Protein AF-A0A507F255-F1 (afdb_monomer_lite)

Structure (mmCIF, N/CA/C/O backbone):
data_AF-A0A507F255-F1
#
_entry.id   AF-A0A507F255-F1
#
loop_
_atom_site.group_PDB
_atom_site.id
_atom_site.type_symbol
_atom_site.label_atom_id
_atom_site.label_alt_id
_atom_site.label_comp_id
_atom_site.label_asym_id
_atom_site.label_entity_id
_atom_site.label_seq_id
_atom_site.pdbx_PDB_ins_code
_atom_site.Cartn_x
_atom_site.Cartn_y
_atom_site.Cartn_z
_atom_site.occupancy
_atom_site.B_iso_or_equiv
_atom_site.auth_seq_id
_atom_site.auth_comp_id
_atom_site.auth_asym_id
_atom_site.auth_atom_id
_atom_site.pdbx_PDB_model_num
ATOM 1 N N . MET A 1 1 ? -25.193 2.211 20.132 1.00 90.62 1 MET A N 1
ATOM 2 C CA . MET A 1 1 ? -24.512 2.994 19.086 1.00 90.62 1 MET A CA 1
ATOM 3 C C . MET A 1 1 ? -25.123 2.729 17.721 1.00 90.62 1 MET A C 1
ATOM 5 O O . MET A 1 1 ? -25.639 1.637 17.512 1.00 90.62 1 MET A O 1
ATOM 9 N N . LYS A 1 2 ? -25.044 3.679 16.789 1.00 91.69 2 LYS A N 1
ATOM 10 C CA . LYS A 1 2 ? -25.328 3.453 15.367 1.00 91.69 2 LYS A CA 1
ATOM 11 C C . LYS A 1 2 ? -24.192 2.664 14.715 1.00 91.69 2 LYS A C 1
ATOM 13 O O . LYS A 1 2 ? -23.020 2.963 14.944 1.00 91.69 2 LYS A O 1
ATOM 18 N N . ALA A 1 3 ? -24.550 1.687 13.892 1.00 92.81 3 ALA A N 1
ATOM 19 C CA . ALA A 1 3 ? -23.625 0.870 13.116 1.00 92.81 3 ALA A CA 1
ATOM 20 C C . ALA A 1 3 ? -24.244 0.472 11.774 1.00 92.81 3 ALA A C 1
ATOM 22 O O . ALA A 1 3 ? -25.464 0.319 11.669 1.00 92.81 3 ALA A O 1
ATOM 23 N N . VAL A 1 4 ? -23.399 0.286 10.765 1.00 93.06 4 VAL A N 1
ATOM 24 C CA . VAL A 1 4 ? -23.784 -0.250 9.459 1.00 93.06 4 VAL A CA 1
ATOM 25 C C . VAL A 1 4 ? -23.722 -1.762 9.530 1.00 93.06 4 VAL A C 1
ATOM 27 O O . VAL A 1 4 ? -22.658 -2.338 9.747 1.00 93.06 4 VAL A O 1
ATOM 30 N N . VAL A 1 5 ? -24.866 -2.405 9.345 1.00 93.81 5 VAL A N 1
ATOM 31 C CA . VAL A 1 5 ? -25.008 -3.855 9.448 1.00 93.81 5 VAL A CA 1
ATOM 32 C C . VAL A 1 5 ? -25.447 -4.406 8.102 1.00 93.81 5 VAL A C 1
ATOM 34 O O . VAL A 1 5 ? -26.370 -3.869 7.482 1.00 93.81 5 VAL A O 1
ATOM 37 N N . LEU A 1 6 ? -24.822 -5.497 7.659 1.00 92.75 6 LEU A N 1
ATOM 38 C CA . LEU A 1 6 ? -25.318 -6.240 6.504 1.00 92.75 6 LEU A CA 1
ATOM 39 C C . LEU A 1 6 ? -26.642 -6.916 6.873 1.00 92.75 6 LEU A C 1
ATOM 41 O O . LEU A 1 6 ? -26.664 -7.839 7.687 1.00 92.75 6 LEU A O 1
ATOM 45 N N . ALA A 1 7 ? -27.748 -6.464 6.286 1.00 91.62 7 ALA A N 1
ATOM 46 C CA . ALA A 1 7 ? -29.051 -7.080 6.500 1.00 91.62 7 ALA A CA 1
ATOM 47 C C . ALA A 1 7 ? -29.181 -8.365 5.675 1.00 91.62 7 ALA A C 1
ATOM 49 O O . ALA A 1 7 ? -29.564 -9.390 6.219 1.00 91.62 7 ALA A O 1
ATOM 50 N N . GLU A 1 8 ? -28.824 -8.309 4.395 1.00 90.62 8 GLU A N 1
ATOM 51 C CA . GLU A 1 8 ? -28.803 -9.413 3.427 1.00 90.62 8 GLU A CA 1
ATOM 52 C C . GLU A 1 8 ? -27.931 -8.988 2.225 1.00 90.62 8 GLU A C 1
ATOM 54 O O . GLU A 1 8 ? -27.568 -7.806 2.139 1.00 90.62 8 GLU A O 1
ATOM 59 N N . PRO A 1 9 ? -27.564 -9.892 1.296 1.00 91.00 9 PRO A N 1
ATOM 60 C CA . PRO A 1 9 ? -26.849 -9.493 0.087 1.00 91.00 9 PRO A CA 1
ATOM 61 C C . PRO A 1 9 ? -27.540 -8.322 -0.633 1.00 91.00 9 PRO A C 1
ATOM 63 O O . PRO A 1 9 ? -28.758 -8.297 -0.786 1.00 91.00 9 PRO A O 1
ATOM 66 N N . PHE A 1 10 ? -26.746 -7.344 -1.063 1.00 91.94 10 PHE A N 1
ATOM 67 C CA . PHE A 1 10 ? -27.135 -6.067 -1.667 1.00 91.94 10 PHE A CA 1
ATOM 68 C C . PHE A 1 10 ? -27.906 -5.102 -0.752 1.00 91.94 10 PHE A C 1
ATOM 70 O O . PHE A 1 10 ? -28.403 -4.066 -1.210 1.00 91.94 10 PHE A O 1
ATOM 77 N N . ARG A 1 11 ? -27.950 -5.352 0.562 1.00 92.88 11 ARG A N 1
ATOM 78 C CA . ARG A 1 11 ? -28.652 -4.480 1.509 1.00 92.88 11 ARG A CA 1
ATOM 79 C C . ARG A 1 11 ? -27.906 -4.322 2.832 1.00 92.88 11 ARG A C 1
ATOM 81 O O . ARG A 1 11 ? -27.864 -5.222 3.669 1.00 92.88 11 ARG A O 1
ATOM 88 N N . VAL A 1 12 ? -27.401 -3.111 3.058 1.00 92.94 12 VAL A N 1
ATOM 89 C CA . VAL A 1 12 ? -26.938 -2.651 4.376 1.00 92.94 12 VAL A CA 1
ATOM 90 C C . VAL A 1 12 ? -27.971 -1.735 5.021 1.00 92.94 12 VAL A C 1
ATOM 92 O O . VAL A 1 12 ? -28.702 -1.016 4.333 1.00 92.94 12 VAL A O 1
ATOM 95 N N . GLU A 1 13 ? -27.998 -1.726 6.348 1.00 94.25 13 GLU A N 1
ATOM 96 C CA . GLU A 1 13 ? -28.861 -0.864 7.151 1.00 94.25 13 GLU A CA 1
ATOM 97 C C . GLU A 1 13 ? -28.080 -0.189 8.271 1.00 94.25 13 GLU A C 1
ATOM 99 O O . GLU A 1 13 ? -27.178 -0.779 8.864 1.00 94.25 13 GLU A O 1
ATOM 104 N N . VAL A 1 14 ? -28.491 1.029 8.618 1.00 92.44 14 VAL A N 1
ATOM 105 C CA . VAL A 1 14 ? -28.020 1.704 9.827 1.00 92.44 14 VAL A CA 1
ATOM 106 C C . VAL A 1 14 ? -28.901 1.267 10.987 1.00 92.44 14 VAL A C 1
ATOM 108 O O . VAL A 1 14 ? -30.087 1.596 11.037 1.00 92.44 14 VAL A O 1
ATOM 111 N N . ARG A 1 15 ? -28.329 0.518 11.928 1.00 93.06 15 ARG A N 1
ATOM 112 C CA . ARG A 1 15 ? -29.041 -0.013 13.095 1.00 93.06 15 ARG A CA 1
ATOM 113 C C . ARG A 1 15 ? -28.456 0.534 14.387 1.00 93.06 15 ARG A C 1
ATOM 115 O O . ARG A 1 15 ? -27.274 0.858 14.462 1.00 93.06 15 ARG A O 1
ATOM 122 N N . ASN A 1 16 ? -29.290 0.593 15.422 1.00 92.75 16 ASN A N 1
ATOM 123 C CA . ASN A 1 16 ? -28.807 0.750 16.787 1.00 92.75 16 ASN A CA 1
ATOM 124 C C . ASN A 1 16 ? -28.385 -0.624 17.317 1.00 92.75 16 ASN A C 1
ATOM 126 O O . ASN A 1 16 ? -29.215 -1.522 17.433 1.00 92.75 16 ASN A O 1
ATOM 130 N N . VAL A 1 17 ? -27.104 -0.770 17.637 1.00 90.69 17 VAL A N 1
ATOM 131 C CA . VAL A 1 17 ? -26.507 -1.962 18.254 1.00 90.69 17 VAL A CA 1
ATOM 132 C C . VAL A 1 17 ? -25.977 -1.626 19.650 1.00 90.69 17 VAL A C 1
ATOM 134 O O . VAL A 1 17 ? -25.874 -0.448 20.015 1.00 90.69 17 VAL A O 1
ATOM 137 N N . ALA A 1 18 ? -25.647 -2.643 20.446 1.00 92.62 18 ALA A N 1
ATOM 138 C CA . ALA A 1 18 ? -25.037 -2.444 21.759 1.00 92.62 18 ALA A CA 1
ATOM 139 C C . ALA A 1 18 ? -23.728 -1.646 21.631 1.00 92.62 18 ALA A C 1
ATOM 141 O O . ALA A 1 18 ? -22.924 -1.899 20.735 1.00 92.62 18 ALA A O 1
ATOM 142 N N . THR A 1 19 ? -23.541 -0.650 22.496 1.00 93.19 19 THR A N 1
ATOM 143 C CA . THR A 1 19 ? -22.275 0.087 22.578 1.00 93.19 19 THR A CA 1
ATOM 144 C C . THR A 1 19 ? -21.320 -0.716 23.462 1.00 93.19 19 THR A C 1
ATOM 146 O O . THR A 1 19 ? -21.727 -1.029 24.579 1.00 93.19 19 THR A O 1
ATOM 149 N N . PRO A 1 20 ? -20.092 -1.034 23.014 1.00 92.94 20 PRO A N 1
ATOM 150 C CA . PRO A 1 20 ? -19.116 -1.703 23.868 1.00 92.94 20 PRO A CA 1
ATOM 151 C C . PRO A 1 20 ? -18.746 -0.805 25.054 1.00 92.94 20 PRO A C 1
ATOM 153 O O . PRO A 1 20 ? -18.614 0.415 24.894 1.00 92.94 20 PRO A O 1
ATOM 156 N N . THR A 1 21 ? -18.565 -1.392 26.233 1.00 93.12 21 THR A N 1
ATOM 157 C CA . THR A 1 21 ? -18.158 -0.683 27.453 1.00 93.12 21 THR A CA 1
ATOM 158 C C . THR A 1 21 ? -16.781 -1.138 27.932 1.00 93.12 21 THR A C 1
ATOM 160 O O . THR A 1 21 ? -16.236 -2.146 27.485 1.00 93.12 21 THR A O 1
ATOM 163 N N . ALA A 1 22 ? -16.160 -0.369 28.831 1.00 90.31 22 ALA A N 1
ATOM 164 C CA . ALA A 1 22 ? -14.821 -0.691 29.327 1.00 90.31 22 ALA A CA 1
ATOM 165 C C . ALA A 1 22 ? -14.779 -2.038 30.075 1.00 90.31 22 ALA A C 1
ATOM 167 O O . ALA A 1 22 ? -13.742 -2.700 30.092 1.00 90.31 22 ALA A O 1
ATOM 168 N N . GLU A 1 23 ? -15.904 -2.449 30.664 1.00 90.19 23 GLU A N 1
ATOM 169 C CA . GLU A 1 23 ? -16.078 -3.736 31.336 1.00 90.19 23 GLU A CA 1
ATOM 170 C C . GLU A 1 23 ? -16.036 -4.924 30.360 1.00 90.19 23 GLU A C 1
ATOM 172 O O . GLU A 1 23 ? -15.604 -6.008 30.757 1.00 90.19 23 GLU A O 1
ATOM 177 N N . ASP A 1 24 ? -16.411 -4.711 29.093 1.00 89.06 24 ASP A N 1
ATOM 178 C CA . ASP A 1 24 ? -16.404 -5.739 28.043 1.00 89.06 24 ASP A CA 1
ATOM 179 C C . ASP A 1 24 ? -14.986 -6.077 27.552 1.00 89.06 24 ASP A C 1
ATOM 181 O O . ASP A 1 24 ? -14.768 -7.132 26.958 1.00 89.06 24 ASP A O 1
ATOM 185 N N . LEU A 1 25 ? -14.011 -5.187 27.778 1.00 92.12 25 LEU A N 1
ATOM 186 C CA . LEU A 1 25 ? -12.669 -5.323 27.216 1.00 92.12 25 LEU A CA 1
ATOM 187 C C . LEU A 1 25 ? -11.907 -6.499 27.826 1.00 92.12 25 LEU A C 1
ATOM 189 O O . LEU A 1 25 ? -11.693 -6.559 29.041 1.00 92.12 25 LEU A O 1
ATOM 193 N N . ALA A 1 26 ? -11.375 -7.379 26.980 1.00 92.81 26 ALA A N 1
ATOM 194 C CA . ALA A 1 26 ? -10.349 -8.332 27.380 1.00 92.81 26 ALA A CA 1
ATOM 195 C C . ALA A 1 26 ? -8.968 -7.643 27.510 1.00 92.81 26 ALA A C 1
ATOM 197 O O . ALA A 1 26 ? -8.755 -6.537 27.005 1.00 92.81 26 ALA A O 1
ATOM 198 N N . PRO A 1 27 ? -7.991 -8.254 28.209 1.00 90.81 27 PRO A N 1
ATOM 199 C CA . PRO A 1 27 ? -6.640 -7.701 28.295 1.00 90.81 27 PRO A CA 1
ATOM 200 C C . PRO A 1 27 ? -5.989 -7.512 26.913 1.00 90.81 27 PRO A C 1
ATOM 202 O O . PRO A 1 27 ? -5.917 -8.440 26.107 1.00 90.81 27 PRO A O 1
ATOM 205 N N . GLY A 1 28 ? -5.457 -6.316 26.663 1.00 89.56 28 GLY A N 1
ATOM 206 C CA . GLY A 1 28 ? -4.851 -5.897 25.399 1.00 89.56 28 GLY A CA 1
ATOM 207 C C . GLY A 1 28 ? -5.835 -5.338 24.365 1.00 89.56 28 GLY A C 1
ATOM 208 O O . GLY A 1 28 ? -5.430 -5.125 23.220 1.00 89.56 28 GLY A O 1
ATOM 209 N N . GLU A 1 29 ? -7.099 -5.122 24.728 1.00 94.44 29 GLU A N 1
ATOM 210 C CA . GLU A 1 29 ? -8.122 -4.547 23.851 1.00 94.44 29 GLU A CA 1
ATOM 211 C C . GLU A 1 29 ? -8.373 -3.063 24.143 1.00 94.44 29 GLU A C 1
ATOM 213 O O . GLU A 1 29 ? -8.175 -2.580 25.261 1.00 94.44 29 GLU A O 1
ATOM 218 N N . ALA A 1 30 ? -8.826 -2.333 23.125 1.00 95.50 30 ALA A N 1
ATOM 219 C CA . ALA A 1 30 ? -9.222 -0.932 23.230 1.00 95.50 30 ALA A CA 1
ATOM 220 C C . ALA A 1 30 ? -10.598 -0.696 22.607 1.00 95.50 30 ALA A C 1
ATOM 222 O O . ALA A 1 30 ? -10.992 -1.410 21.692 1.00 95.50 30 ALA A O 1
ATOM 223 N N . ILE A 1 31 ? -11.289 0.352 23.046 1.00 96.75 31 ILE A N 1
ATOM 224 C CA . ILE A 1 31 ? -12.449 0.906 22.346 1.00 96.75 31 ILE A CA 1
ATOM 225 C C . ILE A 1 31 ? -12.012 2.193 21.666 1.00 96.75 31 ILE A C 1
ATOM 227 O O . ILE A 1 31 ? -11.474 3.101 22.308 1.00 96.75 31 ILE A O 1
ATOM 231 N N . VAL A 1 32 ? -12.282 2.284 20.369 1.00 95.88 32 VAL A N 1
ATOM 232 C CA . VAL A 1 32 ? -12.077 3.492 19.573 1.00 95.88 32 VAL A CA 1
ATOM 233 C C . VAL A 1 32 ? -13.437 4.102 19.269 1.00 95.88 32 VAL A C 1
ATOM 235 O O . VAL A 1 32 ? -14.295 3.441 18.692 1.00 95.88 32 VAL A O 1
ATOM 238 N N . LYS A 1 33 ? -13.626 5.372 19.635 1.00 94.69 33 LYS A N 1
ATOM 239 C CA . LYS A 1 33 ? -14.709 6.202 19.107 1.00 94.69 33 LYS A CA 1
ATOM 240 C C . LYS A 1 33 ? -14.322 6.618 17.695 1.00 94.69 33 LYS A C 1
ATOM 242 O O . LYS A 1 33 ? -13.381 7.397 17.523 1.00 94.69 33 LYS A O 1
ATOM 247 N N . VAL A 1 34 ? -15.009 6.077 16.700 1.00 93.69 34 VAL A N 1
ATOM 248 C CA . VAL A 1 34 ? -14.651 6.278 15.295 1.00 93.69 34 VAL A CA 1
ATOM 249 C C . VAL A 1 34 ? -15.019 7.701 14.875 1.00 93.69 34 VAL A C 1
ATOM 251 O O . VAL A 1 34 ? -16.105 8.192 15.176 1.00 93.69 34 VAL A O 1
ATOM 254 N N . ALA A 1 35 ? -14.088 8.376 14.205 1.00 90.50 35 ALA A N 1
ATOM 255 C CA . ALA A 1 35 ? -14.290 9.694 13.615 1.00 90.50 35 ALA A CA 1
ATOM 256 C C . ALA A 1 35 ? -14.583 9.576 12.116 1.00 90.50 35 ALA A C 1
ATOM 258 O O . ALA A 1 35 ? -15.553 10.168 11.640 1.00 90.50 35 ALA A O 1
ATOM 259 N N . LEU A 1 36 ? -13.766 8.789 11.400 1.00 90.75 36 LEU A N 1
ATOM 260 C CA . LEU A 1 36 ? -13.998 8.444 10.001 1.00 90.75 36 LEU A CA 1
ATOM 261 C C . LEU A 1 36 ? -13.843 6.944 9.765 1.00 90.75 36 LEU A C 1
ATOM 263 O O . LEU A 1 36 ? -12.957 6.323 10.353 1.00 90.75 36 LEU A O 1
ATOM 267 N N . ALA A 1 37 ? -14.654 6.400 8.860 1.00 91.56 37 ALA A N 1
ATOM 268 C CA . ALA A 1 37 ? -14.506 5.043 8.340 1.00 91.56 37 ALA A CA 1
ATOM 269 C C . ALA A 1 37 ? -14.462 5.057 6.806 1.00 91.56 37 ALA A C 1
ATOM 271 O O . ALA A 1 37 ? -15.050 5.941 6.190 1.00 91.56 37 ALA A O 1
ATOM 272 N N . GLY A 1 38 ? -13.749 4.122 6.188 1.00 89.31 38 GLY A N 1
ATOM 273 C CA . GLY A 1 38 ? -13.684 3.973 4.732 1.00 89.31 38 GLY A CA 1
ATOM 274 C C . GLY A 1 38 ? -14.747 3.014 4.196 1.00 89.31 38 GLY A C 1
ATOM 275 O O . GLY A 1 38 ? -15.220 2.130 4.916 1.00 89.31 38 GLY A O 1
ATOM 276 N N . LEU A 1 39 ? -15.126 3.208 2.930 1.00 87.12 39 LEU A N 1
ATOM 277 C CA . LEU A 1 39 ? -15.825 2.222 2.108 1.00 87.12 39 LEU A CA 1
ATOM 278 C C . LEU A 1 39 ? -14.852 1.692 1.053 1.00 87.12 39 LEU A C 1
ATOM 280 O O . LEU A 1 39 ? -14.466 2.425 0.137 1.00 87.12 39 LEU A O 1
ATOM 284 N N . CYS A 1 40 ? -14.481 0.421 1.169 1.00 85.25 40 CYS A N 1
ATOM 285 C CA . CYS A 1 40 ? -13.503 -0.219 0.300 1.00 85.25 40 CYS A CA 1
ATOM 286 C C . CYS A 1 40 ? -14.173 -1.184 -0.686 1.00 85.25 40 CYS A C 1
ATOM 288 O O . CYS A 1 40 ? -15.256 -1.719 -0.447 1.00 85.25 40 CYS A O 1
ATOM 290 N N . GLY A 1 41 ? -13.502 -1.464 -1.807 1.00 81.25 41 GLY A N 1
ATOM 291 C CA . GLY A 1 41 ? -13.955 -2.473 -2.770 1.00 81.25 41 GLY A CA 1
ATOM 292 C C . GLY A 1 41 ? -14.117 -3.865 -2.148 1.00 81.25 41 GLY A C 1
ATOM 293 O O . GLY A 1 41 ? -14.978 -4.626 -2.582 1.00 81.25 41 GLY A O 1
ATOM 294 N N . SER A 1 42 ? -13.354 -4.185 -1.099 1.00 81.00 42 SER A N 1
ATOM 295 C CA . SER A 1 42 ? -13.485 -5.450 -0.370 1.00 81.00 42 SER A CA 1
ATOM 296 C C . SER A 1 42 ? -14.778 -5.555 0.443 1.00 81.00 42 SER A C 1
ATOM 298 O O . SER A 1 42 ? -15.341 -6.647 0.505 1.00 81.00 42 SER A O 1
ATOM 300 N N . ASP A 1 43 ? -15.320 -4.445 0.960 1.00 87.50 43 ASP A N 1
ATOM 301 C CA . ASP A 1 43 ? -16.644 -4.438 1.604 1.00 87.50 43 ASP A CA 1
ATOM 302 C C . ASP A 1 43 ? -17.731 -4.892 0.617 1.00 87.50 43 ASP A C 1
ATOM 304 O O . ASP A 1 43 ? -18.719 -5.525 1.005 1.00 87.50 43 ASP A O 1
ATOM 308 N N . LEU A 1 44 ? -17.536 -4.624 -0.684 1.00 86.88 44 LEU A N 1
ATOM 309 C CA . LEU A 1 44 ? -18.479 -5.033 -1.718 1.00 86.88 44 LEU A CA 1
ATOM 310 C C . LEU A 1 44 ? -18.519 -6.550 -1.935 1.00 86.88 44 LEU A C 1
ATOM 312 O O . LEU A 1 44 ? -19.543 -7.046 -2.394 1.00 86.88 44 LEU A O 1
ATOM 316 N N . HIS A 1 45 ? -17.467 -7.309 -1.611 1.00 83.94 45 HIS A N 1
ATOM 317 C CA . HIS A 1 45 ? -17.519 -8.775 -1.712 1.00 83.94 45 HIS A CA 1
ATOM 318 C C . HIS A 1 45 ? -18.508 -9.371 -0.707 1.00 83.94 45 HIS A C 1
ATOM 320 O O . HIS A 1 45 ? -19.296 -10.249 -1.066 1.00 83.94 45 HIS A O 1
ATOM 326 N N . VAL A 1 46 ? -18.514 -8.837 0.517 1.00 86.62 46 VAL A N 1
ATOM 327 C CA . VAL A 1 46 ? -19.477 -9.189 1.567 1.00 86.62 46 VAL A CA 1
ATOM 328 C C . VAL A 1 46 ? -20.863 -8.643 1.212 1.00 86.62 46 VAL A C 1
ATOM 330 O O . VAL A 1 46 ? -21.841 -9.387 1.223 1.00 86.62 46 VAL A O 1
ATOM 333 N N . TYR A 1 47 ? -20.952 -7.374 0.796 1.00 89.56 47 TYR A N 1
ATOM 334 C CA . TYR A 1 47 ? -22.209 -6.752 0.366 1.00 89.56 47 TYR A CA 1
ATOM 335 C C . TYR A 1 47 ? -22.891 -7.525 -0.767 1.00 89.56 47 TYR A C 1
ATOM 337 O O . TYR A 1 47 ? -24.085 -7.771 -0.690 1.00 89.56 47 TYR A O 1
ATOM 345 N N . ARG A 1 48 ? -22.159 -7.950 -1.802 1.00 89.44 48 ARG A N 1
ATOM 346 C CA . ARG A 1 48 ? -22.700 -8.694 -2.957 1.00 89.44 48 ARG A CA 1
ATOM 347 C C . ARG A 1 48 ? -23.004 -10.164 -2.643 1.00 89.44 48 ARG A C 1
ATOM 349 O O . ARG A 1 48 ? -23.572 -10.854 -3.483 1.00 89.44 48 ARG A O 1
ATOM 356 N N . GLY A 1 49 ? -22.603 -10.657 -1.469 1.00 85.81 49 GLY A N 1
ATOM 357 C CA . GLY A 1 49 ? -22.745 -12.060 -1.076 1.00 85.81 49 GLY A CA 1
ATOM 358 C C . GLY A 1 49 ? -21.737 -13.011 -1.731 1.00 85.81 49 GLY A C 1
ATOM 359 O O . GLY A 1 49 ? -21.922 -14.223 -1.665 1.00 85.81 49 GLY A O 1
ATOM 360 N N . SER A 1 50 ? -20.675 -12.492 -2.360 1.00 82.81 50 SER A N 1
ATOM 361 C CA . SER A 1 50 ? -19.564 -13.315 -2.864 1.00 82.81 50 SER A CA 1
ATOM 362 C C . SER A 1 50 ? -18.748 -13.924 -1.720 1.00 82.81 50 SER A C 1
ATOM 364 O O . SER A 1 50 ? -18.220 -15.023 -1.859 1.00 82.81 50 SER A O 1
ATOM 366 N N . GLU A 1 51 ? -18.677 -13.224 -0.584 1.00 82.38 51 GLU A N 1
ATOM 367 C CA . GLU A 1 51 ? -18.206 -13.762 0.690 1.00 82.38 51 GLU A CA 1
ATOM 368 C C . GLU A 1 51 ? -19.421 -13.988 1.610 1.00 82.38 51 GLU A C 1
ATOM 370 O O . GLU A 1 51 ? -20.025 -13.018 2.076 1.00 82.38 51 GLU A O 1
ATOM 375 N N . PRO A 1 52 ? -19.843 -15.246 1.835 1.00 80.00 52 PRO A N 1
ATOM 376 C CA . PRO A 1 52 ? -21.068 -15.530 2.568 1.00 80.00 52 PRO A CA 1
ATOM 377 C C . PRO A 1 52 ? -20.897 -15.237 4.060 1.00 80.00 52 PRO A C 1
ATOM 379 O O . PRO A 1 52 ? -20.037 -15.811 4.728 1.00 80.00 52 PRO A O 1
ATOM 382 N N . VAL A 1 53 ? -21.778 -14.396 4.601 1.00 84.69 53 VAL A N 1
ATOM 383 C CA . VAL A 1 53 ? -21.867 -14.114 6.039 1.00 84.69 53 VAL A CA 1
ATOM 384 C C . VAL A 1 53 ? -23.319 -14.219 6.519 1.00 84.69 53 VAL A C 1
ATOM 386 O O . VAL A 1 53 ? -24.239 -13.960 5.739 1.00 84.69 53 VAL A O 1
ATOM 389 N N . PRO A 1 54 ? -23.566 -14.593 7.788 1.00 83.56 54 PRO A N 1
ATOM 390 C CA . PRO A 1 54 ? -24.920 -14.631 8.323 1.00 83.56 54 PRO A CA 1
ATOM 391 C C . PRO A 1 54 ? -25.592 -13.241 8.299 1.00 83.56 54 PRO A C 1
ATOM 393 O O . PRO A 1 54 ? -25.002 -12.270 8.788 1.00 83.56 54 PRO A O 1
ATOM 396 N N . PRO A 1 55 ? -26.833 -13.138 7.786 1.00 75.88 55 PRO A N 1
ATOM 397 C CA . PRO A 1 55 ? -27.645 -11.924 7.836 1.00 75.88 55 PRO A CA 1
ATOM 398 C C . PRO A 1 55 ? -27.704 -11.288 9.230 1.00 75.88 55 PRO A C 1
ATOM 400 O O . PRO A 1 55 ? -27.980 -11.962 10.221 1.00 75.88 55 PRO A O 1
ATOM 403 N N . GLY A 1 56 ? -27.477 -9.976 9.314 1.00 77.19 56 GLY A N 1
ATOM 404 C CA . GLY A 1 56 ? -27.635 -9.189 10.539 1.00 77.19 56 GLY A CA 1
ATOM 405 C C . GLY A 1 56 ? -26.533 -9.344 11.592 1.00 77.19 56 GLY A C 1
ATOM 406 O O . GLY A 1 56 ? -26.630 -8.695 12.631 1.00 77.19 56 GLY A O 1
ATOM 407 N N . VAL A 1 57 ? -25.511 -10.173 11.349 1.00 79.06 57 VAL A N 1
ATOM 408 C CA . VAL A 1 57 ? -24.446 -10.474 12.329 1.00 79.06 57 VAL A CA 1
ATOM 409 C C . VAL A 1 57 ? -23.200 -9.607 12.136 1.00 79.06 57 VAL A C 1
ATOM 411 O O . VAL A 1 57 ? -22.431 -9.416 13.074 1.00 79.06 57 VAL A O 1
ATOM 414 N N . VAL A 1 58 ? -22.991 -9.061 10.937 1.00 86.00 58 VAL A N 1
ATOM 415 C CA . VAL A 1 58 ? -21.743 -8.376 10.580 1.00 86.00 58 VAL A CA 1
ATOM 416 C C . VAL A 1 58 ? -21.934 -6.864 10.550 1.00 86.00 58 VAL A C 1
ATOM 418 O O . VAL A 1 58 ? -22.672 -6.336 9.714 1.00 86.00 58 VAL A O 1
ATOM 421 N N . THR A 1 59 ? -21.229 -6.170 11.446 1.00 91.12 59 THR A N 1
ATOM 422 C CA . THR A 1 59 ? -20.953 -4.734 11.310 1.00 91.12 59 THR A CA 1
ATOM 423 C C . THR A 1 59 ? -19.878 -4.545 10.251 1.00 91.12 59 THR A C 1
ATOM 425 O O . THR A 1 59 ? -18.831 -5.178 10.353 1.00 91.12 59 THR A O 1
ATOM 428 N N . MET A 1 60 ? -20.117 -3.679 9.272 1.00 92.19 60 MET A N 1
ATOM 429 C CA . MET A 1 60 ? -19.268 -3.511 8.089 1.00 92.19 60 MET A CA 1
ATOM 430 C C . MET A 1 60 ? -18.029 -2.626 8.329 1.00 92.19 60 MET A C 1
ATOM 432 O O . MET A 1 60 ? -17.950 -1.886 9.315 1.00 92.19 60 MET A O 1
ATOM 436 N N . GLY A 1 61 ? -17.077 -2.673 7.391 1.00 90.88 61 GLY A N 1
ATOM 437 C CA . GLY A 1 61 ? -15.947 -1.752 7.283 1.00 90.88 61 GLY A CA 1
ATOM 438 C C . GLY A 1 61 ? -14.699 -2.141 8.068 1.00 90.88 61 GLY A C 1
ATOM 439 O O . GLY A 1 61 ? -14.748 -2.450 9.257 1.00 90.88 61 GLY A O 1
ATOM 440 N N . HIS A 1 62 ? -13.545 -2.030 7.420 1.00 93.25 62 HIS A N 1
ATOM 441 C CA . HIS A 1 62 ? -12.235 -2.343 8.005 1.00 93.25 62 HIS A CA 1
ATOM 442 C C . HIS A 1 62 ? -11.248 -1.180 8.004 1.00 93.25 62 HIS A C 1
ATOM 444 O O . HIS A 1 62 ? -10.148 -1.315 8.525 1.00 93.25 62 HIS A O 1
ATOM 450 N N . GLU A 1 63 ? -11.628 -0.025 7.475 1.00 92.12 63 GLU A N 1
ATOM 451 C CA . GLU A 1 63 ? -10.793 1.174 7.486 1.00 92.12 63 GLU A CA 1
ATOM 452 C C . GLU A 1 63 ? -11.381 2.189 8.456 1.00 92.12 63 GLU A C 1
ATOM 454 O O . GLU A 1 63 ? -12.507 2.632 8.245 1.00 92.12 63 GLU A O 1
ATOM 459 N N . PHE A 1 64 ? -10.655 2.582 9.507 1.00 93.56 64 PHE A N 1
ATOM 460 C CA . PHE A 1 64 ? -11.138 3.632 10.405 1.00 93.56 64 PHE A CA 1
ATOM 461 C C . PHE A 1 64 ? -10.032 4.419 11.114 1.00 93.56 64 PHE A C 1
ATOM 463 O O . PHE A 1 64 ? -8.939 3.921 11.395 1.00 93.56 64 PHE A O 1
ATOM 470 N N . VAL A 1 65 ? -10.360 5.670 11.439 1.00 92.69 65 VAL A N 1
ATOM 471 C CA . VAL A 1 65 ? -9.586 6.582 12.289 1.00 92.69 65 VAL A CA 1
ATOM 472 C C . VAL A 1 65 ? -10.503 7.134 13.376 1.00 92.69 65 VAL A C 1
ATOM 474 O O . VAL A 1 65 ? -11.676 7.420 13.132 1.00 92.69 65 VAL A O 1
ATOM 477 N N . GLY A 1 66 ? -9.995 7.283 14.593 1.00 92.31 66 GLY A N 1
ATOM 478 C CA . GLY A 1 66 ? -10.805 7.709 15.727 1.00 92.31 66 GLY A CA 1
ATOM 479 C C . GLY A 1 66 ? -9.986 8.022 16.966 1.00 92.31 66 GLY A C 1
ATOM 480 O O . GLY A 1 66 ? -8.769 8.158 16.903 1.00 92.31 66 GLY A O 1
ATOM 481 N N . THR A 1 67 ? -10.661 8.139 18.103 1.00 93.31 67 THR A N 1
ATOM 482 C CA . THR A 1 67 ? -10.036 8.418 19.399 1.00 93.31 67 THR A CA 1
ATOM 483 C C . THR A 1 67 ? -10.207 7.230 20.328 1.00 93.31 67 THR A C 1
ATOM 485 O O . THR A 1 67 ? -11.311 6.708 20.473 1.00 93.31 67 THR A O 1
ATOM 488 N N . VAL A 1 68 ? -9.136 6.813 20.996 1.00 95.00 68 VAL A N 1
ATOM 489 C CA . VAL A 1 68 ? -9.206 5.768 22.025 1.00 95.00 68 VAL A CA 1
ATOM 490 C C . VAL A 1 68 ? -9.976 6.299 23.232 1.00 95.00 68 VAL A C 1
ATOM 492 O O . VAL A 1 68 ? -9.588 7.307 23.816 1.00 95.00 68 VAL A O 1
ATOM 495 N N . VAL A 1 69 ? -11.060 5.628 23.615 1.00 94.94 69 VAL A N 1
ATOM 496 C CA . VAL A 1 69 ? -11.923 6.031 24.745 1.00 94.94 69 VAL A CA 1
ATOM 497 C C . VAL A 1 69 ? -11.858 5.065 25.922 1.00 94.94 69 VAL A C 1
ATOM 499 O O . VAL A 1 69 ? -12.134 5.463 27.048 1.00 94.94 69 VAL A O 1
ATOM 502 N N . ALA A 1 70 ? -11.435 3.825 25.683 1.00 94.06 70 ALA A N 1
ATOM 503 C CA . ALA A 1 70 ? -11.123 2.853 26.721 1.00 94.06 70 ALA A CA 1
ATOM 504 C C . ALA A 1 70 ? -9.967 1.965 26.253 1.00 94.06 70 ALA A C 1
ATOM 506 O O . ALA A 1 70 ? -9.835 1.690 25.061 1.00 94.06 70 ALA A O 1
ATOM 507 N N . TYR A 1 71 ? -9.130 1.518 27.182 1.00 92.12 71 TYR A N 1
ATOM 508 C CA . TYR A 1 71 ? -8.040 0.584 26.918 1.00 92.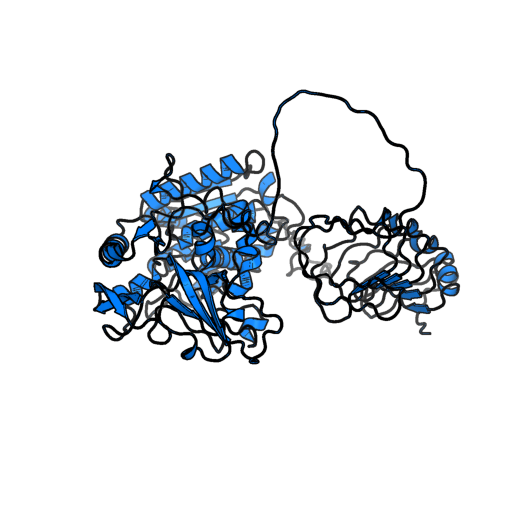12 71 TYR A CA 1
ATOM 509 C C . TYR A 1 71 ? -7.812 -0.277 28.155 1.00 92.12 71 TYR A C 1
ATOM 511 O O . TYR A 1 71 ? -7.755 0.249 29.268 1.00 92.12 71 TYR A O 1
ATOM 519 N N . ARG A 1 72 ? -7.676 -1.590 27.963 1.00 89.5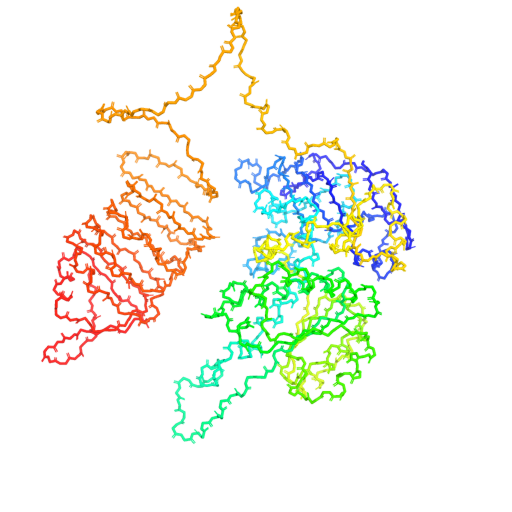0 72 ARG A N 1
ATOM 520 C CA . ARG A 1 72 ? -7.313 -2.525 29.025 1.00 89.50 72 ARG A CA 1
ATOM 521 C C . ARG A 1 72 ? -5.922 -3.075 28.745 1.00 89.50 72 ARG A C 1
ATOM 523 O O . ARG A 1 72 ? -5.750 -3.870 27.830 1.00 89.50 72 ARG A O 1
ATOM 530 N N . ASP A 1 73 ? -4.937 -2.676 29.544 1.00 82.94 73 ASP A N 1
ATOM 531 C CA . ASP A 1 73 ? -3.558 -3.155 29.402 1.00 82.94 73 ASP A CA 1
ATOM 532 C C . ASP A 1 73 ? -3.467 -4.681 29.598 1.00 82.94 73 ASP A C 1
ATOM 534 O O . ASP A 1 73 ? -4.134 -5.255 30.466 1.00 82.94 73 ASP A O 1
ATOM 538 N N . ILE A 1 74 ? -2.626 -5.346 28.801 1.00 77.88 74 ILE A N 1
ATOM 539 C CA . ILE A 1 74 ? -2.410 -6.798 28.874 1.00 77.88 74 ILE A CA 1
ATOM 540 C C . ILE A 1 74 ? -1.800 -7.251 30.213 1.00 77.88 74 ILE A C 1
ATOM 542 O O . ILE A 1 74 ? -2.062 -8.364 30.663 1.00 77.88 74 ILE A O 1
ATOM 546 N N . ASN A 1 75 ? -1.019 -6.387 30.862 1.00 72.88 75 ASN A N 1
ATOM 547 C CA . ASN A 1 75 ? -0.345 -6.618 32.138 1.00 72.88 75 ASN A CA 1
ATOM 548 C C . ASN A 1 75 ? -1.102 -6.012 33.333 1.00 72.88 75 ASN A C 1
ATOM 550 O O . ASN A 1 75 ? -0.628 -6.104 34.468 1.00 72.88 75 ASN A O 1
ATOM 554 N N . GLY A 1 76 ? -2.253 -5.368 33.103 1.00 62.19 76 GLY A N 1
ATOM 555 C CA . GLY A 1 76 ? -3.079 -4.771 34.158 1.00 62.19 76 GLY A CA 1
ATOM 556 C C . GLY A 1 76 ? -2.417 -3.622 34.932 1.00 62.19 76 GLY A C 1
ATOM 557 O O . GLY A 1 76 ? -2.904 -3.255 36.000 1.00 62.19 76 GLY A O 1
ATOM 558 N N . LYS A 1 77 ? -1.310 -3.061 34.428 1.00 54.91 77 LYS A N 1
ATOM 559 C CA . LYS A 1 77 ? -0.628 -1.888 34.989 1.00 54.91 77 LYS A CA 1
ATOM 560 C C . LYS A 1 77 ? -0.392 -0.868 33.886 1.00 54.91 77 LYS A C 1
ATOM 562 O O . LYS A 1 77 ? 0.031 -1.241 32.802 1.00 54.91 77 LYS A O 1
ATOM 567 N N . ASP A 1 78 ? -0.615 0.402 34.208 1.00 49.53 78 ASP A N 1
ATOM 568 C CA . ASP A 1 78 ? -0.373 1.566 33.348 1.00 49.53 78 ASP A CA 1
ATOM 569 C C . ASP A 1 78 ? 1.140 1.823 33.205 1.00 49.53 78 ASP A C 1
ATOM 571 O O . ASP A 1 78 ? 1.708 2.773 33.742 1.00 49.53 78 ASP A O 1
ATOM 575 N N . THR A 1 79 ? 1.851 0.873 32.598 1.00 44.66 79 THR A N 1
ATOM 576 C CA . THR A 1 79 ? 3.305 0.923 32.437 1.00 44.66 79 THR A CA 1
ATOM 577 C C . THR A 1 79 ? 3.658 0.922 30.959 1.00 44.66 79 THR A C 1
ATOM 579 O O . THR A 1 79 ? 3.906 -0.125 30.375 1.00 44.66 79 THR A O 1
ATOM 582 N N . SER A 1 80 ? 3.744 2.129 30.394 1.00 49.12 80 SER A N 1
ATOM 583 C CA . SER A 1 80 ? 4.328 2.424 29.077 1.00 49.12 80 SER A CA 1
ATOM 584 C C . SER A 1 80 ? 3.619 1.779 27.878 1.00 49.12 80 SER A C 1
ATOM 586 O O . SER A 1 80 ? 4.237 1.091 27.065 1.00 49.12 80 SER A O 1
ATOM 588 N N . SER A 1 81 ? 2.320 2.036 27.728 1.00 58.44 81 SER A N 1
ATOM 589 C CA . SER A 1 81 ? 1.610 1.727 26.488 1.00 58.44 81 SER A CA 1
ATOM 590 C C . SER A 1 81 ? 1.880 2.805 25.427 1.00 58.44 81 SER A C 1
ATOM 592 O O . SER A 1 81 ? 1.864 4.013 25.691 1.00 58.44 81 SER A O 1
ATOM 594 N N . THR A 1 82 ? 2.117 2.379 24.182 1.00 69.56 82 THR A N 1
ATOM 595 C CA . THR A 1 82 ? 2.210 3.283 23.010 1.00 69.56 82 THR A CA 1
ATOM 596 C C . THR A 1 82 ? 0.873 3.958 22.680 1.00 69.56 82 THR A C 1
ATOM 598 O O . THR A 1 82 ? 0.831 4.914 21.906 1.00 69.56 82 THR A O 1
ATOM 601 N N . ILE A 1 83 ? -0.209 3.481 23.297 1.00 78.50 83 ILE A N 1
ATOM 602 C CA . ILE A 1 83 ? -1.586 3.936 23.129 1.00 78.50 83 ILE A CA 1
ATOM 603 C C . ILE A 1 83 ? -2.100 4.455 24.461 1.00 78.50 83 ILE A C 1
ATOM 605 O O . ILE A 1 83 ? -1.958 3.785 25.483 1.00 78.50 83 ILE A O 1
ATOM 609 N N . ARG A 1 84 ? -2.742 5.622 24.451 1.00 84.88 84 ARG A N 1
ATOM 610 C CA . ARG A 1 84 ? -3.361 6.214 25.638 1.00 84.88 84 ARG A CA 1
ATOM 611 C C . ARG A 1 84 ? -4.818 6.538 25.356 1.00 84.88 84 ARG A C 1
ATOM 613 O O . ARG A 1 84 ? -5.195 6.799 24.214 1.00 84.88 84 ARG A O 1
ATOM 620 N N . ILE A 1 85 ? -5.636 6.561 26.403 1.00 90.56 85 ILE A N 1
ATOM 621 C CA . ILE A 1 85 ? -6.979 7.136 26.300 1.00 90.56 85 ILE A CA 1
ATOM 622 C C . ILE A 1 85 ? -6.830 8.597 25.847 1.00 90.56 85 ILE A C 1
ATOM 624 O O . ILE A 1 85 ? -5.986 9.333 26.356 1.00 90.56 85 ILE A O 1
ATOM 628 N N . GLY A 1 86 ? -7.612 8.991 24.845 1.00 89.12 86 GLY A N 1
ATOM 629 C CA . GLY A 1 86 ? -7.521 10.284 24.171 1.00 89.12 86 GLY A CA 1
ATOM 630 C C . GLY A 1 86 ? -6.593 10.313 22.952 1.00 89.12 86 GLY A C 1
ATOM 631 O O . GLY A 1 86 ? -6.665 11.270 22.184 1.00 89.12 86 GLY A O 1
ATOM 632 N N . SER A 1 87 ? -5.767 9.285 22.716 1.00 88.12 87 SER A N 1
ATOM 633 C CA . SER A 1 87 ? -4.944 9.206 21.503 1.00 88.12 87 SER A CA 1
ATOM 634 C C . SER A 1 87 ? -5.819 9.117 20.256 1.00 88.12 87 SER A C 1
ATOM 636 O O . SER A 1 87 ? -6.748 8.308 20.194 1.00 88.12 87 SER A O 1
ATOM 638 N N . ILE A 1 88 ? -5.490 9.919 19.244 1.00 90.56 88 ILE A N 1
ATOM 639 C CA . ILE A 1 88 ? -6.056 9.768 17.903 1.00 90.56 88 ILE A CA 1
ATOM 640 C C . ILE A 1 88 ? -5.305 8.632 17.215 1.00 90.56 88 ILE A C 1
ATOM 642 O O . ILE A 1 88 ? -4.075 8.623 17.206 1.00 90.56 88 ILE A O 1
ATOM 646 N N . VAL A 1 89 ? -6.027 7.668 16.653 1.00 92.50 89 VAL A N 1
ATOM 647 C CA . VAL A 1 89 ? -5.462 6.448 16.075 1.00 92.50 89 VAL A CA 1
ATOM 648 C C . VAL A 1 89 ? -6.083 6.115 14.727 1.00 92.50 89 VAL A C 1
ATOM 650 O O . VAL A 1 89 ? -7.281 6.305 14.541 1.00 92.50 89 VAL A O 1
ATOM 653 N N . VAL A 1 90 ? -5.281 5.571 13.814 1.00 92.88 90 VAL A N 1
ATOM 654 C CA . VAL A 1 90 ? -5.747 4.860 12.616 1.00 92.88 90 VAL A CA 1
ATOM 655 C C . VAL A 1 90 ? -5.535 3.359 12.806 1.00 92.88 90 VAL A C 1
ATOM 657 O O . VAL A 1 90 ? -4.534 2.933 13.391 1.00 92.88 90 VAL A O 1
ATOM 660 N N . ALA A 1 91 ? -6.494 2.554 12.359 1.00 93.50 91 ALA A N 1
ATOM 661 C CA . ALA A 1 91 ? -6.435 1.103 12.459 1.00 93.50 91 ALA A CA 1
ATOM 662 C C . ALA A 1 91 ? -6.164 0.477 11.085 1.00 93.50 91 ALA A C 1
ATOM 664 O O . ALA A 1 91 ? -6.940 0.698 10.158 1.00 93.50 91 ALA A O 1
ATOM 665 N N . PRO A 1 92 ? -5.100 -0.330 10.943 1.00 93.75 92 PRO A N 1
ATOM 666 C CA . PRO A 1 92 ? -4.963 -1.252 9.832 1.00 93.75 92 PRO A CA 1
ATOM 667 C C . PRO A 1 92 ? -6.162 -2.195 9.735 1.00 93.75 92 PRO A C 1
ATOM 669 O O . PRO A 1 92 ? -6.668 -2.658 10.759 1.00 93.75 92 PRO A O 1
ATOM 672 N N . PHE A 1 93 ? -6.533 -2.573 8.514 1.00 93.25 93 PHE A N 1
ATOM 673 C CA . PHE A 1 93 ? -7.698 -3.426 8.254 1.00 93.25 93 PHE A CA 1
ATOM 674 C C . PHE A 1 93 ? -7.665 -4.820 8.896 1.00 93.25 93 PHE A C 1
ATOM 676 O O . PHE A 1 93 ? -8.702 -5.461 9.069 1.00 93.25 93 PHE A O 1
ATOM 683 N N . THR A 1 94 ? -6.487 -5.293 9.304 1.00 94.69 94 THR A N 1
ATOM 684 C CA . THR A 1 94 ? -6.343 -6.498 10.127 1.00 94.69 94 THR A CA 1
ATOM 685 C C . THR A 1 94 ? -5.612 -6.213 11.426 1.00 94.69 94 THR A C 1
ATOM 687 O O . THR A 1 94 ? -4.594 -5.515 11.432 1.00 94.69 94 THR A O 1
ATOM 690 N N . THR A 1 95 ? -6.049 -6.861 12.504 1.00 95.38 95 THR A N 1
ATOM 691 C CA . THR A 1 95 ? -5.352 -6.812 13.790 1.00 95.38 95 THR A CA 1
ATOM 692 C C . THR A 1 95 ? -4.002 -7.527 13.723 1.00 95.38 95 THR A C 1
ATOM 694 O O . THR A 1 95 ? -3.791 -8.455 12.930 1.00 95.38 95 THR A O 1
ATOM 697 N N . SER A 1 96 ? -3.057 -7.099 14.565 1.00 93.88 96 SER A N 1
ATOM 698 C CA . SER A 1 96 ? -1.755 -7.759 14.679 1.00 93.88 96 SER A CA 1
ATOM 699 C C . SER A 1 96 ? -1.231 -7.752 16.112 1.00 93.88 96 SER A C 1
ATOM 701 O O . SER A 1 96 ? -1.391 -6.779 16.838 1.00 93.88 96 SER A O 1
ATOM 703 N N . CYS A 1 97 ? -0.596 -8.846 16.541 1.00 91.44 97 CYS A N 1
ATOM 704 C CA . CYS A 1 97 ? -0.146 -9.005 17.927 1.00 91.44 97 CYS A CA 1
ATOM 705 C C . CYS A 1 97 ? 1.251 -8.443 18.217 1.00 91.44 97 CYS A C 1
ATOM 707 O O . CYS A 1 97 ? 1.633 -8.390 19.381 1.00 91.44 97 CYS A O 1
ATOM 709 N N . LEU A 1 98 ? 2.030 -8.129 17.173 1.00 88.81 98 LEU A N 1
ATOM 710 C CA . LEU A 1 98 ? 3.442 -7.717 17.227 1.00 88.81 98 LEU A CA 1
ATOM 711 C C . LEU A 1 98 ? 4.401 -8.631 18.014 1.00 88.81 98 LEU A C 1
ATOM 713 O O . LEU A 1 98 ? 5.498 -8.211 18.359 1.00 88.81 98 LEU A O 1
ATOM 717 N N . ARG A 1 99 ? 4.019 -9.893 18.249 1.00 88.38 99 ARG A N 1
ATOM 718 C CA . ARG A 1 99 ? 4.797 -10.860 19.053 1.00 88.38 99 ARG A CA 1
ATOM 719 C C . ARG A 1 99 ? 5.111 -12.181 18.346 1.00 88.38 99 ARG A C 1
ATOM 721 O O . ARG A 1 99 ? 6.061 -12.864 18.711 1.00 88.38 99 ARG A O 1
ATOM 728 N N . CYS A 1 100 ? 4.297 -12.579 17.368 1.00 91.56 100 CYS A N 1
ATOM 729 C CA . CYS A 1 100 ? 4.505 -13.829 16.627 1.00 91.56 100 CYS A CA 1
ATOM 730 C C . CYS A 1 100 ? 5.619 -13.694 15.575 1.00 91.56 100 CYS A C 1
ATOM 732 O O . CYS A 1 100 ? 6.016 -12.584 15.209 1.00 91.56 100 CYS A O 1
ATOM 734 N N . VAL A 1 101 ? 6.074 -14.828 15.029 1.00 93.94 101 VAL A N 1
ATOM 735 C CA . VAL A 1 101 ? 7.153 -14.880 14.024 1.00 93.94 101 VAL A CA 1
ATOM 736 C C . VAL A 1 101 ? 6.836 -14.016 12.803 1.00 93.94 101 VAL A C 1
ATOM 738 O O . VAL A 1 101 ? 7.699 -13.269 12.342 1.00 93.94 101 VAL A O 1
ATOM 741 N N . ALA A 1 102 ? 5.599 -14.075 12.299 1.00 90.75 102 ALA A N 1
ATOM 742 C CA . ALA A 1 102 ? 5.177 -13.268 11.157 1.00 90.75 102 ALA A CA 1
ATOM 743 C C . ALA A 1 102 ? 5.295 -11.767 11.456 1.00 90.75 102 ALA A C 1
ATOM 745 O O . ALA A 1 102 ? 5.886 -11.025 10.673 1.00 90.75 102 ALA A O 1
ATOM 746 N N . CYS A 1 103 ? 4.823 -11.324 12.625 1.00 89.69 103 CYS A N 1
ATOM 747 C CA . CYS A 1 103 ? 4.932 -9.928 13.031 1.00 89.69 103 CYS A CA 1
ATOM 748 C C . CYS A 1 103 ? 6.382 -9.469 13.221 1.00 89.69 103 CYS A C 1
ATOM 750 O O . CYS A 1 103 ? 6.724 -8.387 12.759 1.00 89.69 103 CYS A O 1
ATOM 752 N N . HIS A 1 104 ? 7.239 -10.276 13.855 1.00 89.19 104 HIS A N 1
ATOM 753 C CA . HIS A 1 104 ? 8.656 -9.935 14.036 1.00 89.19 104 HIS A CA 1
ATOM 754 C C . HIS A 1 104 ? 9.412 -9.816 12.706 1.00 89.19 104 HIS A C 1
ATOM 756 O O . HIS A 1 104 ? 10.388 -9.077 12.616 1.00 89.19 104 HIS A O 1
ATOM 762 N N . ARG A 1 105 ? 8.953 -10.516 11.662 1.00 87.62 105 ARG A N 1
ATOM 763 C CA . ARG A 1 105 ? 9.471 -10.386 10.291 1.00 87.62 105 ARG A CA 1
ATOM 764 C C . ARG A 1 105 ? 8.855 -9.219 9.508 1.00 87.62 105 ARG A C 1
ATOM 766 O O . ARG A 1 105 ? 9.230 -9.012 8.362 1.00 87.62 105 ARG A O 1
ATOM 773 N N . GLY A 1 106 ? 7.910 -8.482 10.093 1.00 89.31 106 GLY A N 1
ATOM 774 C CA . GLY A 1 106 ? 7.184 -7.399 9.426 1.00 89.31 106 GLY A CA 1
ATOM 775 C C . GLY A 1 106 ? 6.004 -7.858 8.561 1.00 89.31 106 GLY A C 1
ATOM 776 O O . GLY A 1 106 ? 5.367 -7.028 7.927 1.00 89.31 106 GLY A O 1
ATOM 777 N N . PHE A 1 107 ? 5.649 -9.147 8.555 1.00 92.31 107 PHE A N 1
ATOM 778 C CA . PHE A 1 107 ? 4.529 -9.708 7.784 1.00 92.31 107 PHE A CA 1
ATOM 779 C C . PHE A 1 107 ? 3.236 -9.725 8.602 1.00 92.31 107 PHE A C 1
ATOM 781 O O . PHE A 1 107 ? 2.618 -10.763 8.840 1.00 92.31 107 PHE A O 1
ATOM 788 N N . THR A 1 108 ? 2.832 -8.552 9.080 1.00 93.06 108 THR A N 1
ATOM 789 C CA . THR A 1 108 ? 1.719 -8.389 10.029 1.00 93.06 108 THR A CA 1
ATOM 790 C C . THR A 1 108 ? 0.370 -8.841 9.476 1.00 93.06 108 THR A C 1
ATOM 792 O O . THR A 1 108 ? -0.473 -9.279 10.255 1.00 93.06 108 THR A O 1
ATOM 795 N N . SER A 1 109 ? 0.194 -8.857 8.152 1.00 91.69 109 SER A N 1
ATOM 796 C CA . SER A 1 109 ? -1.000 -9.401 7.493 1.00 91.69 109 SER A CA 1
ATOM 797 C C . SER A 1 109 ? -1.174 -10.910 7.665 1.00 91.69 109 SER A C 1
ATOM 799 O O . SER A 1 109 ? -2.252 -11.429 7.372 1.00 91.69 109 SER A O 1
ATOM 801 N N . ARG A 1 110 ? -0.125 -11.629 8.089 1.00 94.06 110 ARG A N 1
ATOM 802 C CA . ARG A 1 110 ? -0.115 -13.071 8.400 1.00 94.06 110 ARG A CA 1
ATOM 803 C C . ARG A 1 110 ? 0.113 -13.327 9.894 1.00 94.06 110 ARG A C 1
ATOM 805 O O . ARG A 1 110 ? 0.667 -14.353 10.277 1.00 94.06 110 ARG A O 1
ATOM 812 N N . CYS A 1 111 ? -0.270 -12.378 10.748 1.00 95.06 111 CYS A N 1
ATOM 813 C CA . CYS A 1 111 ? -0.215 -12.568 12.191 1.00 95.06 111 CYS A CA 1
ATOM 814 C C . CYS A 1 111 ? -1.065 -13.780 12.621 1.00 95.06 111 CYS A C 1
ATOM 816 O O . CYS A 1 111 ? -2.198 -13.936 12.182 1.00 95.06 111 CYS A O 1
ATOM 818 N N . GLU A 1 112 ? -0.547 -14.599 13.537 1.00 94.94 112 GLU A N 1
ATOM 819 C CA . GLU A 1 112 ? -1.266 -15.763 14.088 1.00 94.94 112 GLU A CA 1
ATOM 820 C C . GLU A 1 112 ? -2.548 -15.385 14.846 1.00 94.94 112 GLU A C 1
ATOM 822 O O . GLU A 1 112 ? -3.464 -16.190 14.958 1.00 94.94 112 GLU A O 1
ATOM 827 N N . LYS A 1 113 ? -2.616 -14.154 15.367 1.00 93.94 113 LYS A N 1
ATOM 828 C CA . LYS A 1 113 ? -3.802 -13.590 16.034 1.00 93.94 113 LYS A CA 1
ATOM 829 C C . LYS A 1 113 ? -4.533 -12.569 15.159 1.00 93.94 113 LYS A C 1
ATOM 831 O O . LYS A 1 113 ? -5.237 -11.716 15.693 1.00 93.94 113 LYS A O 1
ATOM 836 N N . SER A 1 114 ? -4.293 -12.593 13.848 1.00 94.31 114 SER A N 1
ATOM 837 C CA . SER A 1 114 ? -4.903 -11.638 12.931 1.00 94.31 114 SER A CA 1
ATOM 838 C C . SER A 1 114 ? -6.399 -11.882 12.818 1.00 94.31 114 SER A C 1
ATOM 840 O O . SER A 1 114 ? -6.840 -13.006 12.593 1.00 94.31 114 SER A O 1
ATOM 842 N N . GLN A 1 115 ? -7.165 -10.809 12.939 1.00 94.81 115 GLN A N 1
ATOM 843 C CA . GLN A 1 115 ? -8.597 -10.775 12.688 1.00 94.81 115 GLN A CA 1
ATOM 844 C C . GLN A 1 115 ? -8.878 -9.637 11.711 1.00 94.81 115 GLN A C 1
ATOM 846 O O . GLN A 1 115 ? -8.252 -8.578 11.795 1.00 94.81 115 GLN A O 1
ATOM 851 N N . LEU A 1 116 ? -9.783 -9.875 10.766 1.00 93.50 116 LEU A N 1
ATOM 852 C CA . LEU A 1 116 ? -10.229 -8.884 9.791 1.00 93.50 116 LEU A CA 1
ATOM 853 C C . LEU A 1 116 ? -11.426 -8.137 10.377 1.00 93.50 116 LEU A C 1
ATOM 855 O O . LEU A 1 116 ? -12.425 -8.773 10.712 1.00 93.50 116 LEU A O 1
ATOM 859 N N . PHE A 1 117 ? -11.324 -6.815 10.500 1.00 95.38 117 PHE A N 1
ATOM 860 C CA . PHE A 1 117 ? -12.481 -5.983 10.827 1.00 95.38 117 PHE A CA 1
ATOM 861 C C . PHE A 1 117 ? -13.551 -6.129 9.740 1.00 95.38 117 PHE A C 1
ATOM 863 O O . PHE A 1 117 ? -13.223 -6.362 8.582 1.00 95.38 117 PHE A O 1
ATOM 870 N N . GLY A 1 118 ? -14.826 -6.014 10.096 1.00 92.38 118 GLY A N 1
ATOM 871 C CA . GLY A 1 118 ? -15.901 -6.153 9.112 1.00 92.38 118 GLY A CA 1
ATOM 872 C C . GLY A 1 118 ? -16.219 -7.603 8.743 1.00 92.38 118 GLY A C 1
ATOM 873 O O . GLY A 1 118 ? -16.806 -7.851 7.695 1.00 92.38 118 GLY A O 1
ATOM 874 N N . SER A 1 119 ? -15.822 -8.570 9.579 1.00 91.62 119 SER A N 1
ATOM 875 C CA . SER A 1 119 ? -16.030 -10.001 9.338 1.00 91.62 119 SER A CA 1
ATOM 876 C C . SER A 1 119 ? -16.863 -10.648 10.443 1.00 91.62 119 SER A C 1
ATOM 878 O O . SER A 1 119 ? -17.060 -10.082 11.516 1.00 91.62 119 SER A O 1
ATOM 880 N N . VAL A 1 120 ? -17.291 -11.896 10.226 1.00 89.12 120 VAL A N 1
ATOM 881 C CA . VAL A 1 120 ? -17.986 -12.700 11.253 1.00 89.12 120 VAL A CA 1
ATOM 882 C C . VAL A 1 120 ? -17.147 -12.845 12.530 1.00 89.12 120 VAL A C 1
ATOM 884 O O . VAL A 1 120 ? -17.691 -12.957 13.623 1.00 89.12 120 VAL A O 1
ATOM 887 N N . SER A 1 121 ? -15.817 -12.838 12.398 1.00 90.44 121 SER A N 1
ATOM 888 C CA . SER A 1 121 ? -14.898 -12.997 13.530 1.00 90.44 121 SER A CA 1
ATOM 889 C C . SER A 1 121 ? -14.650 -11.713 14.322 1.00 90.44 121 SER A C 1
ATOM 891 O O . SER A 1 121 ? -14.218 -11.793 15.470 1.00 90.44 121 SER A O 1
ATOM 893 N N . LEU A 1 122 ? -14.883 -10.545 13.715 1.00 93.75 122 LEU A N 1
ATOM 894 C CA . LEU A 1 122 ? -14.596 -9.248 14.315 1.00 93.75 122 LEU A CA 1
ATOM 895 C C . LEU A 1 122 ? -15.428 -8.150 13.643 1.00 93.75 122 LEU A C 1
ATOM 897 O O . LEU A 1 122 ? -15.275 -7.875 12.450 1.00 93.75 122 LEU A O 1
ATOM 901 N N . SER A 1 123 ? -16.266 -7.492 14.442 1.00 92.62 123 SER A N 1
ATOM 902 C CA . SER A 1 123 ? -17.087 -6.355 14.021 1.00 92.62 123 SER A CA 1
ATOM 903 C C . SER A 1 123 ? -16.255 -5.238 13.395 1.00 92.62 123 SER A C 1
ATOM 905 O O . SER A 1 123 ? -15.153 -4.943 13.850 1.00 92.62 123 SER A O 1
ATOM 907 N N . GLY A 1 124 ? -16.793 -4.611 12.352 1.00 93.88 124 GLY A N 1
ATOM 908 C CA . GLY A 1 124 ? -16.145 -3.524 11.629 1.00 93.88 124 GLY A CA 1
ATOM 909 C C . GLY A 1 124 ? -16.246 -2.135 12.260 1.00 93.88 124 GLY A C 1
ATOM 910 O O . GLY A 1 124 ? -16.915 -1.920 13.271 1.00 93.88 124 GLY A O 1
ATOM 911 N N . GLY A 1 125 ? -15.545 -1.193 11.630 1.00 92.88 125 GLY A N 1
ATOM 912 C CA . GLY A 1 125 ? -15.401 0.201 12.043 1.00 92.88 125 GLY A CA 1
ATOM 913 C C . GLY A 1 125 ? -16.425 1.172 11.452 1.00 92.88 125 GLY A C 1
ATOM 914 O O . GLY A 1 125 ? -16.392 2.345 11.815 1.00 92.88 125 GLY A O 1
ATOM 915 N N . GLN A 1 126 ? -17.354 0.743 10.585 1.00 93.88 126 GLN A N 1
ATOM 916 C CA . GLN A 1 126 ? -18.487 1.586 10.159 1.00 93.88 126 GLN A CA 1
ATOM 917 C C . GLN A 1 126 ? -19.562 1.647 11.270 1.00 93.88 126 GLN A C 1
ATOM 919 O O . GLN A 1 126 ? -20.708 1.227 11.100 1.00 93.88 126 GLN A O 1
ATOM 924 N N . ALA A 1 127 ? -19.170 2.146 12.445 1.00 92.56 127 ALA A N 1
ATOM 925 C CA . ALA A 1 127 ? -19.973 2.265 13.663 1.00 92.56 127 ALA A CA 1
ATOM 926 C C . ALA A 1 127 ? -19.423 3.365 14.584 1.00 92.56 127 ALA A C 1
ATOM 928 O O . ALA A 1 127 ? -18.242 3.684 14.504 1.00 92.56 127 ALA A O 1
ATOM 929 N N . GLU A 1 128 ? -20.237 3.925 15.492 1.00 91.88 128 GLU A N 1
ATOM 930 C CA . GLU A 1 128 ? -19.771 4.998 16.403 1.00 91.88 128 GLU A CA 1
ATOM 931 C C . GLU A 1 128 ? -18.599 4.570 17.300 1.00 91.88 128 GLU A C 1
ATOM 933 O O . GLU A 1 128 ? -17.744 5.391 17.640 1.00 91.88 128 GLU A O 1
ATOM 938 N N . PHE A 1 129 ? -18.554 3.290 17.678 1.00 93.88 129 PHE A N 1
ATOM 939 C CA . PHE A 1 129 ? -17.473 2.702 18.458 1.00 93.88 129 PHE A CA 1
ATOM 940 C C . PHE A 1 129 ? -17.093 1.335 17.896 1.00 93.88 129 PHE A C 1
ATOM 942 O O . PHE A 1 129 ? -17.940 0.603 17.388 1.00 93.88 129 PHE A O 1
ATOM 949 N N . VAL A 1 130 ? -15.821 0.976 18.034 1.00 95.38 130 VAL A N 1
ATOM 950 C CA . VAL A 1 130 ? -15.300 -0.333 17.635 1.00 95.38 130 VAL A CA 1
ATOM 951 C C . VAL A 1 130 ? -14.320 -0.849 18.682 1.00 95.38 130 VAL A C 1
ATOM 953 O O . VAL A 1 130 ? -13.468 -0.103 19.175 1.00 95.38 130 VAL A O 1
ATOM 956 N N . THR A 1 131 ? -14.454 -2.128 19.031 1.00 96.50 131 THR A N 1
ATOM 957 C CA . THR A 1 131 ? -13.494 -2.835 19.883 1.00 96.50 131 THR A CA 1
ATOM 958 C C . THR A 1 131 ? -12.330 -3.315 19.028 1.00 96.50 131 THR A C 1
ATOM 960 O O . THR A 1 131 ? -12.523 -3.926 17.979 1.00 96.50 131 THR A O 1
ATOM 963 N N . VAL A 1 132 ? -11.110 -3.037 19.476 1.00 96.75 132 VAL A N 1
ATOM 964 C CA . VAL A 1 132 ? -9.870 -3.321 18.757 1.00 96.75 132 VAL A CA 1
ATOM 965 C C . VAL A 1 132 ? -9.014 -4.300 19.555 1.00 96.75 132 VAL A C 1
ATOM 967 O O . VAL A 1 132 ? -8.363 -3.903 20.528 1.00 96.75 132 VAL A O 1
ATOM 970 N N . PRO A 1 133 ? -8.963 -5.570 19.124 1.00 94.88 133 PRO A N 1
ATOM 971 C CA . PRO A 1 133 ? -8.061 -6.559 19.689 1.00 94.88 133 PRO A CA 1
ATOM 972 C C . PRO A 1 133 ? -6.592 -6.259 19.399 1.00 94.88 133 PRO A C 1
ATOM 974 O O . PRO A 1 133 ? -6.231 -5.713 18.349 1.00 94.88 133 PRO A O 1
ATOM 977 N N . ASN A 1 134 ? -5.719 -6.695 20.312 1.00 93.00 134 ASN A N 1
ATOM 978 C CA . ASN A 1 134 ? -4.274 -6.458 20.240 1.00 93.00 134 ASN A CA 1
ATOM 979 C C . ASN A 1 134 ? -3.952 -4.975 19.978 1.00 93.00 134 ASN A C 1
ATOM 981 O O . ASN A 1 134 ? -3.163 -4.665 19.086 1.00 93.00 134 ASN A O 1
ATOM 985 N N . ALA A 1 135 ? -4.589 -4.068 20.722 1.00 93.56 135 ALA A N 1
ATOM 986 C CA . ALA A 1 135 ? -4.627 -2.643 20.422 1.00 93.56 135 ALA A CA 1
ATOM 987 C C . ALA A 1 135 ? -3.241 -2.056 20.134 1.00 93.56 135 ALA A C 1
ATOM 989 O O . ALA A 1 135 ? -3.065 -1.459 19.082 1.00 93.56 135 ALA A O 1
ATOM 990 N N . GLU A 1 136 ? -2.239 -2.307 20.982 1.00 89.31 136 GLU A N 1
ATOM 991 C CA . GLU A 1 136 ? -0.860 -1.807 20.800 1.00 89.31 136 GLU A CA 1
ATOM 992 C C . GLU A 1 136 ? -0.200 -2.255 19.496 1.00 89.31 136 GLU A C 1
ATOM 994 O O . GLU A 1 136 ? 0.585 -1.526 18.882 1.00 89.31 136 GLU A O 1
ATOM 999 N N . GLY A 1 137 ? -0.510 -3.478 19.070 1.00 89.75 137 GLY A N 1
ATOM 1000 C CA . GLY A 1 137 ? 0.021 -4.017 17.834 1.00 89.75 137 GLY A CA 1
ATOM 1001 C C . GLY A 1 137 ? -0.734 -3.532 16.603 1.00 89.75 137 GLY A C 1
ATOM 1002 O O . GLY A 1 137 ? -0.127 -3.319 15.552 1.00 89.75 137 GLY A O 1
ATOM 1003 N N . THR A 1 138 ? -2.041 -3.326 16.741 1.00 93.38 138 THR A N 1
ATOM 1004 C CA . THR A 1 138 ? -2.939 -2.917 15.662 1.00 93.38 138 THR A CA 1
ATOM 1005 C C . THR A 1 138 ? -2.902 -1.405 15.437 1.00 93.38 138 THR A C 1
ATOM 1007 O O . THR A 1 138 ? -2.571 -0.965 14.342 1.00 93.38 138 THR A O 1
ATOM 1010 N N . LEU A 1 139 ? -3.222 -0.605 16.453 1.00 93.06 139 LEU A N 1
ATOM 1011 C CA . LEU A 1 139 ? -3.481 0.827 16.325 1.00 93.06 139 LEU A CA 1
ATOM 1012 C C . LEU A 1 139 ? -2.209 1.658 16.133 1.00 93.06 139 LEU A C 1
ATOM 1014 O O . LEU A 1 139 ? -1.133 1.373 16.663 1.00 93.06 139 LEU A O 1
ATOM 1018 N N . LEU A 1 140 ? -2.378 2.735 15.374 1.00 89.81 140 LEU A N 1
ATOM 1019 C CA . LEU A 1 140 ? -1.331 3.658 14.963 1.00 89.81 140 LEU A CA 1
ATOM 1020 C C . LEU A 1 140 ? -1.678 5.061 15.437 1.00 89.81 140 LEU A C 1
ATOM 1022 O O . LEU A 1 140 ? -2.643 5.638 14.949 1.00 89.81 140 LEU A O 1
ATOM 1026 N N . CYS A 1 141 ? -0.898 5.627 16.355 1.00 87.38 141 CYS A N 1
ATOM 1027 C CA . CYS A 1 141 ? -1.152 6.974 16.863 1.00 87.38 141 CYS A CA 1
ATOM 1028 C C . CYS A 1 141 ? -0.919 8.035 15.776 1.00 87.38 141 CYS A C 1
ATOM 1030 O O . CYS A 1 141 ? 0.206 8.214 15.307 1.00 87.38 141 CYS A O 1
ATOM 1032 N N . VAL A 1 142 ? -1.970 8.774 15.418 1.00 79.50 142 VAL A N 1
ATOM 1033 C CA . VAL A 1 142 ? -1.950 9.837 14.401 1.00 79.50 142 VAL A CA 1
ATOM 1034 C C . VAL A 1 142 ? -1.048 10.998 14.813 1.00 79.50 142 VAL A C 1
ATOM 1036 O O . VAL A 1 142 ? -0.438 11.608 13.950 1.00 79.50 142 VAL A O 1
ATOM 1039 N N . ASP A 1 143 ? -0.855 11.244 16.111 1.00 67.81 143 ASP A N 1
ATOM 1040 C CA . ASP A 1 143 ? 0.074 12.276 16.606 1.00 67.81 143 ASP A CA 1
ATOM 1041 C C . ASP A 1 143 ? 1.534 12.031 16.180 1.00 67.81 143 ASP A C 1
ATOM 1043 O O . ASP A 1 143 ? 2.353 12.947 16.190 1.00 67.81 143 ASP A O 1
ATOM 1047 N N . THR A 1 144 ? 1.871 10.790 15.812 1.00 62.47 144 THR A N 1
ATOM 1048 C CA . THR A 1 144 ? 3.187 10.431 15.256 1.00 62.47 144 THR A CA 1
ATOM 1049 C C . THR A 1 144 ? 3.251 10.564 13.732 1.00 62.47 144 THR A C 1
ATOM 1051 O O . THR A 1 144 ? 4.321 10.420 13.143 1.00 62.47 144 THR A O 1
ATOM 1054 N N . LEU A 1 145 ? 2.117 10.846 13.085 1.00 65.06 145 LEU A N 1
ATOM 1055 C CA . LEU A 1 145 ? 1.984 11.008 11.645 1.00 65.06 145 LEU A CA 1
ATOM 1056 C C . LEU A 1 145 ? 2.003 12.504 11.304 1.00 65.06 145 LEU A C 1
ATOM 1058 O O . LEU A 1 145 ? 1.209 13.285 11.820 1.00 65.06 145 LEU A O 1
ATOM 1062 N N . HIS A 1 146 ? 2.887 12.913 10.395 1.00 66.25 146 HIS A N 1
ATOM 1063 C CA . HIS A 1 146 ? 2.888 14.271 9.843 1.00 66.25 146 HIS A CA 1
ATOM 1064 C C . HIS A 1 146 ? 1.795 14.382 8.768 1.00 66.25 146 HIS A C 1
ATOM 1066 O O . HIS A 1 146 ? 2.086 14.367 7.575 1.00 66.25 146 HIS A O 1
ATOM 1072 N N . VAL A 1 147 ? 0.531 14.407 9.191 1.00 72.38 147 VAL A N 1
ATOM 1073 C CA . VAL A 1 147 ? -0.641 14.459 8.302 1.00 72.38 147 VAL A CA 1
ATOM 1074 C C . VAL A 1 147 ? -1.405 15.763 8.489 1.00 72.38 147 VAL A C 1
ATOM 1076 O O . VAL A 1 147 ? -1.586 16.233 9.611 1.00 72.38 147 VAL A O 1
ATOM 1079 N N . GLU A 1 148 ? -1.865 16.356 7.388 1.00 77.94 148 GLU A N 1
ATOM 1080 C CA . GLU A 1 148 ? -2.586 17.636 7.417 1.00 77.94 148 GLU A CA 1
ATOM 1081 C C . GLU A 1 148 ? -4.048 17.480 7.857 1.00 77.94 148 GLU A C 1
ATOM 1083 O O . GLU A 1 148 ? -4.687 18.448 8.274 1.00 77.94 148 GLU A O 1
ATOM 1088 N N . SER A 1 149 ? -4.588 16.259 7.783 1.00 84.50 149 SER A N 1
ATOM 1089 C CA . SER A 1 149 ? -5.997 15.973 8.043 1.00 84.50 149 SER A CA 1
ATOM 1090 C C . SER A 1 149 ? -6.239 14.533 8.512 1.00 84.50 149 SER A C 1
ATOM 1092 O O . SER A 1 149 ? -5.433 13.633 8.279 1.00 84.50 149 SER A O 1
ATOM 1094 N N . LEU A 1 150 ? -7.384 14.293 9.162 1.00 85.31 150 LEU A N 1
ATOM 1095 C CA . LEU A 1 150 ? -7.785 12.940 9.575 1.00 85.31 150 LEU A CA 1
ATOM 1096 C C . LEU A 1 150 ? -8.141 12.047 8.384 1.00 85.31 150 LEU A C 1
ATOM 1098 O O . LEU A 1 150 ? -7.925 10.840 8.442 1.00 85.31 150 LEU A O 1
ATOM 1102 N N . HIS A 1 151 ? -8.679 12.619 7.306 1.00 85.38 151 HIS A N 1
ATOM 1103 C CA . HIS A 1 151 ? -9.041 11.847 6.121 1.00 85.38 151 HIS A CA 1
ATOM 1104 C C . HIS A 1 151 ? -7.810 11.380 5.344 1.00 85.38 151 HIS A C 1
ATOM 1106 O O . HIS A 1 151 ? -7.818 10.254 4.861 1.00 85.38 151 HIS A O 1
ATOM 1112 N N . SER A 1 152 ? -6.719 12.158 5.310 1.00 88.38 152 SER A N 1
ATOM 1113 C CA . SER A 1 152 ? -5.451 11.665 4.755 1.00 88.38 152 SER A CA 1
ATOM 1114 C C . SER A 1 152 ? -4.827 10.577 5.637 1.00 88.38 152 SER A C 1
ATOM 1116 O O . SER A 1 152 ? -4.279 9.605 5.119 1.00 88.38 152 SER A O 1
ATOM 1118 N N . ALA A 1 153 ? -4.984 10.671 6.964 1.00 89.44 153 ALA A N 1
ATOM 1119 C CA . ALA A 1 153 ? -4.567 9.618 7.892 1.00 89.44 153 ALA A CA 1
ATOM 1120 C C . ALA A 1 153 ? -5.332 8.301 7.679 1.00 89.44 153 ALA A C 1
ATOM 1122 O O . ALA A 1 153 ? -4.734 7.233 7.785 1.00 89.44 153 ALA A O 1
ATOM 1123 N N . LEU A 1 154 ? -6.631 8.362 7.359 1.00 90.88 154 LEU A N 1
ATOM 1124 C CA . LEU A 1 154 ? -7.463 7.179 7.113 1.00 90.88 154 LEU A CA 1
ATOM 1125 C C . LEU A 1 154 ? -6.928 6.318 5.962 1.00 90.88 154 LEU A C 1
ATOM 1127 O O . LEU A 1 154 ? -7.030 5.098 6.027 1.00 90.88 154 LEU A O 1
ATOM 1131 N N . LEU A 1 155 ? -6.289 6.923 4.956 1.00 91.44 155 LEU A N 1
ATOM 1132 C CA . LEU A 1 155 ? -5.694 6.195 3.829 1.00 91.44 155 LEU A CA 1
ATOM 1133 C C . LEU A 1 155 ? -4.650 5.159 4.281 1.00 91.44 155 LEU A C 1
ATOM 1135 O O . LEU A 1 155 ? -4.445 4.156 3.600 1.00 91.44 155 LEU A O 1
ATOM 1139 N N . CYS A 1 156 ? -4.012 5.373 5.440 1.00 92.38 156 CYS A N 1
ATOM 1140 C CA . CYS A 1 156 ? -3.076 4.431 6.060 1.00 92.38 156 CYS A CA 1
ATOM 1141 C C . CYS A 1 156 ? -3.732 3.180 6.656 1.00 92.38 156 CYS A C 1
ATOM 1143 O O . CYS A 1 156 ? -3.009 2.284 7.092 1.00 92.38 156 CYS A O 1
ATOM 1145 N N . ALA A 1 157 ? -5.061 3.111 6.712 1.00 93.00 157 ALA A N 1
ATOM 1146 C CA . ALA A 1 157 ? -5.764 1.931 7.192 1.00 93.00 157 ALA A CA 1
ATOM 1147 C C . ALA A 1 157 ? -5.639 0.752 6.213 1.00 93.00 157 ALA A C 1
ATOM 1149 O O . ALA A 1 157 ? -5.462 -0.383 6.659 1.00 93.00 157 ALA A O 1
ATOM 1150 N N . ASP A 1 158 ? -5.678 1.014 4.901 1.00 93.62 158 ASP A N 1
ATOM 1151 C CA . ASP A 1 158 ? -5.593 -0.018 3.858 1.00 93.62 158 ASP A CA 1
ATOM 1152 C C . ASP A 1 158 ? -5.059 0.533 2.528 1.00 93.62 158 ASP A C 1
ATOM 1154 O O . ASP A 1 158 ? -3.923 0.223 2.163 1.00 93.62 158 ASP A O 1
ATOM 1158 N N . ILE A 1 159 ? -5.834 1.358 1.809 1.00 92.88 159 ILE A N 1
ATOM 1159 C CA . ILE A 1 159 ? -5.596 1.575 0.370 1.00 92.88 159 ILE A CA 1
ATOM 1160 C C . ILE A 1 159 ? -4.219 2.154 0.020 1.00 92.88 159 ILE A C 1
ATOM 1162 O O . ILE A 1 159 ? -3.601 1.697 -0.948 1.00 92.88 159 ILE A O 1
ATOM 1166 N N . LEU A 1 160 ? -3.693 3.100 0.809 1.00 95.12 160 LEU A N 1
ATOM 1167 C CA . LEU A 1 160 ? -2.372 3.678 0.553 1.00 95.12 160 LEU A CA 1
ATOM 1168 C C . LEU A 1 160 ? -1.245 2.670 0.827 1.00 95.12 160 LEU A C 1
ATOM 1170 O O . LEU A 1 160 ? -0.458 2.415 -0.089 1.00 95.12 160 LEU A O 1
ATOM 1174 N N . PRO A 1 161 ? -1.159 2.043 2.016 1.00 96.38 161 PRO A N 1
ATOM 1175 C CA . PRO A 1 161 ? -0.226 0.952 2.249 1.00 96.38 161 PRO A CA 1
ATOM 1176 C C . PRO A 1 161 ? -0.347 -0.172 1.222 1.00 96.38 161 PRO A C 1
ATOM 1178 O O . PRO A 1 161 ? 0.673 -0.693 0.791 1.00 96.38 161 PRO A O 1
ATOM 1181 N N . THR A 1 162 ? -1.556 -0.558 0.814 1.00 96.62 162 THR A N 1
ATOM 1182 C CA . THR A 1 162 ? -1.775 -1.644 -0.150 1.00 96.62 162 THR A CA 1
ATOM 1183 C C . THR A 1 162 ? -1.236 -1.290 -1.537 1.00 96.62 162 THR A C 1
ATOM 1185 O O . THR A 1 162 ? -0.484 -2.080 -2.114 1.00 96.62 162 THR A O 1
ATOM 1188 N N . GLY A 1 163 ? -1.511 -0.082 -2.038 1.00 97.00 163 GLY A N 1
ATOM 1189 C CA . GLY A 1 163 ? -0.923 0.402 -3.289 1.00 97.00 163 GLY A CA 1
ATOM 1190 C C . GLY A 1 163 ? 0.603 0.531 -3.209 1.00 97.00 163 GLY A C 1
ATOM 1191 O O . GLY A 1 163 ? 1.320 0.062 -4.095 1.00 97.00 163 GLY A O 1
ATOM 1192 N N . PHE A 1 164 ? 1.121 1.084 -2.106 1.00 97.81 164 PHE A N 1
ATOM 1193 C CA . PHE A 1 164 ? 2.561 1.182 -1.854 1.00 97.81 164 PHE A CA 1
ATOM 1194 C C . PHE A 1 164 ? 3.226 -0.197 -1.780 1.00 97.81 164 PHE A C 1
ATOM 1196 O O . PHE A 1 164 ? 4.311 -0.392 -2.319 1.00 97.81 164 PHE A O 1
ATOM 1203 N N . TYR A 1 165 ? 2.587 -1.177 -1.139 1.00 97.50 165 TYR A N 1
ATOM 1204 C CA . TYR A 1 165 ? 3.100 -2.539 -1.021 1.00 97.50 165 TYR A CA 1
ATOM 1205 C C . TYR A 1 165 ? 3.245 -3.208 -2.385 1.00 97.50 165 TYR A C 1
ATOM 1207 O O . TYR A 1 165 ? 4.250 -3.871 -2.637 1.00 97.50 165 TYR A O 1
ATOM 1215 N N . ALA A 1 166 ? 2.283 -2.999 -3.285 1.00 97.19 166 ALA A N 1
ATOM 1216 C CA . ALA A 1 166 ? 2.357 -3.519 -4.643 1.00 97.19 166 ALA A CA 1
ATOM 1217 C C . ALA A 1 166 ? 3.580 -2.960 -5.392 1.00 97.19 166 ALA A C 1
ATOM 1219 O O . ALA A 1 166 ? 4.339 -3.717 -6.003 1.00 97.19 166 ALA A O 1
ATOM 1220 N N . VAL A 1 167 ? 3.823 -1.653 -5.262 1.00 97.75 167 VAL A N 1
ATOM 1221 C CA . VAL A 1 167 ? 5.011 -0.977 -5.805 1.00 97.75 167 VAL A CA 1
ATOM 1222 C C . VAL A 1 167 ? 6.292 -1.491 -5.155 1.00 97.75 167 VAL A C 1
ATOM 1224 O O . VAL A 1 167 ? 7.261 -1.785 -5.850 1.00 97.75 167 VAL A O 1
ATOM 1227 N N . LEU A 1 168 ? 6.302 -1.638 -3.830 1.00 95.31 168 LEU A N 1
ATOM 1228 C CA . LEU A 1 168 ? 7.446 -2.136 -3.075 1.00 95.31 168 LEU A CA 1
ATOM 1229 C C . LEU A 1 168 ? 7.836 -3.541 -3.545 1.00 95.31 168 LEU A C 1
ATOM 1231 O O . LEU A 1 168 ? 9.007 -3.776 -3.834 1.00 95.31 168 LEU A O 1
ATOM 1235 N N . GLN A 1 169 ? 6.868 -4.454 -3.667 1.00 94.00 169 GLN A N 1
ATOM 1236 C CA . GLN A 1 169 ? 7.097 -5.813 -4.163 1.00 94.00 169 GLN A CA 1
ATOM 1237 C C . GLN A 1 169 ? 7.651 -5.815 -5.590 1.00 94.00 169 GLN A C 1
ATOM 1239 O O . GLN A 1 169 ? 8.584 -6.559 -5.872 1.00 94.00 169 GLN A O 1
ATOM 1244 N N . ALA A 1 170 ? 7.132 -4.953 -6.469 1.00 94.81 170 ALA A N 1
ATOM 1245 C CA . ALA A 1 170 ? 7.632 -4.828 -7.833 1.00 94.81 170 ALA A CA 1
ATOM 1246 C C . ALA A 1 170 ? 9.082 -4.312 -7.861 1.00 94.81 170 ALA A C 1
ATOM 1248 O O . ALA A 1 170 ? 9.980 -4.982 -8.367 1.00 94.81 170 ALA A O 1
ATOM 1249 N N . LEU A 1 171 ? 9.326 -3.136 -7.280 1.00 92.56 171 LEU A N 1
ATOM 1250 C CA . LEU A 1 171 ? 10.592 -2.412 -7.407 1.00 92.56 171 LEU A CA 1
ATOM 1251 C C . LEU A 1 171 ? 11.750 -3.024 -6.614 1.00 92.56 171 LEU A C 1
ATOM 1253 O O . LEU A 1 171 ? 12.909 -2.816 -6.967 1.00 92.56 171 LEU A O 1
ATOM 1257 N N . THR A 1 172 ? 11.468 -3.756 -5.536 1.00 88.25 172 THR A N 1
ATOM 1258 C CA . THR A 1 172 ? 12.520 -4.384 -4.715 1.00 88.25 172 THR A CA 1
ATOM 1259 C C . THR A 1 172 ? 12.825 -5.822 -5.119 1.00 88.25 172 THR A C 1
ATOM 1261 O O . THR A 1 172 ? 13.729 -6.437 -4.554 1.00 88.25 172 THR A O 1
ATOM 1264 N N . HIS A 1 173 ? 12.119 -6.357 -6.117 1.00 91.06 173 HIS A N 1
ATOM 1265 C CA . HIS A 1 173 ? 12.364 -7.701 -6.612 1.00 91.06 173 HIS A CA 1
ATOM 1266 C C . HIS A 1 173 ? 13.722 -7.805 -7.324 1.00 91.06 173 HIS A C 1
ATOM 1268 O O . HIS A 1 173 ? 14.132 -6.914 -8.073 1.00 91.06 173 HIS A O 1
ATOM 1274 N N . ASN A 1 174 ? 14.404 -8.941 -7.162 1.00 85.06 174 ASN A N 1
ATOM 1275 C CA . ASN A 1 174 ? 15.749 -9.156 -7.711 1.00 85.06 174 ASN A CA 1
ATOM 1276 C C . ASN A 1 174 ? 15.814 -9.015 -9.241 1.00 85.06 174 ASN A C 1
ATOM 1278 O O . ASN A 1 174 ? 16.811 -8.523 -9.765 1.00 85.06 174 ASN A O 1
ATOM 1282 N N . ASN A 1 175 ? 14.740 -9.371 -9.952 1.00 87.25 175 ASN A N 1
ATOM 1283 C CA . ASN A 1 175 ? 14.645 -9.191 -11.408 1.00 87.25 175 ASN A CA 1
ATOM 1284 C C . ASN A 1 175 ? 14.741 -7.716 -11.845 1.00 87.25 175 ASN A C 1
ATOM 1286 O O . ASN A 1 175 ? 15.168 -7.437 -12.963 1.00 87.25 175 ASN A O 1
ATOM 1290 N N . LEU A 1 176 ? 14.364 -6.766 -10.981 1.00 85.56 176 LEU A N 1
ATOM 1291 C CA . LEU A 1 176 ? 14.460 -5.331 -11.262 1.00 85.56 176 LEU A CA 1
ATOM 1292 C C . LEU A 1 176 ? 15.756 -4.707 -10.741 1.00 85.56 176 LEU A C 1
ATOM 1294 O O . LEU A 1 176 ? 16.083 -3.588 -11.130 1.00 85.56 176 LEU A O 1
ATOM 1298 N N . TYR A 1 177 ? 16.526 -5.417 -9.911 1.00 76.44 177 TYR A N 1
ATOM 1299 C CA . TYR A 1 177 ? 17.728 -4.878 -9.272 1.00 76.44 177 TYR A CA 1
ATOM 1300 C C . TYR A 1 177 ? 18.739 -4.333 -10.291 1.00 76.44 177 TYR A C 1
ATOM 1302 O O . TYR A 1 177 ? 19.170 -3.185 -10.180 1.00 76.44 177 TYR A O 1
ATOM 1310 N N . GLY A 1 178 ? 19.081 -5.128 -11.312 1.00 71.38 178 GLY A N 1
ATOM 1311 C CA . GLY A 1 178 ? 20.002 -4.707 -12.375 1.00 71.38 178 GLY A CA 1
ATOM 1312 C C . GLY A 1 178 ? 19.430 -3.586 -13.247 1.00 71.38 178 GLY A C 1
ATOM 1313 O O . GLY A 1 178 ? 20.152 -2.665 -13.626 1.00 71.38 178 GLY A O 1
ATOM 1314 N N . VAL A 1 179 ? 18.117 -3.617 -13.493 1.00 79.06 179 VAL A N 1
ATOM 1315 C CA . VAL A 1 179 ? 17.417 -2.639 -14.338 1.00 79.06 179 VAL A CA 1
ATOM 1316 C C . VAL A 1 179 ? 17.378 -1.263 -13.685 1.00 79.06 179 VAL A C 1
ATOM 1318 O O . VAL A 1 179 ? 17.730 -0.275 -14.331 1.00 79.06 179 VAL A O 1
ATOM 1321 N N . LEU A 1 180 ? 16.988 -1.190 -12.410 1.00 79.44 180 LEU A N 1
ATOM 1322 C CA . LEU A 1 180 ? 16.856 0.064 -11.665 1.00 79.44 180 LEU A CA 1
ATOM 1323 C C . LEU A 1 180 ? 18.210 0.692 -11.343 1.00 79.44 180 LEU A C 1
ATOM 1325 O O . LEU A 1 180 ? 18.335 1.913 -11.341 1.00 79.44 180 LEU A O 1
ATOM 1329 N N . ARG A 1 181 ? 19.228 -0.131 -11.076 1.00 70.38 181 ARG A N 1
ATOM 1330 C CA . ARG A 1 181 ? 20.551 0.354 -10.665 1.00 70.38 181 ARG A CA 1
ATOM 1331 C C . ARG A 1 181 ? 21.499 0.615 -11.837 1.00 70.38 181 ARG A C 1
ATOM 1333 O O . ARG A 1 181 ? 22.585 1.133 -11.599 1.00 70.38 181 ARG A O 1
ATOM 1340 N N . ALA A 1 182 ? 21.105 0.256 -13.065 1.00 59.59 182 ALA A N 1
ATOM 1341 C CA . ALA A 1 182 ? 21.952 0.321 -14.263 1.00 59.59 182 ALA A CA 1
ATOM 1342 C C . ALA A 1 182 ? 23.347 -0.295 -14.023 1.00 59.59 182 ALA A C 1
ATOM 1344 O O . ALA A 1 182 ? 24.371 0.223 -14.462 1.00 59.59 182 ALA A O 1
ATOM 1345 N N . VAL A 1 183 ? 23.381 -1.382 -13.250 1.00 53.72 183 VAL A N 1
ATOM 1346 C CA . VAL A 1 183 ? 24.619 -2.029 -12.815 1.00 53.72 183 VAL A CA 1
ATOM 1347 C C . VAL A 1 183 ? 25.152 -2.843 -13.988 1.00 53.72 183 VAL A C 1
ATOM 1349 O O . VAL A 1 183 ? 24.423 -3.670 -14.538 1.00 53.72 183 VAL A O 1
ATOM 1352 N N . SER A 1 184 ? 26.410 -2.605 -14.379 1.00 51.66 184 SER A N 1
ATOM 1353 C CA . SER A 1 184 ? 27.086 -3.448 -15.371 1.00 51.66 184 SER A CA 1
ATOM 1354 C C . SER A 1 184 ? 27.050 -4.905 -14.913 1.00 51.66 184 SER A C 1
ATOM 1356 O O . SER A 1 184 ? 27.080 -5.180 -13.712 1.00 51.66 184 SER A O 1
ATOM 1358 N N . LEU A 1 185 ? 26.988 -5.857 -15.849 1.00 51.22 185 LEU A N 1
ATOM 1359 C CA . LEU A 1 185 ? 26.866 -7.276 -15.499 1.00 51.22 185 LEU A CA 1
ATOM 1360 C C . LEU A 1 185 ? 27.976 -7.735 -14.535 1.00 51.22 185 LEU A C 1
ATOM 1362 O O . LEU A 1 185 ? 27.716 -8.564 -13.675 1.00 51.22 185 LEU A O 1
ATOM 1366 N N . GLU A 1 186 ? 29.161 -7.120 -14.616 1.00 51.16 186 GLU A N 1
ATOM 1367 C CA . GLU A 1 186 ? 30.325 -7.329 -13.741 1.00 51.16 186 GLU A CA 1
ATOM 1368 C C . GLU A 1 186 ? 30.071 -7.016 -12.257 1.00 51.16 186 GLU A C 1
ATOM 1370 O O . GLU A 1 186 ? 30.703 -7.608 -11.385 1.00 51.16 186 GLU A O 1
ATOM 1375 N N . ASN A 1 187 ? 29.128 -6.122 -11.963 1.00 50.19 187 ASN A N 1
ATOM 1376 C CA . ASN A 1 187 ? 28.743 -5.706 -10.614 1.00 50.19 187 ASN A CA 1
ATOM 1377 C C . ASN A 1 187 ? 27.363 -6.259 -10.202 1.00 50.19 187 ASN A C 1
ATOM 1379 O O . ASN A 1 187 ? 26.844 -5.929 -9.133 1.00 50.19 187 ASN A O 1
ATOM 1383 N N . SER A 1 188 ? 26.741 -7.078 -11.058 1.00 55.91 188 SER A N 1
ATOM 1384 C CA . SER A 1 188 ? 25.478 -7.759 -10.769 1.00 55.91 188 SER A CA 1
ATOM 1385 C C . SER A 1 188 ? 25.649 -8.772 -9.634 1.00 55.91 188 SER A C 1
ATOM 1387 O O . SER A 1 188 ? 26.719 -9.353 -9.467 1.00 55.91 188 SER A O 1
ATOM 1389 N N . ILE A 1 189 ? 24.570 -9.073 -8.904 1.00 57.38 189 ILE A N 1
ATOM 1390 C CA . ILE A 1 189 ? 24.547 -10.166 -7.910 1.00 57.38 189 ILE A CA 1
ATOM 1391 C C . ILE A 1 189 ? 24.883 -11.535 -8.526 1.00 57.38 189 ILE A C 1
ATOM 1393 O O . ILE A 1 189 ? 25.283 -12.453 -7.817 1.00 57.38 189 ILE A O 1
ATOM 1397 N N . TRP A 1 190 ? 24.707 -11.656 -9.844 1.00 57.56 190 TRP A N 1
ATOM 1398 C CA . TRP A 1 190 ? 24.999 -12.849 -10.633 1.00 57.56 190 TRP A CA 1
ATOM 1399 C C . TRP A 1 190 ? 26.438 -12.876 -11.165 1.00 57.56 190 TRP A C 1
ATOM 1401 O O . TRP A 1 190 ? 26.841 -13.862 -11.777 1.00 57.56 190 TRP A O 1
ATOM 1411 N N . SER A 1 191 ? 27.209 -11.805 -10.950 1.00 56.72 191 SER A N 1
ATOM 1412 C CA . SER A 1 191 ? 28.600 -11.729 -11.381 1.00 56.72 191 SER A CA 1
ATOM 1413 C C . SER A 1 191 ? 29.483 -12.603 -10.491 1.00 56.72 191 SER A C 1
ATOM 1415 O O . SER A 1 191 ? 29.473 -12.436 -9.263 1.00 56.72 191 SER A O 1
ATOM 1417 N N . PRO A 1 192 ? 30.279 -13.526 -11.054 1.00 56.03 192 PRO A N 1
ATOM 1418 C CA . PRO A 1 192 ? 31.292 -14.207 -10.271 1.00 56.03 192 PRO A CA 1
ATOM 1419 C C . PRO A 1 192 ? 32.323 -13.178 -9.780 1.00 56.03 192 PRO A C 1
ATOM 1421 O O . PRO A 1 192 ? 32.912 -12.441 -10.561 1.00 56.03 192 PRO A O 1
ATOM 1424 N N . GLN A 1 193 ? 32.599 -13.161 -8.470 1.00 52.19 193 GLN A N 1
ATOM 1425 C CA . GLN A 1 193 ? 33.594 -12.269 -7.834 1.00 52.19 193 GLN A CA 1
ATOM 1426 C C . GLN A 1 193 ? 35.024 -12.426 -8.393 1.00 52.19 193 GLN A C 1
ATOM 1428 O O . GLN A 1 193 ? 35.915 -11.640 -8.075 1.00 52.19 193 GLN A O 1
ATOM 1433 N N . ARG A 1 194 ? 35.257 -13.463 -9.202 1.00 51.44 194 ARG A N 1
ATOM 1434 C CA . ARG A 1 194 ? 36.468 -13.684 -9.985 1.00 51.44 194 ARG A CA 1
ATOM 1435 C C . ARG A 1 194 ? 36.083 -13.667 -11.457 1.00 51.44 194 ARG A C 1
ATOM 1437 O O . ARG A 1 194 ? 35.275 -14.495 -11.873 1.00 51.44 194 ARG A O 1
ATOM 1444 N N . ALA A 1 195 ? 36.715 -12.787 -12.230 1.00 53.88 195 ALA A N 1
ATOM 1445 C CA . ALA A 1 195 ? 36.729 -12.916 -13.678 1.00 53.88 195 ALA A CA 1
ATOM 1446 C C . ALA A 1 195 ? 37.228 -14.326 -14.025 1.00 53.88 195 ALA A C 1
ATOM 1448 O O . ALA A 1 195 ? 38.310 -14.739 -13.598 1.00 53.88 195 ALA A O 1
ATOM 1449 N N . LEU A 1 196 ? 36.417 -15.096 -14.746 1.00 56.97 196 LEU A N 1
ATOM 1450 C CA . LEU A 1 196 ? 36.927 -16.265 -15.446 1.00 56.97 196 LEU A CA 1
ATOM 1451 C C . LEU A 1 196 ? 37.865 -15.707 -16.519 1.00 56.97 196 LEU A C 1
ATOM 1453 O O . LEU A 1 196 ? 37.417 -14.935 -17.363 1.00 56.97 196 LEU A O 1
ATOM 1457 N N . ASN A 1 197 ? 39.154 -16.045 -16.455 1.00 51.66 197 ASN A N 1
ATOM 1458 C CA . ASN A 1 197 ? 40.225 -15.441 -17.267 1.00 51.66 197 ASN A CA 1
ATOM 1459 C C . ASN A 1 197 ? 40.070 -15.621 -18.798 1.00 51.66 197 ASN A C 1
ATOM 1461 O O . ASN A 1 197 ? 40.967 -15.239 -19.540 1.00 51.66 197 ASN A O 1
ATOM 1465 N N . GLU A 1 198 ? 38.960 -16.185 -19.280 1.00 55.44 198 GLU A N 1
ATOM 1466 C CA . GLU A 1 198 ? 38.729 -16.551 -20.682 1.00 55.44 198 GLU A CA 1
ATOM 1467 C C . GLU A 1 198 ? 37.257 -16.403 -21.118 1.00 55.44 198 GLU A C 1
ATOM 1469 O O . GLU A 1 198 ? 36.807 -17.082 -22.037 1.00 55.44 198 GLU A O 1
ATOM 1474 N N . VAL A 1 199 ? 36.465 -15.537 -20.476 1.00 55.91 199 VAL A N 1
ATOM 1475 C CA . VAL A 1 199 ? 35.100 -15.246 -20.953 1.00 55.91 199 VAL A CA 1
ATOM 1476 C C . VAL A 1 199 ? 35.105 -13.894 -21.651 1.00 55.91 199 VAL A C 1
ATOM 1478 O O . VAL A 1 199 ? 35.523 -12.895 -21.067 1.00 55.91 199 VAL A O 1
ATOM 1481 N N . SER A 1 200 ? 34.661 -13.863 -22.913 1.00 50.81 200 SER A N 1
ATOM 1482 C CA . SER A 1 200 ? 34.450 -12.611 -23.644 1.00 50.81 200 SER A CA 1
ATOM 1483 C C . SER A 1 200 ? 33.610 -11.659 -22.786 1.00 50.81 200 SER A C 1
ATOM 1485 O O . SER A 1 200 ? 32.597 -12.103 -22.237 1.00 50.81 200 SER A O 1
ATOM 1487 N N . PRO A 1 201 ? 34.000 -10.379 -22.643 1.00 54.97 201 PRO A N 1
ATOM 1488 C CA . PRO A 1 201 ? 33.234 -9.439 -21.839 1.00 54.97 201 PRO A CA 1
ATOM 1489 C C . PRO A 1 201 ? 31.805 -9.398 -22.373 1.00 54.97 201 PRO A C 1
ATOM 1491 O O . PRO A 1 201 ? 31.587 -9.164 -23.565 1.00 54.97 201 PRO A O 1
ATOM 1494 N N . VAL A 1 202 ? 30.831 -9.671 -21.501 1.00 53.91 202 VAL A N 1
ATOM 1495 C CA . VAL A 1 202 ? 29.426 -9.465 -21.851 1.00 53.91 202 VAL A CA 1
ATOM 1496 C C . VAL A 1 202 ? 29.291 -7.975 -22.167 1.00 53.91 202 VAL A C 1
ATOM 1498 O O . VAL A 1 202 ? 29.682 -7.160 -21.326 1.00 53.91 202 VAL A O 1
ATOM 1501 N N . PRO A 1 203 ? 28.812 -7.596 -23.366 1.00 53.75 203 PRO A N 1
ATOM 1502 C CA . PRO A 1 203 ? 28.692 -6.192 -23.728 1.00 53.75 203 PRO A CA 1
ATOM 1503 C C . PRO A 1 203 ? 27.872 -5.454 -22.666 1.00 53.75 203 PRO A C 1
ATOM 1505 O O . PRO A 1 203 ? 26.928 -6.011 -22.097 1.00 53.75 203 PRO A O 1
ATOM 1508 N N . ALA A 1 204 ? 28.254 -4.208 -22.375 1.00 52.56 204 ALA A N 1
ATOM 1509 C CA . ALA A 1 204 ? 27.496 -3.369 -21.457 1.00 52.56 204 ALA A CA 1
ATOM 1510 C C . ALA A 1 204 ? 26.032 -3.337 -21.917 1.00 52.56 204 ALA A C 1
ATOM 1512 O O . ALA A 1 204 ? 25.767 -3.076 -23.091 1.00 52.56 204 ALA A O 1
ATOM 1513 N N . LEU A 1 205 ? 25.092 -3.634 -21.011 1.00 53.78 205 LEU A N 1
ATOM 1514 C CA . LEU A 1 205 ? 23.672 -3.516 -21.326 1.00 53.78 205 LEU A CA 1
ATOM 1515 C C . LEU A 1 205 ? 23.404 -2.077 -21.776 1.00 53.78 205 LEU A C 1
ATOM 1517 O O . LEU A 1 205 ? 23.593 -1.144 -20.992 1.00 53.78 205 LEU A O 1
ATOM 1521 N N . GLU A 1 206 ? 22.934 -1.897 -23.013 1.00 59.31 206 GLU A N 1
ATOM 1522 C CA . GLU A 1 206 ? 22.214 -0.676 -23.354 1.00 59.31 206 GLU A CA 1
ATOM 1523 C C . GLU A 1 206 ? 21.081 -0.539 -22.349 1.00 59.31 206 GLU A C 1
ATOM 1525 O O . GLU A 1 206 ? 20.312 -1.476 -22.149 1.00 59.31 206 GLU A O 1
ATOM 1530 N N . VAL A 1 207 ? 21.025 0.595 -21.660 1.00 63.88 207 VAL A N 1
ATOM 1531 C CA . VAL A 1 207 ? 20.081 0.803 -20.567 1.00 63.88 207 VAL A CA 1
ATOM 1532 C C . VAL A 1 207 ? 18.679 0.958 -21.174 1.00 63.88 207 VAL A C 1
ATOM 1534 O O . VAL A 1 207 ? 18.388 2.024 -21.725 1.00 63.88 207 VAL A O 1
ATOM 1537 N N . PRO A 1 208 ? 17.795 -0.061 -21.103 1.00 74.06 208 PRO A N 1
ATOM 1538 C CA . PRO A 1 208 ? 16.508 0.003 -21.780 1.00 74.06 208 PRO A CA 1
ATOM 1539 C C . PRO A 1 208 ? 15.578 0.987 -21.061 1.00 74.06 208 PRO A C 1
ATOM 1541 O O . PRO A 1 208 ? 15.800 1.361 -19.900 1.00 74.06 208 PRO A O 1
ATOM 1544 N N . VAL A 1 209 ? 14.512 1.410 -21.738 1.00 88.12 209 VAL A N 1
ATOM 1545 C CA . VAL A 1 209 ? 13.470 2.244 -21.121 1.00 88.12 209 VAL A CA 1
ATOM 1546 C C . VAL A 1 209 ? 12.888 1.497 -19.925 1.00 88.12 209 VAL A C 1
ATOM 1548 O O . VAL A 1 209 ? 12.401 0.385 -20.091 1.00 88.12 209 VAL A O 1
ATOM 1551 N N . LEU A 1 210 ? 12.931 2.105 -18.735 1.00 92.06 210 LEU A N 1
ATOM 1552 C CA . LEU A 1 210 ? 12.282 1.535 -17.556 1.00 92.06 210 LEU A CA 1
ATOM 1553 C C . LEU A 1 210 ? 10.771 1.681 -17.734 1.00 92.06 210 LEU A C 1
ATOM 1555 O O . LEU A 1 210 ? 10.247 2.784 -17.591 1.00 92.06 210 LEU A O 1
ATOM 1559 N N . THR A 1 211 ? 10.086 0.593 -18.058 1.00 95.94 211 THR A N 1
ATOM 1560 C CA . THR A 1 211 ? 8.648 0.574 -18.319 1.00 95.94 211 THR A CA 1
ATOM 1561 C C . THR A 1 211 ? 7.918 -0.102 -17.166 1.00 95.94 211 THR A C 1
ATOM 1563 O O . THR A 1 211 ? 8.176 -1.263 -16.858 1.00 95.94 211 THR A O 1
ATOM 1566 N N . ILE A 1 212 ? 6.985 0.602 -16.528 1.00 98.12 212 ILE A N 1
ATOM 1567 C CA . ILE A 1 212 ? 6.170 0.061 -15.434 1.00 98.12 212 ILE A CA 1
ATOM 1568 C C . ILE A 1 212 ? 4.699 0.312 -15.745 1.00 98.12 212 ILE A C 1
ATOM 1570 O O . ILE A 1 212 ? 4.330 1.418 -16.129 1.00 98.12 212 ILE A O 1
ATOM 1574 N N . ALA A 1 213 ? 3.853 -0.701 -15.578 1.00 98.62 213 ALA A N 1
ATOM 1575 C CA . ALA A 1 213 ? 2.411 -0.557 -15.755 1.00 98.62 213 ALA A CA 1
ATOM 1576 C C . ALA A 1 213 ? 1.668 -0.627 -14.420 1.00 98.62 213 ALA A C 1
ATOM 1578 O O . ALA A 1 213 ? 2.036 -1.408 -13.544 1.00 98.62 213 ALA A O 1
ATOM 1579 N N . VAL A 1 214 ? 0.594 0.146 -14.296 1.00 98.75 214 VAL A N 1
ATOM 1580 C CA . VAL A 1 214 ? -0.407 0.030 -13.234 1.00 98.75 214 VAL A CA 1
ATOM 1581 C C . VAL A 1 214 ? -1.729 -0.350 -13.896 1.00 98.75 214 VAL A C 1
ATOM 1583 O O . VAL A 1 214 ? -2.278 0.428 -14.677 1.00 98.75 214 VAL A O 1
ATOM 1586 N N . VAL A 1 215 ? -2.206 -1.563 -13.617 1.00 98.50 215 VAL A N 1
ATOM 1587 C CA . VAL A 1 215 ? -3.458 -2.127 -14.136 1.00 98.50 215 VAL A CA 1
ATOM 1588 C C . VAL A 1 215 ? -4.523 -2.050 -13.047 1.00 98.50 215 VAL A C 1
ATOM 1590 O O . VAL A 1 215 ? -4.386 -2.660 -11.984 1.00 98.50 215 VAL A O 1
ATOM 1593 N N . GLY A 1 216 ? -5.590 -1.311 -13.339 1.00 96.06 216 GLY A N 1
ATOM 1594 C CA . GLY A 1 216 ? -6.597 -0.877 -12.381 1.00 96.06 216 GLY A CA 1
ATOM 1595 C C . GLY A 1 216 ? -6.187 0.442 -11.737 1.00 96.06 216 GLY A C 1
ATOM 1596 O O . GLY A 1 216 ? -5.208 0.496 -11.004 1.00 96.06 216 GLY A O 1
ATOM 1597 N N . LEU A 1 217 ? -6.964 1.495 -11.976 1.00 94.00 217 LEU A N 1
ATOM 1598 C CA . LEU A 1 217 ? -6.799 2.850 -11.438 1.00 94.00 217 LEU A CA 1
ATOM 1599 C C . LEU A 1 217 ? -7.963 3.212 -10.502 1.00 94.00 217 LEU A C 1
ATOM 1601 O O . LEU A 1 217 ? -8.367 4.365 -10.390 1.00 94.00 217 LEU A O 1
ATOM 1605 N N . GLY A 1 218 ? -8.519 2.214 -9.809 1.00 89.19 218 GLY A N 1
ATOM 1606 C CA . GLY A 1 218 ? -9.377 2.447 -8.644 1.00 89.19 218 GLY A CA 1
ATOM 1607 C C . GLY A 1 218 ? -8.589 3.032 -7.457 1.00 89.19 218 GLY A C 1
ATOM 1608 O O . GLY A 1 218 ? -7.426 3.410 -7.615 1.00 89.19 218 GLY A O 1
ATOM 1609 N N . PRO A 1 219 ? -9.163 3.057 -6.241 1.00 88.44 219 PRO A N 1
ATOM 1610 C CA . PRO A 1 219 ? -8.514 3.655 -5.068 1.00 88.44 219 PRO A CA 1
ATOM 1611 C C . PRO A 1 219 ? -7.103 3.100 -4.793 1.00 88.44 219 PRO A C 1
ATOM 1613 O O . PRO A 1 219 ? -6.133 3.852 -4.729 1.00 88.44 219 PRO A O 1
ATOM 1616 N N . VAL A 1 220 ? -6.965 1.769 -4.726 1.00 93.00 220 VAL A N 1
ATOM 1617 C CA . VAL A 1 220 ? -5.676 1.087 -4.492 1.00 93.00 220 VAL A CA 1
ATOM 1618 C C . VAL A 1 220 ? -4.691 1.328 -5.637 1.00 93.00 220 VAL A C 1
ATOM 1620 O O . VAL A 1 220 ? -3.520 1.620 -5.401 1.00 93.00 220 VAL A O 1
ATOM 1623 N N . GLY A 1 221 ? -5.160 1.232 -6.881 1.00 95.19 221 GLY A N 1
ATOM 1624 C CA . GLY A 1 221 ? -4.344 1.460 -8.073 1.00 95.19 221 GLY A CA 1
ATOM 1625 C C . GLY A 1 221 ? -3.819 2.889 -8.181 1.00 95.19 221 GLY A C 1
ATOM 1626 O O . GLY A 1 221 ? -2.659 3.115 -8.513 1.00 95.19 221 GLY A O 1
ATOM 1627 N N . THR A 1 222 ? -4.641 3.862 -7.800 1.00 94.44 222 THR A N 1
ATOM 1628 C CA . THR A 1 222 ? -4.252 5.271 -7.731 1.00 94.44 222 THR A CA 1
ATOM 1629 C C . THR A 1 222 ? -3.226 5.503 -6.622 1.00 94.44 222 THR A C 1
ATOM 1631 O O . THR A 1 222 ? -2.210 6.157 -6.854 1.00 94.44 222 THR A O 1
ATOM 1634 N N . CYS A 1 223 ? -3.410 4.901 -5.440 1.00 96.44 223 CYS A N 1
ATOM 1635 C CA . CYS A 1 223 ? -2.376 4.882 -4.402 1.00 96.44 223 CYS A CA 1
ATOM 1636 C C . CYS A 1 223 ? -1.068 4.252 -4.895 1.00 96.44 223 CYS A C 1
ATOM 1638 O O . CYS A 1 223 ? 0.008 4.756 -4.565 1.00 96.44 223 CYS A O 1
ATOM 1640 N N . ALA A 1 224 ? -1.145 3.180 -5.689 1.00 98.00 224 ALA A N 1
ATOM 1641 C CA . ALA A 1 224 ? 0.022 2.554 -6.295 1.00 98.00 224 ALA A CA 1
ATOM 1642 C C . ALA A 1 224 ? 0.706 3.493 -7.296 1.00 98.00 224 ALA A C 1
ATOM 1644 O O . ALA A 1 224 ? 1.920 3.645 -7.231 1.00 98.00 224 ALA A O 1
ATOM 1645 N N . LEU A 1 225 ? -0.045 4.188 -8.155 1.00 98.31 225 LEU A N 1
ATOM 1646 C CA . LEU A 1 225 ? 0.502 5.186 -9.077 1.00 98.31 225 LEU A CA 1
ATOM 1647 C C . LEU A 1 225 ? 1.226 6.310 -8.323 1.00 98.31 225 LEU A C 1
ATOM 1649 O O . LEU A 1 225 ? 2.389 6.582 -8.606 1.00 98.31 225 LEU A O 1
ATOM 1653 N N . VAL A 1 226 ? 0.585 6.927 -7.326 1.00 97.62 226 VAL A N 1
ATOM 1654 C CA . VAL A 1 226 ? 1.211 8.003 -6.535 1.00 97.62 226 VAL A CA 1
ATOM 1655 C C . VAL A 1 226 ? 2.468 7.501 -5.821 1.00 97.62 226 VAL A C 1
ATOM 1657 O O . VAL A 1 226 ? 3.507 8.161 -5.870 1.00 97.62 226 VAL A O 1
ATOM 1660 N N . SER A 1 227 ? 2.401 6.315 -5.210 1.00 98.19 227 SER A N 1
ATOM 1661 C CA . SER A 1 227 ? 3.539 5.695 -4.520 1.00 98.19 227 SER A CA 1
ATOM 1662 C C . SER A 1 227 ? 4.684 5.362 -5.474 1.00 98.19 227 SER A C 1
ATOM 1664 O O . SER A 1 227 ? 5.841 5.608 -5.151 1.00 98.19 227 SER A O 1
ATOM 1666 N N . LEU A 1 228 ? 4.377 4.848 -6.667 1.00 98.25 228 LEU A N 1
ATOM 1667 C CA . LEU A 1 228 ? 5.353 4.557 -7.715 1.00 98.25 228 LEU A CA 1
ATOM 1668 C C . LEU A 1 228 ? 6.104 5.822 -8.124 1.00 98.25 228 LEU A C 1
ATOM 1670 O O . LEU A 1 228 ? 7.334 5.826 -8.156 1.00 98.25 228 LEU A O 1
ATOM 1674 N N . LEU A 1 229 ? 5.374 6.903 -8.395 1.00 97.62 229 LEU A N 1
ATOM 1675 C CA . LEU A 1 229 ? 5.972 8.171 -8.800 1.00 97.62 229 LEU A CA 1
ATOM 1676 C C . LEU A 1 229 ? 6.804 8.782 -7.673 1.00 97.62 229 LEU A C 1
ATOM 1678 O O . LEU A 1 229 ? 7.924 9.214 -7.925 1.00 97.62 229 LEU A O 1
ATOM 1682 N N . ASP A 1 230 ? 6.309 8.782 -6.434 1.00 96.75 230 ASP A N 1
ATOM 1683 C CA . ASP A 1 230 ? 7.061 9.288 -5.280 1.00 96.75 230 ASP A CA 1
ATOM 1684 C C . ASP A 1 230 ? 8.355 8.497 -5.034 1.00 96.75 230 ASP A C 1
ATOM 1686 O O . ASP A 1 230 ? 9.414 9.099 -4.859 1.00 96.75 230 ASP A O 1
ATOM 1690 N N . VAL A 1 231 ? 8.306 7.163 -5.092 1.00 95.81 231 VAL A N 1
ATOM 1691 C CA . VAL A 1 231 ? 9.490 6.312 -4.905 1.00 95.81 231 VAL A CA 1
ATOM 1692 C C . VAL A 1 231 ? 10.517 6.524 -6.022 1.00 95.81 231 VAL A C 1
ATOM 1694 O O . VAL A 1 231 ? 11.711 6.630 -5.741 1.00 95.81 231 VAL A O 1
ATOM 1697 N N . LEU A 1 232 ? 10.081 6.629 -7.281 1.00 95.00 232 LEU A N 1
ATOM 1698 C CA . LEU A 1 232 ? 10.983 6.864 -8.415 1.00 95.00 232 LEU A CA 1
ATOM 1699 C C . LEU A 1 232 ? 11.567 8.287 -8.436 1.00 95.00 232 LEU A C 1
ATOM 1701 O O . LEU A 1 232 ? 12.689 8.464 -8.909 1.00 95.00 232 LEU A O 1
ATOM 1705 N N . LEU A 1 233 ? 10.841 9.285 -7.916 1.00 95.25 233 LEU A N 1
ATOM 1706 C CA . LEU A 1 233 ? 11.332 10.661 -7.752 1.00 95.25 233 LEU A CA 1
ATOM 1707 C C . LEU A 1 233 ? 12.336 10.802 -6.601 1.00 95.25 233 LEU A C 1
ATOM 1709 O O . LEU A 1 233 ? 13.138 11.732 -6.605 1.00 95.25 233 LEU A O 1
ATOM 1713 N N . ASN A 1 234 ? 12.327 9.873 -5.641 1.00 92.50 234 ASN A N 1
ATOM 1714 C CA . ASN A 1 234 ? 13.231 9.863 -4.490 1.00 92.50 234 ASN A CA 1
ATOM 1715 C C . ASN A 1 234 ? 14.130 8.609 -4.488 1.00 92.50 234 ASN A C 1
ATOM 1717 O O . ASN A 1 234 ? 14.145 7.854 -3.512 1.00 92.50 234 ASN A O 1
ATOM 1721 N N . PRO A 1 235 ? 14.914 8.364 -5.555 1.00 88.50 235 PRO A N 1
ATOM 1722 C CA . PRO A 1 235 ? 15.611 7.094 -5.750 1.00 88.50 235 PRO A CA 1
ATOM 1723 C C . PRO A 1 235 ? 16.669 6.792 -4.681 1.00 88.50 235 PRO A C 1
ATOM 1725 O O . PRO A 1 235 ? 16.972 5.630 -4.419 1.00 88.50 235 PRO A O 1
ATOM 1728 N N . THR A 1 236 ? 17.241 7.820 -4.054 1.00 86.44 236 THR A N 1
ATOM 1729 C CA . THR A 1 236 ? 18.261 7.687 -3.002 1.00 86.44 236 THR A CA 1
ATOM 1730 C C . THR A 1 236 ? 17.667 7.367 -1.627 1.00 86.44 236 THR A C 1
ATOM 1732 O O . THR A 1 236 ? 18.370 6.851 -0.755 1.00 86.44 236 THR A O 1
ATOM 1735 N N . ALA A 1 237 ? 16.368 7.609 -1.435 1.00 86.12 237 ALA A N 1
ATOM 1736 C CA . ALA A 1 237 ? 15.646 7.277 -0.215 1.00 86.12 237 ALA A CA 1
ATOM 1737 C C . ALA A 1 237 ? 15.221 5.798 -0.193 1.00 86.12 237 ALA A C 1
ATOM 1739 O O . ALA A 1 237 ? 15.321 5.063 -1.182 1.00 86.12 237 ALA A O 1
ATOM 1740 N N . ALA A 1 238 ? 14.746 5.330 0.962 1.00 80.81 238 ALA A N 1
ATOM 1741 C CA . ALA A 1 238 ? 14.067 4.043 1.019 1.00 80.81 238 ALA A CA 1
ATOM 1742 C C . ALA A 1 238 ? 12.766 4.100 0.184 1.00 80.81 238 ALA A C 1
ATOM 1744 O O . ALA A 1 238 ? 12.124 5.145 0.139 1.00 80.81 238 ALA A O 1
ATOM 1745 N N . PRO A 1 239 ? 12.359 2.999 -0.473 1.00 87.38 239 PRO A N 1
ATOM 1746 C CA . PRO A 1 239 ? 12.955 1.663 -0.417 1.00 87.38 239 PRO A CA 1
ATOM 1747 C C . PRO A 1 239 ? 14.115 1.421 -1.399 1.00 87.38 239 PRO A C 1
ATOM 1749 O O . PRO A 1 239 ? 14.846 0.451 -1.212 1.00 87.38 239 PRO A O 1
ATOM 1752 N N . LEU A 1 240 ? 14.315 2.267 -2.416 1.00 84.31 240 LEU A N 1
ATOM 1753 C CA . LEU A 1 240 ? 15.259 1.979 -3.504 1.00 84.31 240 LEU A CA 1
ATOM 1754 C C . LEU A 1 240 ? 16.730 2.091 -3.091 1.00 84.31 240 LEU A C 1
ATOM 1756 O O . LEU A 1 240 ? 17.535 1.231 -3.464 1.00 84.31 240 LEU A O 1
ATOM 1760 N N . ARG A 1 241 ? 17.081 3.116 -2.303 1.00 83.38 241 ARG A N 1
ATOM 1761 C CA . ARG A 1 241 ? 18.446 3.372 -1.807 1.00 83.38 241 ARG A CA 1
ATOM 1762 C C . ARG A 1 241 ? 19.487 3.297 -2.931 1.00 83.38 241 ARG A C 1
ATOM 1764 O O . ARG A 1 241 ? 20.474 2.556 -2.842 1.00 83.38 241 ARG A O 1
ATOM 1771 N N . LEU A 1 242 ? 19.211 3.987 -4.034 1.00 83.19 242 LEU A N 1
ATOM 1772 C CA . LEU A 1 242 ? 20.155 4.156 -5.133 1.00 83.19 242 LEU A CA 1
ATOM 1773 C C . LEU A 1 242 ? 21.267 5.122 -4.717 1.00 83.19 242 LEU A C 1
ATOM 1775 O O . LEU A 1 242 ? 21.088 5.955 -3.833 1.00 83.19 242 LEU A O 1
ATOM 1779 N N . SER A 1 243 ? 22.435 5.007 -5.345 1.00 80.50 243 SER A N 1
ATOM 1780 C CA . SER A 1 243 ? 23.592 5.857 -5.036 1.00 80.50 243 SER A CA 1
ATOM 1781 C C . SER A 1 243 ? 23.486 7.268 -5.621 1.00 80.50 243 SER A C 1
ATOM 1783 O O . SER A 1 243 ? 24.249 8.146 -5.231 1.00 80.50 243 SER A O 1
ATOM 1785 N N . ASN A 1 244 ? 22.574 7.490 -6.570 1.00 82.50 244 ASN A N 1
ATOM 1786 C CA . ASN A 1 244 ? 22.417 8.751 -7.286 1.00 82.50 244 ASN A CA 1
ATOM 1787 C C . ASN A 1 244 ? 20.969 8.954 -7.768 1.00 82.50 244 ASN A C 1
ATOM 1789 O O . ASN A 1 244 ? 20.124 8.064 -7.652 1.00 82.50 244 ASN A O 1
ATOM 1793 N N . ASN A 1 245 ? 20.708 10.124 -8.354 1.00 85.19 245 ASN A N 1
ATOM 1794 C CA . ASN A 1 245 ? 19.408 10.510 -8.907 1.00 85.19 245 ASN A CA 1
ATOM 1795 C C . ASN A 1 245 ? 19.261 10.191 -10.407 1.00 85.19 245 ASN A C 1
ATOM 1797 O O . ASN A 1 245 ? 18.456 10.815 -11.098 1.00 85.19 245 ASN A O 1
ATOM 1801 N N . SER A 1 246 ? 20.011 9.213 -10.932 1.00 82.31 246 SER A N 1
ATOM 1802 C CA . SER A 1 246 ? 20.002 8.885 -12.370 1.00 82.31 246 SER A CA 1
ATOM 1803 C C . SER A 1 246 ? 18.610 8.547 -12.915 1.00 82.31 246 SER A C 1
ATOM 1805 O O . SER A 1 246 ? 18.322 8.871 -14.066 1.00 82.31 246 SER A O 1
ATOM 1807 N N . LEU A 1 247 ? 17.715 7.977 -12.094 1.00 86.50 247 LEU A N 1
ATOM 1808 C CA . LEU A 1 247 ? 16.322 7.731 -12.490 1.00 86.50 247 LEU A CA 1
ATOM 1809 C C . LEU A 1 247 ? 15.582 9.011 -12.902 1.00 86.50 247 LEU A C 1
ATOM 1811 O O . LEU A 1 247 ? 14.796 8.988 -13.841 1.00 86.50 247 LEU A O 1
ATOM 1815 N N . VAL A 1 248 ? 15.849 10.126 -12.228 1.00 87.06 248 VAL A N 1
ATOM 1816 C CA . VAL A 1 248 ? 15.190 11.411 -12.490 1.00 87.06 248 VAL A CA 1
ATOM 1817 C C . VAL A 1 248 ? 15.911 12.184 -13.595 1.00 87.06 248 VAL A C 1
ATOM 1819 O O . VAL A 1 248 ? 15.278 12.802 -14.455 1.00 87.06 248 VAL A O 1
ATOM 1822 N N . GLU A 1 249 ? 17.244 12.152 -13.574 1.00 85.88 249 GLU A N 1
ATOM 1823 C CA . GLU A 1 249 ? 18.084 13.032 -14.387 1.00 85.88 249 GLU A CA 1
ATOM 1824 C C . GLU A 1 249 ? 18.364 12.508 -15.794 1.00 85.88 249 GLU A C 1
ATOM 1826 O O . GLU A 1 249 ? 18.498 13.311 -16.717 1.00 85.88 249 GLU A O 1
ATOM 1831 N N . THR A 1 250 ? 18.501 11.193 -15.969 1.00 83.31 250 THR A N 1
ATOM 1832 C CA . THR A 1 250 ? 18.989 10.617 -17.233 1.00 83.31 250 THR A CA 1
ATOM 1833 C C . THR A 1 250 ? 18.141 9.458 -17.735 1.00 83.31 250 THR A C 1
ATOM 1835 O O . THR A 1 250 ? 18.002 9.300 -18.950 1.00 83.31 250 THR A O 1
ATOM 1838 N N . ARG A 1 251 ? 17.536 8.663 -16.846 1.00 87.44 251 ARG A N 1
ATOM 1839 C CA . ARG A 1 251 ? 16.806 7.456 -17.239 1.00 87.44 251 ARG A CA 1
ATOM 1840 C C . ARG A 1 251 ? 15.559 7.792 -18.050 1.00 87.44 251 ARG A C 1
ATOM 1842 O O . ARG A 1 251 ? 14.751 8.628 -17.658 1.00 87.44 251 ARG A O 1
ATOM 1849 N N . ARG A 1 252 ? 15.375 7.075 -19.160 1.00 90.88 252 ARG A N 1
ATOM 1850 C CA . ARG A 1 252 ? 14.111 7.069 -19.897 1.00 90.88 252 ARG A CA 1
ATOM 1851 C C . ARG A 1 252 ? 13.119 6.166 -19.165 1.00 90.88 252 ARG A C 1
ATOM 1853 O O . ARG A 1 252 ? 13.413 4.984 -18.969 1.00 90.88 252 ARG A O 1
ATOM 1860 N N . ILE A 1 253 ? 11.990 6.723 -18.744 1.00 93.75 253 ILE A N 1
ATOM 1861 C CA . ILE A 1 253 ? 10.954 6.029 -17.969 1.00 93.75 253 ILE A CA 1
ATOM 1862 C C . ILE A 1 253 ? 9.655 6.038 -18.769 1.00 93.75 253 ILE A C 1
ATOM 1864 O O . ILE A 1 253 ? 9.323 7.033 -19.404 1.00 93.75 253 ILE A O 1
ATOM 1868 N N . ARG A 1 254 ? 8.905 4.943 -18.731 1.00 97.00 254 ARG A N 1
ATOM 1869 C CA . ARG A 1 254 ? 7.558 4.851 -19.283 1.00 97.00 254 ARG A CA 1
ATOM 1870 C C . ARG A 1 254 ? 6.614 4.306 -18.223 1.00 97.00 254 ARG A C 1
ATOM 1872 O O . ARG A 1 254 ? 6.866 3.240 -17.670 1.00 97.00 254 ARG A O 1
ATOM 1879 N N . ILE A 1 255 ? 5.521 5.013 -17.966 1.00 98.44 255 ILE A N 1
ATOM 1880 C CA . ILE A 1 255 ? 4.473 4.579 -17.043 1.00 98.44 255 ILE A CA 1
ATOM 1881 C C . ILE A 1 255 ? 3.185 4.347 -17.828 1.00 98.44 255 ILE A C 1
ATOM 1883 O O . ILE A 1 255 ? 2.669 5.267 -18.465 1.00 98.44 255 ILE A O 1
ATOM 1887 N N . LEU A 1 256 ? 2.670 3.120 -17.785 1.00 98.75 256 LEU A N 1
ATOM 1888 C CA . LEU A 1 256 ? 1.381 2.760 -18.378 1.00 98.75 256 LEU A CA 1
ATOM 1889 C C . LEU A 1 256 ? 0.305 2.818 -17.288 1.00 98.75 256 LEU A C 1
ATOM 1891 O O . LEU A 1 256 ? 0.441 2.164 -16.257 1.00 98.75 256 LEU A O 1
ATOM 1895 N N . MET A 1 257 ? -0.751 3.593 -17.506 1.00 98.62 257 MET A N 1
ATOM 1896 C CA . MET A 1 257 ? -1.857 3.801 -16.569 1.00 98.62 257 MET A CA 1
ATOM 1897 C C . MET A 1 257 ? -3.126 3.229 -17.200 1.00 98.62 257 MET A C 1
ATOM 1899 O O . MET A 1 257 ? -3.674 3.818 -18.130 1.00 98.62 257 MET A O 1
ATOM 1903 N N . ILE A 1 258 ? -3.561 2.058 -16.736 1.00 98.62 258 ILE A N 1
ATOM 1904 C CA . ILE A 1 258 ? -4.544 1.243 -17.455 1.00 98.62 258 ILE A CA 1
ATOM 1905 C C . ILE A 1 258 ? -5.787 1.019 -16.600 1.00 98.62 258 ILE A C 1
ATOM 1907 O O . ILE A 1 258 ? -5.704 0.448 -15.515 1.00 98.62 258 ILE A O 1
ATOM 1911 N N . ASP A 1 259 ? -6.953 1.414 -17.106 1.00 96.94 259 ASP A N 1
ATOM 1912 C CA . ASP A 1 259 ? -8.258 1.114 -16.501 1.00 96.94 259 ASP A CA 1
ATOM 1913 C C . ASP A 1 259 ? -9.347 1.150 -17.580 1.00 96.94 259 ASP A C 1
ATOM 1915 O O . ASP A 1 259 ? -9.229 1.898 -18.547 1.00 96.94 259 ASP A O 1
ATOM 1919 N N . GLY A 1 260 ? -10.418 0.370 -17.432 1.00 93.62 260 GLY A N 1
ATOM 1920 C CA . GLY A 1 260 ? -11.551 0.405 -18.361 1.00 93.62 260 GLY A CA 1
ATOM 1921 C C . GLY A 1 260 ? -12.387 1.684 -18.249 1.00 93.62 260 GLY A C 1
ATOM 1922 O O . GLY A 1 260 ? -12.938 2.148 -19.246 1.00 93.62 260 GLY A O 1
ATOM 1923 N N . VAL A 1 261 ? -12.431 2.305 -17.069 1.00 90.12 261 VAL A N 1
ATOM 1924 C CA . VAL A 1 261 ? -13.226 3.509 -16.794 1.00 90.12 261 VAL A CA 1
ATOM 1925 C C . VAL A 1 261 ? -12.453 4.758 -17.217 1.00 90.12 261 VAL A C 1
ATOM 1927 O O . VAL A 1 261 ? -11.350 5.008 -16.727 1.00 90.12 261 VAL A O 1
ATOM 1930 N N . LYS A 1 262 ? -13.023 5.561 -18.125 1.00 91.19 262 LYS A N 1
ATOM 1931 C CA . LYS A 1 262 ? -12.346 6.734 -18.703 1.00 91.19 262 LYS A CA 1
ATOM 1932 C C . LYS A 1 262 ? -12.002 7.767 -17.641 1.00 91.19 262 LYS A C 1
ATOM 1934 O O . LYS A 1 262 ? -10.876 8.252 -17.600 1.00 91.19 262 LYS A O 1
ATOM 1939 N N . GLU A 1 263 ? -12.938 8.043 -16.749 1.00 86.94 263 GLU A N 1
ATOM 1940 C CA . GLU A 1 263 ? -12.767 9.006 -15.673 1.00 86.94 263 GLU A CA 1
ATOM 1941 C C . GLU A 1 263 ? -11.537 8.620 -14.833 1.00 86.94 263 GLU A C 1
ATOM 1943 O O . GLU A 1 263 ? -10.785 9.491 -14.401 1.00 86.94 263 GLU A O 1
ATOM 1948 N N . ARG A 1 264 ? -11.305 7.306 -14.610 1.00 89.25 264 ARG A N 1
ATOM 1949 C CA . ARG A 1 264 ? -10.190 6.788 -13.786 1.00 89.25 264 ARG A CA 1
ATOM 1950 C C . ARG A 1 264 ? -8.850 7.106 -14.410 1.00 89.25 264 ARG A C 1
ATOM 1952 O O . ARG A 1 264 ? -7.913 7.516 -13.726 1.00 89.25 264 ARG A O 1
ATOM 1959 N N . ARG A 1 265 ? -8.797 6.987 -15.733 1.00 94.31 265 ARG A N 1
ATOM 1960 C CA . ARG A 1 265 ? -7.648 7.390 -16.536 1.00 94.31 265 ARG A CA 1
ATOM 1961 C C . ARG A 1 265 ? -7.451 8.904 -16.506 1.00 94.31 265 ARG A C 1
ATOM 1963 O O . ARG A 1 265 ? -6.327 9.349 -16.289 1.00 94.31 265 ARG A O 1
ATOM 1970 N N . ASP A 1 266 ? -8.520 9.683 -16.653 1.00 91.94 266 ASP A N 1
ATOM 1971 C CA . ASP A 1 266 ? -8.449 11.149 -16.637 1.00 91.94 266 ASP A CA 1
ATOM 1972 C C . ASP A 1 266 ? -7.901 11.674 -15.295 1.00 91.94 266 ASP A C 1
ATOM 1974 O O . ASP A 1 266 ? -7.003 12.518 -15.284 1.00 91.94 266 ASP A O 1
ATOM 1978 N N . ALA A 1 267 ? -8.354 11.141 -14.154 1.00 88.81 267 ALA A N 1
ATOM 1979 C CA . ALA A 1 267 ? -7.812 11.571 -12.862 1.00 88.81 267 ALA A CA 1
ATOM 1980 C C . ALA A 1 267 ? -6.376 11.092 -12.627 1.00 88.81 267 ALA A C 1
ATOM 1982 O O . ALA A 1 267 ? -5.591 11.821 -12.024 1.00 88.81 267 ALA A O 1
ATOM 1983 N N . ALA A 1 268 ? -5.997 9.906 -13.116 1.00 93.56 268 ALA A N 1
ATOM 1984 C CA . ALA A 1 268 ? -4.606 9.456 -13.067 1.00 93.56 268 ALA A CA 1
ATOM 1985 C C . ALA A 1 268 ? -3.678 10.414 -13.835 1.00 93.56 268 ALA A C 1
ATOM 1987 O O . ALA A 1 268 ? -2.606 10.763 -13.337 1.00 93.56 268 ALA A O 1
ATOM 1988 N N . VAL A 1 269 ? -4.114 10.911 -14.999 1.00 95.88 269 VAL A N 1
ATOM 1989 C CA . VAL A 1 269 ? -3.407 11.973 -15.737 1.00 95.88 269 VAL A CA 1
ATOM 1990 C C . VAL A 1 269 ? -3.328 13.254 -14.901 1.00 95.88 269 VAL A C 1
ATOM 1992 O O . VAL A 1 269 ? -2.238 13.805 -14.738 1.00 95.88 269 VAL A O 1
ATOM 1995 N N . GLY A 1 270 ? -4.441 13.681 -14.294 1.00 93.75 270 GLY A N 1
ATOM 1996 C CA . GLY A 1 270 ? -4.469 14.836 -13.391 1.00 93.75 270 GLY A CA 1
ATOM 1997 C C . GLY A 1 270 ? -3.479 14.713 -12.225 1.00 93.75 270 GLY A C 1
ATOM 1998 O O . GLY A 1 270 ? -2.759 15.660 -11.914 1.00 93.75 270 GLY A O 1
ATOM 1999 N N . ILE A 1 271 ? -3.364 13.526 -11.626 1.00 93.75 271 ILE A N 1
ATOM 2000 C CA . ILE A 1 271 ? -2.402 13.220 -10.558 1.00 93.75 271 ILE A CA 1
ATOM 2001 C C . ILE A 1 271 ? -0.958 13.348 -11.045 1.00 93.75 271 ILE A C 1
ATOM 2003 O O . ILE A 1 271 ? -0.140 13.967 -10.362 1.00 93.75 271 ILE A O 1
ATOM 2007 N N . VAL A 1 272 ? -0.628 12.807 -12.223 1.00 96.19 272 VAL A N 1
ATOM 2008 C CA . VAL A 1 272 ? 0.715 12.957 -12.808 1.00 96.19 272 VAL A CA 1
ATOM 2009 C C . VAL A 1 272 ? 1.043 14.434 -13.015 1.00 96.19 272 VAL A C 1
ATOM 2011 O O . VAL A 1 272 ? 2.141 14.873 -12.669 1.00 96.19 272 VAL A O 1
ATOM 2014 N N . ASP A 1 273 ? 0.097 15.215 -13.535 1.00 95.00 273 ASP A N 1
ATOM 2015 C CA . ASP A 1 273 ? 0.283 16.649 -13.751 1.00 95.00 273 ASP A CA 1
ATOM 2016 C C . ASP A 1 273 ? 0.401 17.431 -12.436 1.00 95.00 273 ASP A C 1
ATOM 2018 O O . ASP A 1 273 ? 1.189 18.376 -12.352 1.00 95.00 273 ASP A O 1
ATOM 2022 N N . CYS A 1 274 ? -0.329 17.030 -11.392 1.00 93.94 274 CYS A N 1
ATOM 2023 C CA . CYS A 1 274 ? -0.195 17.585 -10.048 1.00 93.94 274 CYS A CA 1
ATOM 2024 C C . CYS A 1 274 ? 1.219 17.353 -9.497 1.00 93.94 274 CYS A C 1
ATOM 2026 O O . CYS A 1 274 ? 1.898 18.323 -9.157 1.00 93.94 274 CYS A O 1
ATOM 2028 N N . ILE A 1 275 ? 1.712 16.109 -9.531 1.00 95.31 275 ILE A N 1
ATOM 2029 C CA . ILE A 1 275 ? 3.071 15.766 -9.076 1.00 95.31 275 ILE A CA 1
ATOM 2030 C C . ILE A 1 275 ? 4.127 16.475 -9.923 1.00 95.31 275 ILE A C 1
ATOM 2032 O O . ILE A 1 275 ? 5.136 16.934 -9.395 1.00 95.31 275 ILE A O 1
ATOM 2036 N N . ARG A 1 276 ? 3.912 16.607 -11.238 1.00 95.44 276 ARG A N 1
ATOM 2037 C CA . ARG A 1 276 ? 4.813 17.364 -12.117 1.00 95.44 276 ARG A CA 1
ATOM 2038 C C . ARG A 1 276 ? 4.933 18.817 -11.674 1.00 95.44 276 ARG A C 1
ATOM 2040 O O . ARG A 1 276 ? 6.043 19.343 -11.621 1.00 95.44 276 ARG A O 1
ATOM 2047 N N . LYS A 1 277 ? 3.812 19.460 -11.337 1.00 94.25 277 LYS A N 1
ATOM 2048 C CA . LYS A 1 277 ? 3.796 20.845 -10.848 1.00 94.25 277 LYS A CA 1
ATOM 2049 C C . LYS A 1 277 ? 4.497 20.974 -9.496 1.00 94.25 277 LYS A C 1
ATOM 2051 O O . LYS A 1 277 ? 5.287 21.899 -9.332 1.00 94.25 277 LYS A O 1
ATOM 2056 N N . THR A 1 278 ? 4.246 20.064 -8.554 1.00 92.94 278 THR A N 1
ATOM 2057 C CA . THR A 1 278 ? 4.820 20.149 -7.201 1.00 92.94 278 THR A CA 1
ATOM 2058 C C . THR A 1 278 ? 6.290 19.734 -7.139 1.00 92.94 278 THR A C 1
ATOM 2060 O O . THR A 1 278 ? 7.057 20.334 -6.391 1.00 92.94 278 THR A O 1
ATOM 2063 N N . ALA A 1 279 ? 6.726 18.782 -7.968 1.00 91.38 279 ALA A N 1
ATOM 2064 C CA . ALA A 1 279 ? 8.136 18.403 -8.095 1.00 91.38 279 ALA A CA 1
ATOM 2065 C C . ALA A 1 279 ? 8.965 19.416 -8.911 1.00 91.38 279 ALA A C 1
ATOM 2067 O O . ALA A 1 279 ? 10.179 19.525 -8.714 1.00 91.38 279 ALA A O 1
ATOM 2068 N N . GLY A 1 280 ? 8.339 20.159 -9.829 1.00 91.31 280 GLY A N 1
ATOM 2069 C CA . GLY A 1 280 ? 8.994 21.204 -10.612 1.00 91.31 280 GLY A CA 1
ATOM 2070 C C . GLY A 1 280 ? 10.208 20.678 -11.401 1.00 91.31 280 GLY A C 1
ATOM 2071 O O . GLY A 1 280 ? 10.092 19.661 -12.086 1.00 91.31 280 GLY A O 1
ATOM 2072 N N . PRO A 1 281 ? 11.392 21.321 -11.313 1.00 86.06 281 PRO A N 1
ATOM 2073 C CA . PRO A 1 281 ? 12.601 20.880 -12.022 1.00 86.06 281 PRO A CA 1
ATOM 2074 C C . PRO A 1 281 ? 13.105 19.483 -11.634 1.00 86.06 281 PRO A C 1
ATOM 2076 O O . PRO A 1 281 ? 13.908 18.905 -12.364 1.00 86.06 281 PRO A O 1
ATOM 2079 N N . ALA A 1 282 ? 12.667 18.959 -10.484 1.00 84.25 282 ALA A N 1
ATOM 2080 C CA . ALA A 1 282 ? 12.994 17.613 -10.030 1.00 84.25 282 ALA A CA 1
ATOM 2081 C C . ALA A 1 282 ? 12.061 16.543 -10.621 1.00 84.25 282 ALA A C 1
ATOM 2083 O O . ALA A 1 282 ? 12.240 15.362 -10.338 1.00 84.25 282 ALA A O 1
ATOM 2084 N N . PHE A 1 283 ? 11.059 16.917 -11.424 1.00 92.25 283 PHE A N 1
ATOM 2085 C CA . PHE A 1 283 ? 10.255 15.937 -12.144 1.00 92.25 283 PHE A CA 1
ATOM 2086 C C . PHE A 1 283 ? 11.068 15.274 -13.265 1.00 92.25 283 PHE A C 1
ATOM 2088 O O . PHE A 1 283 ? 11.956 15.894 -13.852 1.00 92.25 283 PHE A O 1
ATOM 2095 N N . PHE A 1 284 ? 10.755 14.010 -13.567 1.00 92.12 284 PHE A N 1
ATOM 2096 C CA . PHE A 1 284 ? 11.458 13.191 -14.556 1.00 92.12 284 PHE A CA 1
ATOM 2097 C C . PHE A 1 284 ? 11.747 13.949 -15.859 1.00 92.12 284 PHE A C 1
ATOM 2099 O O . PHE A 1 284 ? 10.820 14.406 -16.531 1.00 92.12 284 PHE A O 1
ATOM 2106 N N . LYS A 1 285 ? 13.022 14.018 -16.265 1.00 88.62 285 LYS A N 1
ATOM 2107 C CA . LYS A 1 285 ? 13.396 14.690 -17.522 1.00 88.62 285 LYS A CA 1
ATOM 2108 C C . LYS A 1 285 ? 12.940 13.919 -18.761 1.00 88.62 285 LYS A C 1
ATOM 2110 O O . LYS A 1 285 ? 12.579 14.526 -19.761 1.00 88.62 285 LYS A O 1
ATOM 2115 N N . ASN A 1 286 ? 12.950 12.587 -18.680 1.00 89.56 286 ASN A N 1
ATOM 2116 C CA . ASN A 1 286 ? 12.740 11.684 -19.812 1.00 89.56 286 ASN A CA 1
ATOM 2117 C C . ASN A 1 286 ? 11.624 10.657 -19.531 1.00 89.56 286 ASN A C 1
ATOM 2119 O O . ASN A 1 286 ? 11.821 9.462 -19.760 1.00 89.56 286 ASN A O 1
ATOM 2123 N N . ALA A 1 287 ? 10.473 11.095 -19.006 1.00 94.62 287 ALA A N 1
ATOM 2124 C CA . ALA A 1 287 ? 9.338 10.208 -18.736 1.00 94.62 287 ALA A CA 1
ATOM 2125 C C . ALA A 1 287 ? 8.208 10.326 -19.770 1.00 94.62 287 ALA A C 1
ATOM 2127 O O . ALA A 1 287 ? 7.813 11.422 -20.160 1.00 94.62 287 ALA A O 1
ATOM 2128 N N . GLU A 1 288 ? 7.654 9.180 -20.151 1.00 96.38 288 GLU A N 1
ATOM 2129 C CA . GLU A 1 288 ? 6.457 9.024 -20.974 1.00 96.38 288 GLU A CA 1
ATOM 2130 C C . GLU A 1 288 ? 5.327 8.437 -20.115 1.00 96.38 288 GLU A C 1
ATOM 2132 O O . GLU A 1 288 ? 5.531 7.453 -19.403 1.00 96.38 288 GLU A O 1
ATOM 2137 N N . PHE A 1 289 ? 4.134 9.025 -20.182 1.00 98.19 289 PHE A N 1
ATOM 2138 C CA . PHE A 1 289 ? 2.951 8.560 -19.456 1.00 98.19 289 PHE A CA 1
ATOM 2139 C C . PHE A 1 289 ? 1.861 8.214 -20.462 1.00 98.19 289 PHE A C 1
ATOM 2141 O O . PHE A 1 289 ? 1.452 9.079 -21.234 1.00 98.19 289 PHE A O 1
ATOM 2148 N N . LEU A 1 290 ? 1.399 6.965 -20.456 1.00 98.31 290 LEU A N 1
ATOM 2149 C CA . LEU A 1 290 ? 0.391 6.468 -21.390 1.00 98.31 290 LEU A CA 1
ATOM 2150 C C . LEU A 1 290 ? -0.838 6.015 -20.609 1.00 98.31 290 LEU A C 1
ATOM 2152 O O . LEU A 1 290 ? -0.793 4.996 -19.923 1.00 98.31 290 LEU A O 1
ATOM 2156 N N . ALA A 1 291 ? -1.922 6.782 -20.703 1.00 98.31 291 ALA A N 1
ATOM 2157 C CA . ALA A 1 291 ? -3.223 6.388 -20.185 1.00 98.31 291 ALA A CA 1
ATOM 2158 C C . ALA A 1 291 ? -3.970 5.606 -21.269 1.00 98.31 291 ALA A C 1
ATOM 2160 O O . ALA A 1 291 ? -4.187 6.149 -22.349 1.00 98.31 291 ALA A O 1
ATOM 2161 N N . MET A 1 292 ? -4.328 4.352 -20.999 1.00 98.38 292 MET A N 1
ATOM 2162 C CA . MET A 1 292 ? -4.924 3.455 -21.997 1.00 98.38 292 MET A CA 1
ATOM 2163 C C . MET A 1 292 ? -6.116 2.707 -21.415 1.00 98.38 292 MET A C 1
ATOM 2165 O O . MET A 1 292 ? -6.097 2.325 -20.242 1.00 98.38 292 MET A O 1
ATOM 2169 N N . ASP A 1 293 ? -7.142 2.476 -22.226 1.00 97.94 293 ASP A N 1
ATOM 2170 C CA . ASP A 1 293 ? -8.156 1.482 -21.889 1.00 97.94 293 ASP A CA 1
ATOM 2171 C C . ASP A 1 293 ? -7.625 0.040 -22.029 1.00 97.94 293 ASP A C 1
ATOM 2173 O O . ASP A 1 293 ? -6.449 -0.208 -22.315 1.00 97.94 293 ASP A O 1
ATOM 2177 N N . ILE A 1 294 ? -8.492 -0.937 -21.751 1.00 97.62 294 ILE A N 1
ATOM 2178 C CA . ILE A 1 294 ? -8.130 -2.358 -21.748 1.00 97.62 294 ILE A CA 1
ATOM 2179 C C . ILE A 1 294 ? -7.745 -2.853 -23.147 1.00 97.62 294 ILE A C 1
ATOM 2181 O O . ILE A 1 294 ? -6.791 -3.622 -23.279 1.00 97.62 294 ILE A O 1
ATOM 2185 N N . ASP A 1 295 ? -8.457 -2.425 -24.185 1.00 97.75 295 ASP A N 1
ATOM 2186 C CA . ASP A 1 295 ? -8.237 -2.905 -25.547 1.00 97.75 295 ASP A CA 1
ATOM 2187 C C . ASP A 1 295 ? -7.038 -2.202 -26.190 1.00 97.75 295 ASP A C 1
ATOM 2189 O O . ASP A 1 295 ? -6.216 -2.858 -26.834 1.00 97.75 295 ASP A O 1
ATOM 2193 N N . GLU A 1 296 ? -6.853 -0.910 -25.914 1.00 98.44 296 GLU A N 1
ATOM 2194 C CA . GLU A 1 296 ? -5.639 -0.158 -26.238 1.00 98.44 296 GLU A CA 1
ATOM 2195 C C . GLU A 1 296 ? -4.401 -0.805 -25.600 1.00 98.44 296 GLU A C 1
ATOM 2197 O O . GLU A 1 296 ? -3.400 -1.035 -26.282 1.00 98.44 296 GLU A O 1
ATOM 2202 N N . ALA A 1 297 ? -4.470 -1.175 -24.316 1.00 98.25 297 ALA A N 1
ATOM 2203 C CA . ALA A 1 297 ? -3.368 -1.837 -23.620 1.00 98.25 297 ALA A CA 1
ATOM 2204 C C . ALA A 1 297 ? -3.061 -3.235 -24.186 1.00 98.25 297 ALA A C 1
ATOM 2206 O O . ALA A 1 297 ? -1.890 -3.605 -24.328 1.00 98.25 297 ALA A O 1
ATOM 2207 N N . ARG A 1 298 ? -4.090 -4.013 -24.555 1.00 97.62 298 ARG A N 1
AT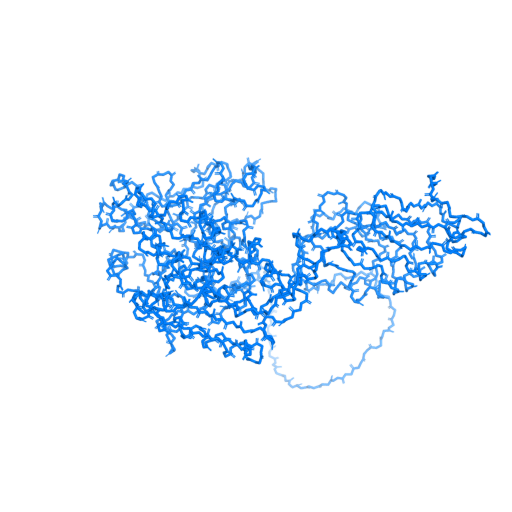OM 2208 C CA . ARG A 1 298 ? -3.918 -5.306 -25.242 1.00 97.62 298 ARG A CA 1
ATOM 2209 C C . ARG A 1 298 ? -3.240 -5.118 -26.594 1.00 97.62 298 ARG A C 1
ATOM 2211 O O . ARG A 1 298 ? -2.224 -5.767 -26.848 1.00 97.62 298 ARG A O 1
ATOM 2218 N N . ALA A 1 299 ? -3.745 -4.209 -27.427 1.00 97.81 299 ALA A N 1
ATOM 2219 C CA . ALA A 1 299 ? -3.163 -3.902 -28.730 1.00 97.81 299 ALA A CA 1
ATOM 2220 C C . ALA A 1 299 ? -1.706 -3.433 -28.597 1.00 97.81 299 ALA A C 1
ATOM 2222 O O . ALA A 1 299 ? -0.829 -3.914 -29.318 1.00 97.81 299 ALA A O 1
ATOM 2223 N N . TRP A 1 300 ? -1.427 -2.574 -27.612 1.00 97.31 300 TRP A N 1
ATOM 2224 C CA . TRP A 1 300 ? -0.077 -2.124 -27.291 1.00 97.31 300 TRP A CA 1
ATOM 2225 C C . TRP A 1 300 ? 0.838 -3.303 -26.946 1.00 97.31 300 TRP A C 1
ATOM 2227 O O . TRP A 1 300 ? 1.920 -3.417 -27.519 1.00 97.31 300 TRP A O 1
ATOM 2237 N N . SER A 1 301 ? 0.396 -4.219 -26.074 1.00 95.56 301 SER A N 1
ATOM 2238 C CA . SER A 1 301 ? 1.188 -5.384 -25.644 1.00 95.56 301 SER A CA 1
ATOM 2239 C C . SER A 1 301 ? 1.572 -6.323 -26.797 1.00 95.56 301 SER A C 1
ATOM 2241 O O . SER A 1 301 ? 2.682 -6.867 -26.812 1.00 95.56 301 SER A O 1
ATOM 2243 N N . VAL A 1 302 ? 0.679 -6.484 -27.781 1.00 95.75 302 VAL A N 1
ATOM 2244 C CA . VAL A 1 302 ? 0.903 -7.299 -28.985 1.00 95.75 302 VAL A CA 1
ATOM 2245 C C . VAL A 1 302 ? 1.859 -6.599 -29.951 1.00 95.75 302 VAL A C 1
ATOM 2247 O O . VAL A 1 302 ? 2.707 -7.256 -30.548 1.00 95.75 302 VAL A O 1
ATOM 2250 N N . ALA A 1 303 ? 1.757 -5.274 -30.078 1.00 95.94 303 ALA A N 1
ATOM 2251 C CA . ALA A 1 303 ? 2.617 -4.482 -30.951 1.00 95.94 303 ALA A CA 1
ATOM 2252 C C . ALA A 1 303 ? 4.061 -4.338 -30.429 1.00 95.94 303 ALA A C 1
ATOM 2254 O O . ALA A 1 303 ? 4.969 -4.062 -31.214 1.00 95.94 303 ALA A O 1
ATOM 2255 N N . GLN A 1 304 ? 4.294 -4.508 -29.123 1.00 93.62 304 GLN A N 1
ATOM 2256 C CA . GLN A 1 304 ? 5.635 -4.403 -28.547 1.00 93.62 304 GLN A CA 1
ATOM 2257 C C . GLN A 1 304 ? 6.479 -5.665 -28.759 1.00 93.62 304 GLN A C 1
ATOM 2259 O O . GLN A 1 304 ? 6.047 -6.786 -28.483 1.00 93.62 304 GLN A O 1
ATOM 2264 N N . SER A 1 305 ? 7.747 -5.459 -29.123 1.00 91.06 305 SER A N 1
ATOM 2265 C CA . SER A 1 305 ? 8.793 -6.459 -28.900 1.00 91.06 305 SER A CA 1
ATOM 2266 C C . SER A 1 305 ? 9.054 -6.631 -27.401 1.00 91.06 305 SER A C 1
ATOM 2268 O O . SER A 1 305 ? 8.779 -5.733 -26.603 1.00 91.06 305 SER A O 1
ATOM 2270 N N . ASP A 1 306 ? 9.626 -7.770 -27.007 1.00 87.25 306 ASP A N 1
ATOM 2271 C CA . ASP A 1 306 ? 9.852 -8.078 -25.589 1.00 87.25 306 ASP A CA 1
ATOM 2272 C C . ASP A 1 306 ? 10.697 -7.004 -24.875 1.00 87.25 306 ASP A C 1
ATOM 2274 O O . ASP A 1 306 ? 10.381 -6.611 -23.759 1.00 87.25 306 ASP A O 1
ATOM 2278 N N . ASN A 1 307 ? 11.686 -6.418 -25.557 1.00 81.88 307 ASN A N 1
ATOM 2279 C CA . ASN A 1 307 ? 12.541 -5.359 -25.002 1.00 81.88 307 ASN A CA 1
ATOM 2280 C C . ASN A 1 307 ? 11.807 -4.040 -24.692 1.00 81.88 307 ASN A C 1
ATOM 2282 O O . ASN A 1 307 ? 12.343 -3.214 -23.957 1.00 81.88 307 ASN A O 1
ATOM 2286 N N . ASN A 1 308 ? 10.618 -3.819 -25.259 1.00 88.25 308 ASN A N 1
ATOM 2287 C CA . ASN A 1 308 ? 9.825 -2.601 -25.057 1.00 88.25 308 ASN A CA 1
ATOM 2288 C C . ASN A 1 308 ? 8.633 -2.801 -24.111 1.00 88.25 308 ASN A C 1
ATOM 2290 O O . ASN A 1 308 ? 7.926 -1.836 -23.806 1.00 88.25 308 ASN A O 1
ATOM 2294 N N . ARG A 1 309 ? 8.401 -4.040 -23.664 1.00 94.69 309 ARG A N 1
ATOM 2295 C CA . ARG A 1 309 ? 7.360 -4.393 -22.698 1.00 94.69 309 ARG A CA 1
ATOM 2296 C C . ARG A 1 309 ? 7.755 -3.999 -21.272 1.00 94.69 309 ARG A C 1
ATOM 2298 O O . ARG A 1 309 ? 8.892 -3.625 -20.997 1.00 94.69 309 ARG A O 1
ATOM 2305 N N . ALA A 1 310 ? 6.793 -4.058 -20.357 1.00 96.88 310 ALA A N 1
ATOM 2306 C CA . ALA A 1 310 ? 6.965 -3.604 -18.985 1.00 96.88 310 ALA A CA 1
ATOM 2307 C C . ALA A 1 310 ? 7.956 -4.476 -18.197 1.00 96.88 310 ALA A C 1
ATOM 2309 O O . ALA A 1 310 ? 7.819 -5.699 -18.146 1.00 96.88 310 ALA A O 1
ATOM 2310 N N . ASP A 1 311 ? 8.917 -3.835 -17.528 1.00 95.81 311 ASP A N 1
ATOM 2311 C CA . ASP A 1 311 ? 9.804 -4.453 -16.543 1.00 95.81 311 ASP A CA 1
ATOM 2312 C C . ASP A 1 311 ? 9.010 -4.974 -15.342 1.00 95.81 311 ASP A C 1
ATOM 2314 O O . ASP A 1 311 ? 9.287 -6.056 -14.823 1.00 95.81 311 ASP A O 1
ATOM 2318 N N . ALA A 1 312 ? 8.007 -4.206 -14.915 1.00 97.75 312 ALA A N 1
ATOM 2319 C CA . ALA A 1 312 ? 7.092 -4.597 -13.859 1.00 97.75 312 ALA A CA 1
ATOM 2320 C C . ALA A 1 312 ? 5.662 -4.142 -14.142 1.00 97.75 312 ALA A C 1
ATOM 2322 O O . ALA A 1 312 ? 5.426 -3.092 -14.740 1.00 97.75 312 ALA A O 1
ATOM 2323 N N . VAL A 1 313 ? 4.706 -4.923 -13.654 1.00 98.56 313 VAL A N 1
ATOM 2324 C CA . VAL A 1 313 ? 3.288 -4.581 -13.676 1.00 98.56 313 VAL A CA 1
ATOM 2325 C C . VAL A 1 313 ? 2.743 -4.687 -12.262 1.00 98.56 313 VAL A C 1
ATOM 2327 O O . VAL A 1 313 ? 2.888 -5.718 -11.606 1.00 98.56 313 VAL A O 1
ATOM 2330 N N . VAL A 1 314 ? 2.124 -3.607 -11.801 1.00 98.50 314 VAL A N 1
ATOM 2331 C CA . VAL A 1 314 ? 1.309 -3.568 -10.593 1.00 98.50 314 VAL A CA 1
ATOM 2332 C C . VAL A 1 314 ? -0.138 -3.825 -10.996 1.00 98.50 314 VAL A C 1
ATOM 2334 O O . VAL A 1 314 ? -0.696 -3.080 -11.794 1.00 98.50 314 VAL A O 1
ATOM 2337 N N . GLU A 1 315 ? -0.740 -4.875 -10.455 1.00 97.69 315 GLU A N 1
ATOM 2338 C CA . GLU A 1 315 ? -2.107 -5.296 -10.758 1.00 97.69 315 GLU A CA 1
ATOM 2339 C C . GLU A 1 315 ? -2.983 -5.127 -9.506 1.00 97.69 315 GLU A C 1
ATOM 2341 O O . GLU A 1 315 ? -2.705 -5.692 -8.444 1.00 97.69 315 GLU A O 1
ATOM 2346 N N . ALA A 1 316 ? -4.015 -4.289 -9.613 1.00 95.69 316 ALA A N 1
ATOM 2347 C CA . ALA A 1 316 ? -4.846 -3.845 -8.493 1.00 95.69 316 ALA A CA 1
ATOM 2348 C C . ALA A 1 316 ? -6.353 -4.082 -8.726 1.00 95.69 316 ALA A C 1
ATOM 2350 O O . ALA A 1 316 ? -7.184 -3.377 -8.154 1.00 95.69 316 ALA A O 1
ATOM 2351 N N . VAL A 1 317 ? -6.715 -5.059 -9.565 1.00 92.94 317 VAL A N 1
ATOM 2352 C CA . VAL A 1 317 ? -8.104 -5.412 -9.908 1.00 92.94 317 VAL A CA 1
ATOM 2353 C C . VAL A 1 317 ? -8.494 -6.764 -9.305 1.00 92.94 317 VAL A C 1
ATOM 2355 O O . VAL A 1 317 ? -9.524 -6.863 -8.645 1.00 92.94 317 VAL A O 1
ATOM 2358 N N . GLY A 1 318 ? -7.680 -7.803 -9.503 1.00 89.31 318 GLY A N 1
ATOM 2359 C CA . GLY A 1 318 ? -7.893 -9.160 -8.983 1.00 89.31 318 GLY A CA 1
ATOM 2360 C C . GLY A 1 318 ? -8.688 -10.091 -9.906 1.00 89.31 318 GLY A C 1
ATOM 2361 O O . GLY A 1 318 ? -8.809 -11.281 -9.618 1.00 89.31 318 GLY A O 1
ATOM 2362 N N . ALA A 1 319 ? -9.200 -9.593 -11.035 1.00 90.56 319 ALA A N 1
ATOM 2363 C CA . ALA A 1 319 ? -9.919 -10.396 -12.025 1.00 90.56 319 ALA A CA 1
ATOM 2364 C C . ALA A 1 319 ? -8.964 -11.172 -12.951 1.00 90.56 319 ALA A C 1
ATOM 2366 O O . ALA A 1 319 ? -7.887 -10.678 -13.288 1.00 90.56 319 ALA A O 1
ATOM 2367 N N . ASN A 1 320 ? -9.383 -12.349 -13.435 1.00 94.44 320 ASN A N 1
ATOM 2368 C CA . ASN A 1 320 ? -8.571 -13.177 -14.342 1.00 94.44 320 ASN A CA 1
ATOM 2369 C C . ASN A 1 320 ? -8.105 -12.406 -15.583 1.00 94.44 320 ASN A C 1
ATOM 2371 O O . ASN A 1 320 ? -6.932 -12.461 -15.937 1.00 94.44 320 ASN A O 1
ATOM 2375 N N . GLU A 1 321 ? -9.003 -11.634 -16.195 1.00 94.31 321 GLU A N 1
ATOM 2376 C CA . GLU A 1 321 ? -8.695 -10.811 -17.371 1.00 94.31 321 GLU A CA 1
ATOM 2377 C C . GLU A 1 321 ? -7.628 -9.746 -17.095 1.00 94.31 321 GLU A C 1
ATOM 2379 O O . GLU A 1 321 ? -6.776 -9.484 -17.943 1.00 94.31 321 GLU A O 1
ATOM 2384 N N . ALA A 1 322 ? -7.632 -9.157 -15.895 1.00 95.25 322 ALA A N 1
ATOM 2385 C CA . ALA A 1 322 ? -6.626 -8.177 -15.500 1.00 95.25 322 ALA A CA 1
ATOM 2386 C C . ALA A 1 322 ? -5.254 -8.835 -15.299 1.00 95.25 322 ALA A C 1
ATOM 2388 O O . ALA A 1 322 ? -4.244 -8.288 -15.737 1.00 95.25 322 ALA A O 1
ATOM 2389 N N . VAL A 1 323 ? -5.217 -10.037 -14.712 1.00 95.88 323 VAL A N 1
ATOM 2390 C CA . VAL A 1 323 ? -3.987 -10.831 -14.555 1.00 95.88 323 VAL A CA 1
ATOM 2391 C C . VAL A 1 323 ? -3.424 -11.257 -15.916 1.00 95.88 323 VAL A C 1
ATOM 2393 O O . VAL A 1 323 ? -2.218 -11.148 -16.135 1.00 95.88 323 VAL A O 1
ATOM 2396 N N . LEU A 1 324 ? -4.278 -11.689 -16.851 1.00 96.75 324 LEU A N 1
ATOM 2397 C CA . LEU A 1 324 ? -3.873 -12.049 -18.215 1.00 96.75 324 LEU A CA 1
ATOM 2398 C C . LEU A 1 324 ? -3.316 -10.844 -18.982 1.00 96.75 324 LEU A C 1
ATOM 2400 O O . LEU A 1 324 ? -2.251 -10.942 -19.595 1.00 96.75 324 LEU A O 1
ATOM 2404 N N . LEU A 1 325 ? -3.988 -9.691 -18.903 1.00 98.00 325 LEU A N 1
ATOM 2405 C CA . LEU A 1 325 ? -3.484 -8.441 -19.471 1.00 98.00 325 LEU A CA 1
ATOM 2406 C C . LEU A 1 325 ? -2.127 -8.063 -18.864 1.00 98.00 325 LEU A C 1
ATOM 2408 O O . LEU A 1 325 ? -1.179 -7.775 -19.593 1.00 98.00 325 LEU A O 1
ATOM 2412 N N . ALA A 1 326 ? -2.015 -8.106 -17.536 1.00 97.88 326 ALA A N 1
ATOM 2413 C CA . ALA A 1 326 ? -0.783 -7.793 -16.828 1.00 97.88 326 ALA A CA 1
ATOM 2414 C C . ALA A 1 326 ? 0.374 -8.714 -17.251 1.00 97.88 326 ALA A C 1
ATOM 2416 O O . ALA A 1 326 ? 1.483 -8.241 -17.498 1.00 97.88 326 ALA A O 1
ATOM 2417 N N . TYR A 1 327 ? 0.115 -10.012 -17.421 1.00 97.44 327 TYR A N 1
ATOM 2418 C CA . TYR A 1 327 ? 1.096 -10.956 -17.953 1.00 97.44 327 TYR A CA 1
ATOM 2419 C C . TYR A 1 327 ? 1.504 -10.630 -19.399 1.00 97.44 327 TYR A C 1
ATOM 2421 O O . TYR A 1 327 ? 2.697 -10.654 -19.720 1.00 97.44 327 TYR A O 1
ATOM 2429 N N . GLY A 1 328 ? 0.546 -10.280 -20.264 1.00 96.88 328 GLY A N 1
ATOM 2430 C CA . GLY A 1 328 ? 0.803 -9.883 -21.654 1.00 96.88 328 GLY A CA 1
ATOM 2431 C C . GLY A 1 328 ? 1.679 -8.632 -21.774 1.00 96.88 328 GLY A C 1
ATOM 2432 O O . GLY A 1 328 ? 2.554 -8.571 -22.638 1.00 96.88 328 GLY A O 1
ATOM 2433 N N . LEU A 1 329 ? 1.506 -7.674 -20.859 1.00 98.00 329 LEU A N 1
ATOM 2434 C CA . LEU A 1 329 ? 2.279 -6.430 -20.796 1.00 98.00 329 LEU A CA 1
ATOM 2435 C C . LEU A 1 329 ? 3.728 -6.617 -20.341 1.00 98.00 329 LEU A C 1
ATOM 2437 O O . LEU A 1 329 ? 4.553 -5.758 -20.645 1.00 98.00 329 LEU A O 1
ATOM 2441 N N . LEU A 1 330 ? 4.046 -7.687 -19.608 1.00 96.62 330 LEU A N 1
ATOM 2442 C CA . LEU A 1 330 ? 5.396 -7.917 -19.089 1.00 96.62 330 LEU A CA 1
ATOM 2443 C C . LEU A 1 330 ? 6.385 -8.287 -20.190 1.00 96.62 330 LEU A C 1
ATOM 2445 O O . LEU A 1 330 ? 6.024 -8.921 -21.178 1.00 96.62 330 LEU A O 1
ATOM 2449 N N . ARG A 1 331 ? 7.658 -7.961 -19.994 1.00 94.50 331 ARG A N 1
ATOM 2450 C CA . ARG A 1 331 ? 8.760 -8.582 -20.741 1.00 94.50 331 ARG A CA 1
ATOM 2451 C C . ARG A 1 331 ? 9.221 -9.888 -20.091 1.00 94.50 331 ARG A C 1
ATOM 2453 O O . ARG A 1 331 ? 8.814 -10.206 -18.967 1.00 94.50 331 ARG A O 1
ATOM 2460 N N . SER A 1 332 ? 10.113 -10.619 -20.752 1.00 92.94 332 SER A N 1
ATOM 2461 C CA . SER A 1 332 ? 10.845 -11.725 -20.125 1.00 92.94 332 SER A CA 1
ATOM 2462 C C . SER A 1 332 ? 11.634 -11.243 -18.909 1.00 92.94 332 SER A C 1
ATOM 2464 O O . SER A 1 332 ? 12.151 -10.122 -18.897 1.00 92.94 332 SER A O 1
ATOM 2466 N N . PHE A 1 333 ? 11.710 -12.067 -17.860 1.00 92.50 333 PHE A N 1
ATOM 2467 C CA . PHE A 1 333 ? 12.260 -11.683 -16.550 1.00 92.50 333 PHE A CA 1
ATOM 2468 C C . PHE A 1 333 ? 11.557 -10.475 -15.904 1.00 92.50 333 PHE A C 1
ATOM 2470 O O . PHE A 1 333 ? 12.142 -9.777 -15.075 1.00 92.50 333 PHE A O 1
ATOM 2477 N N . GLY A 1 334 ? 10.314 -10.185 -16.288 1.00 94.44 334 GLY A N 1
ATOM 2478 C CA . GLY A 1 334 ? 9.501 -9.150 -15.659 1.00 94.44 334 GLY A CA 1
ATOM 2479 C C . GLY A 1 334 ? 8.954 -9.560 -14.285 1.00 94.44 334 GLY A C 1
ATOM 2480 O O . GLY A 1 334 ? 9.090 -10.713 -13.859 1.00 94.44 334 GLY A O 1
ATOM 2481 N N . VAL A 1 335 ? 8.335 -8.609 -13.583 1.00 97.06 335 VAL A N 1
ATOM 2482 C CA . VAL A 1 335 ? 7.715 -8.832 -12.265 1.00 97.06 335 VAL A CA 1
ATOM 2483 C C . VAL A 1 335 ? 6.248 -8.425 -12.274 1.00 97.06 335 VAL A C 1
ATOM 2485 O O . VAL A 1 335 ? 5.923 -7.253 -12.450 1.00 97.06 335 VAL A O 1
ATOM 2488 N N . LEU A 1 336 ? 5.365 -9.392 -12.032 1.00 97.56 336 LEU A N 1
ATOM 2489 C CA . LEU A 1 336 ? 3.951 -9.166 -11.767 1.00 97.56 336 LEU A CA 1
ATOM 2490 C C . LEU A 1 336 ? 3.734 -9.048 -10.257 1.00 97.56 336 LEU A C 1
ATOM 2492 O O . LEU A 1 336 ? 3.896 -10.026 -9.531 1.00 97.56 336 LEU A O 1
ATOM 2496 N N . SER A 1 337 ? 3.362 -7.865 -9.781 1.00 97.50 337 SER A N 1
ATOM 2497 C CA . SER A 1 337 ? 2.980 -7.626 -8.388 1.00 97.50 337 SER A CA 1
ATOM 2498 C C . SER A 1 337 ? 1.477 -7.392 -8.316 1.00 97.50 337 SER A C 1
ATOM 2500 O O . SER A 1 337 ? 0.994 -6.340 -8.729 1.00 97.50 337 SER A O 1
ATOM 2502 N N . SER A 1 338 ? 0.734 -8.378 -7.822 1.00 96.00 338 SER A N 1
ATOM 2503 C CA . SER A 1 338 ? -0.723 -8.317 -7.731 1.00 96.00 338 SER A CA 1
ATOM 2504 C C . SER A 1 338 ? -1.185 -8.209 -6.278 1.00 96.00 338 SER A C 1
ATOM 2506 O O . SER A 1 338 ? -0.785 -8.980 -5.401 1.00 96.00 338 SER A O 1
ATOM 2508 N N . VAL A 1 339 ? -2.026 -7.207 -6.028 1.00 94.31 339 VAL A N 1
ATOM 2509 C CA . VAL A 1 339 ? -2.700 -6.962 -4.742 1.00 94.31 339 VAL A CA 1
ATOM 2510 C C . VAL A 1 339 ? -4.222 -6.942 -4.880 1.00 94.31 339 VAL A C 1
ATOM 2512 O O . VAL A 1 339 ? -4.922 -6.811 -3.876 1.00 94.31 339 VAL A O 1
ATOM 2515 N N . GLY A 1 340 ? -4.744 -7.080 -6.103 1.00 87.94 340 GLY A N 1
ATOM 2516 C CA . GLY A 1 340 ? -6.170 -7.258 -6.339 1.00 87.94 340 GLY A CA 1
ATOM 2517 C C . GLY A 1 340 ? -6.683 -8.541 -5.681 1.00 87.94 340 GLY A C 1
ATOM 2518 O O . GLY A 1 340 ? -5.999 -9.562 -5.659 1.00 87.94 340 GLY A O 1
ATOM 2519 N N . VAL A 1 341 ? -7.891 -8.509 -5.116 1.00 84.25 341 VAL A N 1
ATOM 2520 C CA . VAL A 1 341 ? -8.449 -9.675 -4.416 1.00 84.25 341 VAL A CA 1
ATOM 2521 C C . VAL A 1 341 ? -8.915 -10.710 -5.441 1.00 84.25 341 VAL A C 1
ATOM 2523 O O . VAL A 1 341 ? -9.978 -10.578 -6.044 1.00 84.25 341 VAL A O 1
ATOM 2526 N N . HIS A 1 342 ? -8.115 -11.757 -5.636 1.00 84.25 342 HIS A N 1
ATOM 2527 C CA . HIS A 1 342 ? -8.445 -12.847 -6.549 1.00 84.25 342 HIS A CA 1
ATOM 2528 C C . HIS A 1 342 ? -9.345 -13.877 -5.870 1.00 84.25 342 HIS A C 1
ATOM 2530 O O . HIS A 1 342 ? -8.921 -14.593 -4.965 1.00 84.25 342 HIS A O 1
ATOM 2536 N N . THR A 1 343 ? -10.598 -13.931 -6.310 1.00 77.69 343 THR A N 1
ATOM 2537 C CA . THR A 1 343 ? -11.634 -14.832 -5.773 1.00 77.69 343 THR A CA 1
ATOM 2538 C C . THR A 1 343 ? -12.045 -15.923 -6.757 1.00 77.69 343 THR A C 1
ATOM 2540 O O . THR A 1 343 ? -12.808 -16.818 -6.395 1.00 77.69 343 THR A O 1
ATOM 2543 N N . ALA A 1 344 ? -11.541 -15.875 -7.996 1.00 83.00 344 ALA A N 1
ATOM 2544 C CA . ALA A 1 344 ? -11.813 -16.905 -8.984 1.00 83.00 344 ALA A CA 1
ATOM 2545 C C . ALA A 1 344 ? -11.237 -18.256 -8.516 1.00 83.00 344 ALA A C 1
ATOM 2547 O O . ALA A 1 344 ? -10.120 -18.303 -7.998 1.00 83.00 344 ALA A O 1
ATOM 2548 N N . PRO A 1 345 ? -11.967 -19.369 -8.712 1.00 80.94 345 PRO A N 1
ATOM 2549 C CA . PRO A 1 345 ? -11.521 -20.683 -8.252 1.00 80.94 345 PRO A CA 1
ATOM 2550 C C . PRO A 1 345 ? -10.275 -21.179 -8.998 1.00 80.94 345 PRO A C 1
ATOM 2552 O O . PRO A 1 345 ? -9.520 -21.991 -8.469 1.00 80.94 345 PRO A O 1
ATOM 2555 N N . THR A 1 346 ? -10.058 -20.699 -10.225 1.00 88.44 346 THR A N 1
ATOM 2556 C CA . THR A 1 346 ? -8.928 -21.074 -11.076 1.00 88.44 346 THR A CA 1
ATOM 2557 C C . THR A 1 346 ? -8.104 -19.850 -11.442 1.00 88.44 346 THR A C 1
ATOM 2559 O O . THR A 1 346 ? -8.611 -18.913 -12.069 1.00 88.44 346 THR A O 1
ATOM 2562 N N . PHE A 1 347 ? -6.817 -19.909 -11.109 1.00 92.12 347 PHE A N 1
ATOM 2563 C CA . PHE A 1 347 ? -5.836 -18.922 -11.536 1.00 92.12 347 PHE A CA 1
ATOM 2564 C C . PHE A 1 347 ? -5.610 -19.024 -13.059 1.00 92.12 347 PHE A C 1
ATOM 2566 O O . PHE A 1 347 ? -5.502 -20.142 -13.567 1.00 92.12 347 PHE A O 1
ATOM 2573 N N . PRO A 1 348 ? -5.562 -17.905 -13.809 1.00 94.50 348 PRO A N 1
ATOM 2574 C CA . PRO A 1 348 ? -5.607 -17.936 -15.274 1.00 94.50 348 PRO A CA 1
ATOM 2575 C C . PRO A 1 348 ? -4.260 -18.222 -15.954 1.00 94.50 348 PRO A C 1
ATOM 2577 O O . PRO A 1 348 ? -4.218 -18.296 -17.177 1.00 94.50 348 PRO A O 1
ATOM 2580 N N . LEU A 1 349 ? -3.170 -18.348 -15.193 1.00 94.31 349 LEU A N 1
ATOM 2581 C CA . LEU A 1 349 ? -1.833 -18.642 -15.712 1.00 94.31 349 LEU A CA 1
ATOM 2582 C C . LEU A 1 349 ? -1.351 -19.995 -15.190 1.00 94.31 349 LEU A C 1
ATOM 2584 O O . LEU A 1 349 ? -1.661 -20.402 -14.068 1.00 94.31 349 LEU A O 1
ATOM 2588 N N . THR A 1 350 ? -0.545 -20.667 -15.994 1.00 94.56 350 THR A N 1
ATOM 2589 C CA . THR A 1 350 ? 0.037 -21.974 -15.700 1.00 94.56 350 THR A CA 1
ATOM 2590 C C . THR A 1 350 ? 1.515 -21.856 -15.339 1.00 94.56 350 THR A C 1
ATOM 2592 O O . THR A 1 350 ? 2.163 -20.841 -15.586 1.00 94.56 350 THR A O 1
ATOM 2595 N N . GLY A 1 351 ? 2.089 -22.923 -14.774 1.00 94.25 351 GLY A N 1
ATOM 2596 C CA . GLY A 1 351 ? 3.535 -22.991 -14.545 1.00 94.25 351 GLY A CA 1
ATOM 2597 C C . GLY A 1 351 ? 4.358 -22.848 -15.832 1.00 94.25 351 GLY A C 1
ATOM 2598 O O . GLY A 1 351 ? 5.448 -22.285 -15.780 1.00 94.25 351 GLY A O 1
ATOM 2599 N N . ASP A 1 352 ? 3.823 -23.297 -16.972 1.00 95.94 352 ASP A N 1
ATOM 2600 C CA . ASP A 1 352 ? 4.466 -23.178 -18.286 1.00 95.94 352 ASP A CA 1
ATOM 2601 C C . ASP A 1 352 ? 4.563 -21.710 -18.736 1.00 95.94 352 ASP A C 1
ATOM 2603 O O . ASP A 1 352 ? 5.625 -21.262 -19.169 1.00 95.94 352 ASP A O 1
ATOM 2607 N N . ASP A 1 353 ? 3.510 -20.915 -18.507 1.00 95.25 353 ASP A N 1
ATOM 2608 C CA . ASP A 1 353 ? 3.513 -19.472 -18.791 1.00 95.25 353 ASP A CA 1
ATOM 2609 C C . ASP A 1 353 ? 4.618 -18.741 -18.011 1.00 95.25 353 ASP A C 1
ATOM 2611 O O . ASP A 1 353 ? 5.322 -17.878 -18.551 1.00 95.25 353 ASP A O 1
ATOM 2615 N N . PHE A 1 354 ? 4.797 -19.087 -16.732 1.00 94.00 354 PHE A N 1
ATOM 2616 C CA . PHE A 1 354 ? 5.857 -18.514 -15.899 1.00 94.00 354 PHE A CA 1
ATOM 2617 C C . PHE A 1 354 ? 7.243 -18.985 -16.329 1.00 94.00 354 PHE A C 1
ATOM 2619 O O . PHE A 1 354 ? 8.164 -18.169 -16.412 1.00 94.00 354 PHE A O 1
ATOM 2626 N N . TYR A 1 355 ? 7.381 -20.279 -16.620 1.00 94.88 355 TYR A N 1
ATOM 2627 C CA . TYR A 1 355 ? 8.641 -20.897 -17.014 1.00 94.88 355 TYR A CA 1
ATOM 2628 C C . TYR A 1 355 ? 9.170 -20.307 -18.325 1.00 94.88 355 TYR A C 1
ATOM 2630 O O . TYR A 1 355 ? 10.308 -19.841 -18.380 1.00 94.88 355 TYR A O 1
ATOM 2638 N N . ASN A 1 356 ? 8.325 -20.231 -19.354 1.00 93.56 356 ASN A N 1
ATOM 2639 C CA . ASN A 1 356 ? 8.729 -19.790 -20.689 1.00 93.56 356 ASN A CA 1
ATOM 2640 C C . ASN A 1 356 ? 9.167 -18.319 -20.734 1.00 93.56 356 ASN A C 1
ATOM 2642 O O . ASN A 1 356 ? 10.019 -17.950 -21.541 1.00 93.56 356 ASN A O 1
ATOM 2646 N N . LYS A 1 357 ? 8.625 -17.476 -19.848 1.00 93.81 357 LYS A N 1
ATOM 2647 C CA . LYS A 1 357 ? 8.923 -16.036 -19.799 1.00 93.81 357 LYS A CA 1
ATOM 2648 C C . LYS A 1 357 ? 9.846 -15.643 -18.637 1.00 93.81 357 LYS A C 1
ATOM 2650 O O . LYS A 1 357 ? 10.253 -14.486 -18.534 1.00 93.81 357 LYS A O 1
ATOM 2655 N N . ASN A 1 358 ? 10.197 -16.586 -17.759 1.00 94.44 358 ASN A N 1
ATOM 2656 C CA . ASN A 1 358 ? 10.964 -16.353 -16.528 1.00 94.44 358 ASN A CA 1
ATOM 2657 C C . ASN A 1 358 ? 10.403 -15.210 -15.656 1.00 94.44 358 ASN A C 1
ATOM 2659 O O . ASN A 1 358 ? 11.158 -14.471 -15.020 1.00 94.44 358 ASN A O 1
ATOM 2663 N N . VAL A 1 359 ? 9.081 -15.009 -15.651 1.00 94.12 359 VAL A N 1
ATOM 2664 C CA . VAL A 1 359 ? 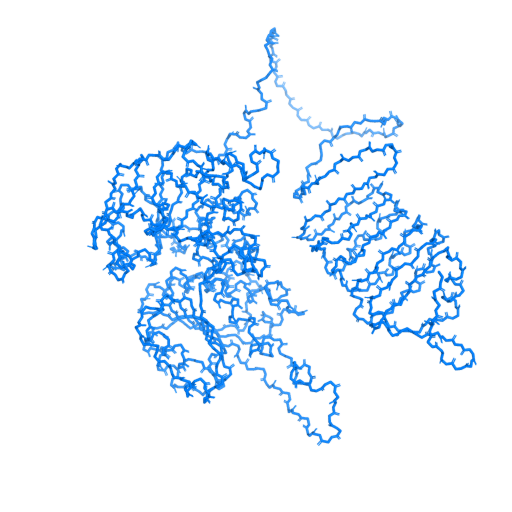8.472 -13.904 -14.894 1.00 94.12 359 VAL A CA 1
ATOM 2665 C C . VAL A 1 359 ? 8.255 -14.295 -13.442 1.00 94.12 359 VAL A C 1
ATOM 2667 O O . VAL A 1 359 ? 7.901 -15.430 -13.128 1.00 94.12 359 VAL A O 1
ATOM 2670 N N . ALA A 1 360 ? 8.447 -13.331 -12.549 1.00 94.75 360 ALA A N 1
ATOM 2671 C CA . ALA A 1 360 ? 8.106 -13.496 -11.147 1.00 94.75 360 ALA A CA 1
ATOM 2672 C C . ALA A 1 360 ? 6.670 -13.034 -10.902 1.00 94.75 360 ALA A C 1
ATOM 2674 O O . ALA A 1 360 ? 6.261 -11.986 -11.403 1.00 94.75 360 ALA A O 1
ATOM 2675 N N . LEU A 1 361 ? 5.935 -13.784 -10.085 1.00 94.44 361 LEU A N 1
ATOM 2676 C CA . LEU A 1 361 ? 4.641 -13.380 -9.551 1.00 94.44 361 LEU A CA 1
ATOM 2677 C C . LEU A 1 361 ? 4.764 -13.177 -8.042 1.00 94.44 361 LEU A C 1
ATOM 2679 O O . LEU A 1 361 ? 5.175 -14.079 -7.316 1.00 94.44 361 LEU A O 1
ATOM 2683 N N . SER A 1 362 ? 4.378 -11.996 -7.573 1.00 92.06 362 SER A N 1
ATOM 2684 C CA . SER A 1 362 ? 4.164 -11.696 -6.160 1.00 92.06 362 SER A CA 1
ATOM 2685 C C . SER A 1 362 ? 2.684 -11.424 -5.937 1.00 92.06 362 SER A C 1
ATOM 2687 O O . SER A 1 362 ? 2.095 -10.600 -6.634 1.00 92.06 362 SER A O 1
ATOM 2689 N N . PHE A 1 363 ? 2.086 -12.124 -4.976 1.00 87.50 363 PHE A N 1
ATOM 2690 C CA . PHE A 1 363 ? 0.666 -12.020 -4.656 1.00 87.50 363 PHE A CA 1
ATOM 2691 C C . PHE A 1 363 ? 0.493 -11.982 -3.140 1.00 87.50 363 PHE A C 1
ATOM 2693 O O . PHE A 1 363 ? 1.106 -12.788 -2.434 1.00 87.50 363 PHE A O 1
ATOM 2700 N N . GLY A 1 364 ? -0.342 -11.087 -2.609 1.00 82.94 364 GLY A N 1
ATOM 2701 C CA . GLY A 1 364 ? -0.653 -11.153 -1.184 1.00 82.94 364 GLY A CA 1
ATOM 2702 C C . GLY A 1 364 ? -1.246 -9.909 -0.545 1.00 82.94 364 GLY A C 1
ATOM 2703 O O . GLY A 1 364 ? -1.201 -8.798 -1.063 1.00 82.94 364 GLY A O 1
ATOM 2704 N N . ARG A 1 365 ? -1.779 -10.130 0.659 1.00 89.19 365 ARG A N 1
ATOM 2705 C CA . ARG A 1 365 ? -2.358 -9.094 1.512 1.00 89.19 365 ARG A CA 1
ATOM 2706 C C . ARG A 1 365 ? -1.264 -8.211 2.116 1.00 89.19 365 ARG A C 1
ATOM 2708 O O . ARG A 1 365 ? -0.350 -8.720 2.771 1.00 89.19 365 ARG A O 1
ATOM 2715 N N . CYS A 1 366 ? -1.431 -6.900 1.978 1.00 94.44 366 CYS A N 1
ATOM 2716 C CA . CYS A 1 366 ? -0.517 -5.888 2.495 1.00 94.44 366 CYS A CA 1
ATOM 2717 C C . CYS A 1 366 ? -0.277 -6.008 4.013 1.00 94.44 366 CYS A C 1
ATOM 2719 O O . CYS A 1 366 ? -1.237 -5.961 4.789 1.00 94.44 366 CYS A O 1
ATOM 2721 N N . PRO A 1 367 ? 0.980 -6.125 4.480 1.00 94.06 367 PRO A N 1
ATOM 2722 C CA . PRO A 1 367 ? 1.317 -6.074 5.897 1.00 94.06 367 PRO A CA 1
ATOM 2723 C C . PRO A 1 367 ? 1.426 -4.621 6.381 1.00 94.06 367 PRO A C 1
ATOM 2725 O O . PRO A 1 367 ? 2.510 -4.156 6.732 1.00 94.06 367 PRO A O 1
ATOM 2728 N N . VAL A 1 368 ? 0.292 -3.909 6.413 1.00 93.69 368 VAL A N 1
ATOM 2729 C CA . VAL A 1 368 ? 0.184 -2.459 6.690 1.00 93.69 368 VAL A CA 1
ATOM 2730 C C . VAL A 1 368 ? 1.119 -2.009 7.811 1.00 93.69 368 VAL A C 1
ATOM 2732 O O . VAL A 1 368 ? 2.005 -1.189 7.594 1.00 93.69 368 VAL A O 1
ATOM 2735 N N . ARG A 1 369 ? 0.986 -2.607 9.004 1.00 89.69 369 ARG A N 1
ATOM 2736 C CA . ARG A 1 369 ? 1.784 -2.237 10.185 1.00 89.69 369 ARG A CA 1
ATOM 2737 C C . ARG A 1 369 ? 3.296 -2.392 9.973 1.00 89.69 369 ARG A C 1
ATOM 2739 O O . ARG A 1 369 ? 4.053 -1.608 10.535 1.00 89.69 369 ARG A O 1
ATOM 2746 N N . GLY A 1 370 ? 3.731 -3.377 9.185 1.00 88.75 370 GLY A N 1
ATOM 2747 C CA . GLY A 1 370 ? 5.146 -3.646 8.921 1.00 88.75 370 GLY A CA 1
ATOM 2748 C C . GLY A 1 370 ? 5.788 -2.680 7.926 1.00 88.75 370 GLY A C 1
ATOM 2749 O O . GLY A 1 370 ? 6.973 -2.385 8.054 1.00 88.75 370 GLY A O 1
ATOM 2750 N N . ILE A 1 371 ? 5.019 -2.160 6.965 1.00 91.25 371 ILE A N 1
ATOM 2751 C CA . ILE A 1 371 ? 5.529 -1.231 5.939 1.00 91.25 371 ILE A CA 1
ATOM 2752 C C . ILE A 1 371 ? 5.208 0.233 6.223 1.00 91.25 371 ILE A C 1
ATOM 2754 O O . ILE A 1 371 ? 5.727 1.114 5.540 1.00 91.25 371 ILE A O 1
ATOM 2758 N N . LEU A 1 372 ? 4.369 0.499 7.224 1.00 88.44 372 LEU A N 1
ATOM 2759 C CA . LEU A 1 372 ? 3.849 1.828 7.500 1.00 88.44 372 LEU A CA 1
ATOM 2760 C C . LEU A 1 372 ? 4.923 2.926 7.567 1.00 88.44 372 LEU A C 1
ATOM 2762 O O . LEU A 1 372 ? 4.684 3.965 6.965 1.00 88.44 372 LEU A O 1
ATOM 2766 N N . PRO A 1 373 ? 6.101 2.746 8.203 1.00 86.19 373 PRO A N 1
ATOM 2767 C CA . PRO A 1 373 ? 7.116 3.800 8.220 1.00 86.19 373 PRO A CA 1
ATOM 2768 C C . PRO A 1 373 ? 7.497 4.317 6.825 1.00 86.19 373 PRO A C 1
ATOM 2770 O O . PRO A 1 373 ? 7.658 5.518 6.656 1.00 86.19 373 PRO A O 1
ATOM 2773 N N . LEU A 1 374 ? 7.569 3.435 5.820 1.00 88.88 374 LEU A N 1
ATOM 2774 C CA . LEU A 1 374 ? 7.841 3.825 4.431 1.00 88.88 374 LEU A CA 1
ATOM 2775 C C . LEU A 1 374 ? 6.643 4.545 3.805 1.00 88.88 374 LEU A C 1
ATOM 2777 O O . LEU A 1 374 ? 6.801 5.555 3.127 1.00 88.88 374 LEU A O 1
ATOM 2781 N N . VAL A 1 375 ? 5.438 4.041 4.070 1.00 92.56 375 VAL A N 1
ATOM 2782 C CA . VAL A 1 375 ? 4.188 4.616 3.559 1.00 92.56 375 VAL A CA 1
ATOM 2783 C C . VAL A 1 375 ? 3.987 6.048 4.060 1.00 92.56 375 VAL A C 1
ATOM 2785 O O . VAL A 1 375 ? 3.543 6.912 3.307 1.00 92.56 375 VAL A O 1
ATOM 2788 N N . LEU A 1 376 ? 4.340 6.317 5.318 1.00 89.62 376 LEU A N 1
ATOM 2789 C CA . LEU A 1 376 ? 4.190 7.636 5.933 1.00 89.62 376 LEU A CA 1
ATOM 2790 C C . LEU A 1 376 ? 5.073 8.700 5.295 1.00 89.62 376 LEU A C 1
ATOM 2792 O O . LEU A 1 376 ? 4.680 9.864 5.255 1.00 89.62 376 LEU A O 1
ATOM 2796 N N . GLU A 1 377 ? 6.235 8.317 4.773 1.00 89.81 377 GLU A N 1
ATOM 2797 C CA . GLU A 1 377 ? 7.075 9.245 4.029 1.00 89.81 377 GLU A CA 1
ATOM 2798 C C . GLU A 1 377 ? 6.390 9.705 2.736 1.00 89.81 377 GLU A C 1
ATOM 2800 O O . GLU A 1 377 ? 6.334 10.903 2.454 1.00 89.81 377 GLU A O 1
ATOM 2805 N N . THR A 1 378 ? 5.817 8.765 1.980 1.00 92.44 378 THR A N 1
ATOM 2806 C CA . THR A 1 378 ? 5.037 9.072 0.775 1.00 92.44 378 THR A CA 1
ATOM 2807 C C . THR A 1 378 ? 3.784 9.872 1.115 1.00 92.44 378 THR A C 1
ATOM 2809 O O . THR A 1 378 ? 3.504 10.864 0.445 1.00 92.44 378 THR A O 1
ATOM 2812 N N . LEU A 1 379 ? 3.066 9.510 2.185 1.00 92.19 379 LEU A N 1
ATOM 2813 C CA . LEU A 1 379 ? 1.906 10.268 2.653 1.00 92.19 379 LEU A CA 1
ATOM 2814 C C . LEU A 1 379 ? 2.283 11.723 2.957 1.00 92.19 379 LEU A C 1
ATOM 2816 O O . LEU A 1 379 ? 1.617 12.633 2.469 1.00 92.19 379 LEU A O 1
ATOM 2820 N N . GLY A 1 380 ? 3.354 11.945 3.724 1.00 90.62 380 GLY A N 1
ATOM 2821 C CA . GLY A 1 380 ? 3.815 13.282 4.096 1.00 90.62 380 GLY A CA 1
ATOM 2822 C C . GLY A 1 380 ? 4.256 14.122 2.895 1.00 90.62 380 GLY A C 1
ATOM 2823 O O . GLY A 1 380 ? 3.916 15.298 2.815 1.00 90.62 380 GLY A O 1
ATOM 2824 N N . ARG A 1 381 ? 4.960 13.526 1.921 1.00 90.81 381 ARG A N 1
ATOM 2825 C CA . ARG A 1 381 ? 5.403 14.222 0.695 1.00 90.81 381 ARG A CA 1
ATOM 2826 C C . ARG A 1 381 ? 4.284 14.503 -0.304 1.00 90.81 381 ARG A C 1
ATOM 2828 O O . ARG A 1 381 ? 4.473 15.347 -1.181 1.00 90.81 381 ARG A O 1
ATOM 2835 N N . ARG A 1 382 ? 3.173 13.765 -0.228 1.00 92.75 382 ARG A N 1
ATOM 2836 C CA . ARG A 1 382 ? 2.075 13.826 -1.203 1.00 92.75 382 ARG A CA 1
ATOM 2837 C C . ARG A 1 382 ? 0.740 14.258 -0.601 1.00 92.75 382 ARG A C 1
ATOM 2839 O O . ARG A 1 382 ? -0.322 13.821 -1.042 1.00 92.75 382 ARG A O 1
ATOM 2846 N N . GLN A 1 383 ? 0.774 15.127 0.413 1.00 90.81 383 GLN A N 1
ATOM 2847 C CA . GLN A 1 383 ? -0.446 15.768 0.922 1.00 90.81 383 GLN A CA 1
ATOM 2848 C C . GLN A 1 383 ? -1.139 16.622 -0.157 1.00 90.81 383 GLN A C 1
ATOM 2850 O O . GLN A 1 383 ? -2.360 16.734 -0.127 1.00 90.81 383 GLN A O 1
ATOM 2855 N N . ASP A 1 384 ? -0.405 17.104 -1.170 1.00 90.06 384 ASP A N 1
ATOM 2856 C CA . ASP A 1 384 ? -0.945 17.767 -2.370 1.00 90.06 384 ASP A CA 1
ATOM 2857 C C . ASP A 1 384 ? -1.989 16.931 -3.131 1.00 90.06 384 ASP A C 1
ATOM 2859 O O . ASP A 1 384 ? -2.802 17.496 -3.861 1.00 90.06 384 ASP A O 1
ATOM 2863 N N . ILE A 1 385 ? -1.999 15.610 -2.926 1.00 90.75 385 ILE A N 1
ATOM 2864 C CA . ILE A 1 385 ? -3.006 14.678 -3.446 1.00 90.75 385 ILE A CA 1
ATOM 2865 C C . ILE A 1 385 ? -3.838 14.077 -2.311 1.00 90.75 385 ILE A C 1
ATOM 2867 O O . ILE A 1 385 ? -5.067 14.061 -2.367 1.00 90.75 385 ILE A O 1
ATOM 2871 N N . PHE A 1 386 ? -3.182 13.556 -1.273 1.00 90.50 386 PHE A N 1
ATOM 2872 C CA . PHE A 1 386 ? -3.834 12.754 -0.236 1.00 90.50 386 PHE A CA 1
ATOM 2873 C C . PHE A 1 386 ? -4.640 13.568 0.779 1.00 90.50 386 PHE A C 1
ATOM 2875 O O . PHE A 1 386 ? -5.503 13.003 1.448 1.00 90.50 386 PHE A O 1
ATOM 2882 N N . ALA A 1 387 ? -4.381 14.872 0.909 1.00 87.50 387 ALA A N 1
ATOM 2883 C CA . ALA A 1 387 ? -5.170 15.755 1.764 1.00 87.50 387 ALA A CA 1
ATOM 2884 C C . ALA A 1 387 ? -6.377 16.374 1.039 1.00 87.50 387 ALA A C 1
ATOM 2886 O O . ALA A 1 387 ? -7.195 17.024 1.690 1.00 87.50 387 ALA A O 1
ATOM 2887 N N . LYS A 1 388 ? -6.527 16.163 -0.272 1.00 87.25 388 LYS A N 1
ATOM 2888 C CA . LYS A 1 388 ? -7.612 16.742 -1.070 1.00 87.25 388 LYS A CA 1
ATOM 2889 C C . LYS A 1 388 ? -8.844 15.841 -1.144 1.00 87.25 388 LYS A C 1
ATOM 2891 O O . LYS A 1 388 ? -8.740 14.613 -1.204 1.00 87.25 388 LYS A O 1
ATOM 2896 N N . ILE A 1 389 ? -10.014 16.474 -1.200 1.00 84.75 389 ILE A N 1
ATOM 2897 C CA . ILE A 1 389 ? -11.305 15.826 -1.459 1.00 84.75 389 ILE A CA 1
ATOM 2898 C C . ILE A 1 389 ? -11.750 16.268 -2.849 1.00 84.75 389 ILE A C 1
ATOM 2900 O O . ILE A 1 389 ? -12.073 17.434 -3.036 1.00 84.75 389 ILE A O 1
ATOM 2904 N N . SER A 1 390 ? -11.771 15.355 -3.816 1.00 79.75 390 SER A N 1
ATOM 2905 C CA . SER A 1 390 ? -12.005 15.672 -5.232 1.00 79.75 390 SER A CA 1
ATOM 2906 C C . SER A 1 390 ? -13.289 16.471 -5.477 1.00 79.75 390 SER A C 1
ATOM 2908 O O . SER A 1 390 ? -13.252 17.422 -6.252 1.00 79.75 390 SER A O 1
ATOM 2910 N N . SER A 1 391 ? -14.390 16.197 -4.760 1.00 76.00 391 SER A N 1
ATOM 2911 C CA . SER A 1 391 ? -15.636 16.970 -4.896 1.00 76.00 391 SER A CA 1
ATOM 2912 C C . SER A 1 391 ? -15.533 18.434 -4.438 1.00 76.00 391 SER A C 1
ATOM 2914 O O . SER A 1 391 ? -16.471 19.202 -4.637 1.00 76.00 391 SER A O 1
ATOM 2916 N N . GLN A 1 392 ? -14.459 18.806 -3.739 1.00 81.06 392 GLN A N 1
ATOM 2917 C CA . GLN A 1 392 ? -14.220 20.149 -3.200 1.00 81.06 392 GLN A CA 1
ATOM 2918 C C . GLN A 1 392 ? -13.139 20.911 -3.975 1.00 81.06 392 GLN A C 1
ATOM 2920 O O . GLN A 1 392 ? -12.934 22.097 -3.721 1.00 81.06 392 GLN A O 1
ATOM 2925 N N . GLU A 1 393 ? -12.469 20.259 -4.924 1.00 79.62 393 GLU A N 1
ATOM 2926 C CA . GLU A 1 393 ? -11.349 20.833 -5.658 1.00 79.62 393 GLU A CA 1
ATOM 2927 C C . GLU A 1 393 ? -11.769 21.252 -7.064 1.00 79.62 393 GLU A C 1
ATOM 2929 O O . GLU A 1 393 ? -12.431 20.512 -7.790 1.00 79.62 393 GLU A O 1
ATOM 2934 N N . SER A 1 394 ? -11.325 22.433 -7.494 1.00 72.38 394 SER A N 1
A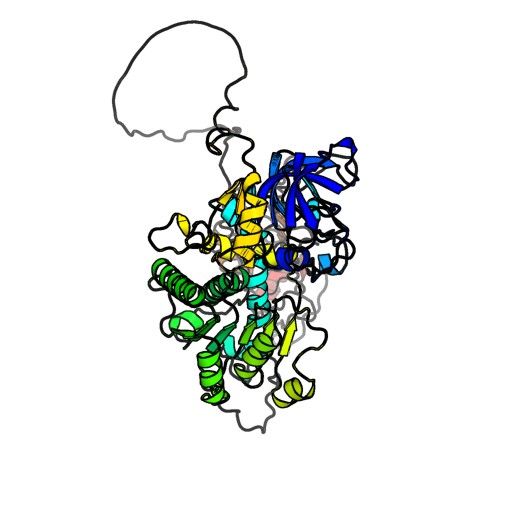TOM 2935 C CA . SER A 1 394 ? -11.605 22.936 -8.844 1.00 72.38 394 SER A CA 1
ATOM 2936 C C . SER A 1 394 ? -10.936 22.119 -9.952 1.00 72.38 394 SER A C 1
ATOM 2938 O O . SER A 1 394 ? -11.377 22.173 -11.096 1.00 72.38 394 SER A O 1
ATOM 2940 N N . ASP A 1 395 ? -9.851 21.409 -9.630 1.00 68.94 395 ASP A N 1
ATOM 2941 C CA . ASP A 1 395 ? -9.151 20.517 -10.558 1.00 68.94 395 ASP A CA 1
ATOM 2942 C C . ASP A 1 395 ? -9.689 19.073 -10.508 1.00 68.94 395 ASP A C 1
ATOM 2944 O O . ASP A 1 395 ? -9.296 18.258 -11.339 1.00 68.94 395 ASP A O 1
ATOM 2948 N N . GLY A 1 396 ? -10.593 18.759 -9.568 1.00 70.88 396 GLY A N 1
ATOM 2949 C CA . GLY A 1 396 ? -11.122 17.412 -9.344 1.00 70.88 396 GLY A CA 1
ATOM 2950 C C . GLY A 1 396 ? -10.078 16.401 -8.854 1.00 70.88 396 GLY A C 1
ATOM 2951 O O . GLY A 1 396 ? -10.359 15.204 -8.812 1.00 70.88 396 GLY A O 1
ATOM 2952 N N . ILE A 1 397 ? -8.869 16.845 -8.490 1.00 73.12 397 ILE A N 1
ATOM 2953 C CA . ILE A 1 397 ? -7.762 15.962 -8.122 1.00 73.12 397 ILE A CA 1
ATOM 2954 C C . ILE A 1 397 ? -7.802 15.732 -6.615 1.00 73.12 397 ILE A C 1
ATOM 2956 O O . ILE A 1 397 ? -7.342 16.545 -5.818 1.00 73.12 397 ILE A O 1
ATOM 2960 N N . GLY A 1 398 ? -8.320 14.577 -6.218 1.00 74.69 398 GLY A N 1
ATOM 2961 C CA . GLY A 1 398 ? -8.269 14.096 -4.846 1.00 74.69 398 GLY A CA 1
ATOM 2962 C C . GLY A 1 398 ? -8.542 12.603 -4.812 1.00 74.69 398 GLY A C 1
ATOM 2963 O O . GLY A 1 398 ? -9.321 12.086 -5.609 1.00 74.69 398 GLY A O 1
ATOM 2964 N N . LEU A 1 399 ? -7.894 11.894 -3.890 1.00 78.50 399 LEU A N 1
ATOM 2965 C CA . LEU A 1 399 ? -8.152 10.463 -3.726 1.00 78.50 399 LEU A CA 1
ATOM 2966 C C . LEU A 1 399 ? -9.477 10.211 -2.995 1.00 78.50 399 LEU A C 1
ATOM 2968 O O . LEU A 1 399 ? -9.997 9.111 -3.028 1.00 78.50 399 LEU A O 1
ATOM 2972 N N . ILE A 1 400 ? -10.036 11.198 -2.309 1.00 82.44 400 ILE A N 1
ATOM 2973 C CA . ILE A 1 400 ? -11.295 11.033 -1.585 1.00 82.44 400 ILE A CA 1
ATOM 2974 C C . ILE A 1 400 ? -12.386 11.668 -2.430 1.00 82.44 400 ILE A C 1
ATOM 2976 O O . ILE A 1 400 ? -12.257 12.833 -2.800 1.00 82.44 400 ILE A O 1
ATOM 2980 N N . ASP A 1 401 ? -13.440 10.919 -2.765 1.00 79.25 401 ASP A N 1
ATOM 2981 C CA . ASP A 1 401 ? -14.540 11.476 -3.559 1.00 79.25 401 ASP A CA 1
ATOM 2982 C C . ASP A 1 401 ? -15.329 12.487 -2.732 1.00 79.25 401 ASP A C 1
ATOM 2984 O O . ASP A 1 401 ? -15.349 13.680 -3.024 1.00 79.25 401 ASP A O 1
ATOM 2988 N N . ARG A 1 402 ? -15.907 12.002 -1.632 1.00 81.56 402 ARG A N 1
ATOM 2989 C CA . ARG A 1 402 ? -16.744 12.779 -0.723 1.00 81.56 402 ARG A CA 1
ATOM 2990 C C . ARG A 1 402 ? -16.717 12.209 0.685 1.00 81.56 402 ARG A C 1
ATOM 2992 O O . ARG A 1 402 ? -16.304 11.067 0.902 1.00 81.56 402 ARG A O 1
ATOM 2999 N N . ILE A 1 403 ? -17.221 13.013 1.620 1.00 84.25 403 ILE A N 1
ATOM 3000 C CA . ILE A 1 403 ? -17.436 12.612 3.006 1.00 84.25 403 ILE A CA 1
ATOM 3001 C C . ILE A 1 403 ? -18.909 12.811 3.385 1.00 84.25 403 ILE A C 1
ATOM 3003 O O . ILE A 1 403 ? -19.422 13.915 3.205 1.00 84.25 403 ILE A O 1
ATOM 3007 N N . VAL A 1 404 ? -19.573 11.773 3.907 1.00 84.00 404 VAL A N 1
ATOM 3008 C CA . VAL A 1 404 ? -21.030 11.762 4.202 1.00 84.00 404 VAL A CA 1
ATOM 3009 C C . VAL A 1 404 ? -21.350 11.318 5.633 1.00 84.00 404 VAL A C 1
ATOM 3011 O O . VAL A 1 404 ? -20.475 10.791 6.318 1.00 84.00 404 VAL A O 1
ATOM 3014 N N . ASP A 1 405 ? -22.589 11.507 6.100 1.00 84.94 405 ASP A N 1
ATOM 3015 C CA . ASP A 1 405 ? -23.026 10.998 7.410 1.00 84.94 405 ASP A CA 1
ATOM 3016 C C . ASP A 1 405 ? -23.319 9.487 7.380 1.00 84.94 405 ASP A C 1
ATOM 3018 O O . ASP A 1 405 ? -23.702 8.924 6.355 1.00 84.94 405 ASP A O 1
ATOM 3022 N N . VAL A 1 406 ? -23.214 8.820 8.536 1.00 83.50 406 VAL A N 1
ATOM 3023 C CA . VAL A 1 406 ? -23.543 7.388 8.666 1.00 83.50 406 VAL A CA 1
ATOM 3024 C C . VAL A 1 406 ? -24.966 7.049 8.217 1.00 83.50 406 VAL A C 1
ATOM 3026 O O . VAL A 1 406 ? -25.205 5.936 7.767 1.00 83.50 406 VAL A O 1
ATOM 3029 N N . SER A 1 407 ? -25.915 7.983 8.303 1.00 84.88 407 SER A N 1
ATOM 3030 C CA . SER A 1 407 ? -27.288 7.785 7.822 1.00 84.88 407 SER A CA 1
ATOM 3031 C C . SER A 1 407 ? -27.400 7.582 6.305 1.00 84.88 407 SER A C 1
ATOM 3033 O O . SER A 1 407 ? -28.357 6.953 5.860 1.00 84.88 407 SER A O 1
ATOM 3035 N N . GLU A 1 408 ? -26.414 8.028 5.525 1.00 87.75 408 GLU A N 1
ATOM 3036 C CA . GLU A 1 408 ? -26.383 7.911 4.058 1.00 87.75 408 GLU A CA 1
ATOM 3037 C C . GLU A 1 408 ? -25.774 6.574 3.583 1.00 87.75 408 GLU A C 1
ATOM 3039 O O . GLU A 1 408 ? -25.706 6.293 2.386 1.00 87.75 408 GLU A O 1
ATOM 3044 N N . ALA A 1 409 ? -25.387 5.708 4.526 1.00 87.06 409 ALA A N 1
ATOM 3045 C CA . ALA A 1 409 ? -24.818 4.378 4.323 1.00 87.06 409 ALA A CA 1
ATOM 3046 C C . ALA A 1 409 ? -25.362 3.604 3.124 1.00 87.06 409 ALA A C 1
ATOM 3048 O O . ALA A 1 409 ? -24.636 3.178 2.226 1.00 87.06 409 ALA A O 1
ATOM 3049 N N . THR A 1 410 ? -26.671 3.376 3.164 1.00 89.88 410 THR A N 1
ATOM 3050 C CA . THR A 1 410 ? -27.369 2.483 2.253 1.00 89.88 410 THR A CA 1
ATOM 3051 C C . THR A 1 410 ? -27.335 3.020 0.829 1.00 89.88 410 THR A C 1
ATOM 3053 O O . THR A 1 410 ? -27.265 2.235 -0.112 1.00 89.88 410 THR A O 1
ATOM 3056 N N . GLU A 1 411 ? -27.364 4.342 0.659 1.00 88.38 411 GLU A N 1
ATOM 3057 C CA . GLU A 1 411 ? -27.236 4.977 -0.649 1.00 88.38 411 GLU A CA 1
ATOM 3058 C C . GLU A 1 411 ? -25.801 4.871 -1.168 1.00 88.38 411 GLU A C 1
ATOM 3060 O O . GLU A 1 411 ? -25.589 4.497 -2.319 1.00 88.38 411 GLU A O 1
ATOM 3065 N N . MET A 1 412 ? -24.808 5.099 -0.309 1.00 87.31 412 MET A N 1
ATOM 3066 C CA . MET A 1 412 ? -23.403 5.061 -0.714 1.00 87.31 412 MET A CA 1
ATOM 3067 C C . MET A 1 412 ? -22.939 3.673 -1.143 1.00 87.31 412 MET A C 1
ATOM 3069 O O . MET A 1 412 ? -22.233 3.557 -2.141 1.00 87.31 412 MET A O 1
ATOM 3073 N N . TYR A 1 413 ? -23.370 2.614 -0.452 1.00 88.81 413 TYR A N 1
ATOM 3074 C CA . TYR A 1 413 ? -23.090 1.241 -0.886 1.00 88.81 413 TYR A CA 1
ATOM 3075 C C . TYR A 1 413 ? -23.672 0.945 -2.275 1.00 88.81 413 TYR A C 1
ATOM 3077 O O . TYR A 1 413 ? -23.012 0.282 -3.074 1.00 88.81 413 TYR A O 1
ATOM 3085 N N . LYS A 1 414 ? -24.865 1.470 -2.593 1.00 88.50 414 LYS A N 1
ATOM 3086 C CA . LYS A 1 414 ? -25.472 1.334 -3.927 1.00 88.50 414 LYS A CA 1
ATOM 3087 C C . LYS A 1 414 ? -24.679 2.104 -4.978 1.00 88.50 414 LYS A C 1
ATOM 3089 O O . LYS A 1 414 ? -24.247 1.514 -5.960 1.00 88.50 414 LYS A O 1
ATOM 3094 N N . LEU A 1 415 ? -24.409 3.388 -4.736 1.00 84.81 415 LEU A N 1
ATOM 3095 C CA . LEU A 1 415 ? -23.640 4.219 -5.666 1.00 84.81 415 LEU A CA 1
ATOM 3096 C C . LEU A 1 415 ? -22.246 3.637 -5.937 1.00 84.81 415 LEU A C 1
ATOM 3098 O O . LEU A 1 415 ? -21.798 3.616 -7.083 1.00 84.81 415 LEU A O 1
ATOM 3102 N N . PHE A 1 416 ? -21.573 3.140 -4.895 1.00 81.56 416 PHE A N 1
ATOM 3103 C CA . PHE A 1 416 ? -20.251 2.534 -5.014 1.00 81.56 416 PHE A CA 1
ATOM 3104 C C . PHE A 1 416 ? -20.294 1.183 -5.737 1.00 81.56 416 PHE A C 1
ATOM 3106 O O . PHE A 1 416 ? -19.416 0.888 -6.549 1.00 81.56 416 PHE A O 1
ATOM 3113 N N . ASN A 1 417 ? -21.335 0.378 -5.502 1.00 84.38 417 ASN A N 1
ATOM 3114 C CA . ASN A 1 417 ? -21.560 -0.855 -6.248 1.00 84.38 417 ASN A CA 1
ATOM 3115 C C . ASN A 1 417 ? -21.774 -0.601 -7.745 1.00 84.38 417 ASN A C 1
ATOM 3117 O O . ASN A 1 417 ? -21.221 -1.340 -8.560 1.00 84.38 417 ASN A O 1
ATOM 3121 N N . ASP A 1 418 ? -22.535 0.438 -8.081 1.00 81.75 418 ASP A N 1
ATOM 3122 C CA . ASP A 1 418 ? -22.941 0.772 -9.449 1.00 81.75 418 ASP A CA 1
ATOM 3123 C C . ASP A 1 418 ? -21.853 1.540 -10.226 1.00 81.75 418 ASP A C 1
ATOM 3125 O O . ASP A 1 418 ? -22.093 1.991 -11.342 1.00 81.75 418 ASP A O 1
ATOM 3129 N N . LEU A 1 419 ? -20.648 1.678 -9.650 1.00 68.25 419 LEU A N 1
ATOM 3130 C CA . LEU A 1 419 ? -19.498 2.406 -10.209 1.00 68.25 419 LEU A CA 1
ATOM 3131 C C . LEU A 1 419 ? -19.757 3.901 -10.473 1.00 68.25 419 LEU A C 1
ATOM 3133 O O . LEU A 1 419 ? -18.983 4.545 -11.175 1.00 68.25 419 LEU A O 1
ATOM 3137 N N . ASN A 1 420 ? -20.786 4.478 -9.851 1.00 57.16 420 ASN A N 1
ATOM 3138 C CA . ASN A 1 420 ? -21.142 5.895 -9.980 1.00 57.16 420 ASN A CA 1
ATOM 3139 C C . ASN A 1 420 ? -20.310 6.818 -9.071 1.00 57.16 420 ASN A C 1
ATOM 3141 O O . ASN A 1 420 ? -20.608 8.007 -8.950 1.00 57.16 420 ASN A O 1
ATOM 3145 N N . VAL A 1 421 ? -19.287 6.282 -8.399 1.00 53.56 421 VAL A N 1
ATOM 3146 C CA . VAL A 1 421 ? -18.403 7.037 -7.507 1.00 53.56 421 VAL A CA 1
ATOM 3147 C C . VAL A 1 421 ? -16.957 6.678 -7.801 1.00 53.56 421 VAL A C 1
ATOM 3149 O O . VAL A 1 421 ? -16.593 5.506 -7.928 1.00 53.56 421 VAL A O 1
ATOM 3152 N N . PHE A 1 422 ? -16.137 7.716 -7.915 1.00 50.28 422 PHE A N 1
ATOM 3153 C CA . PHE A 1 422 ? -14.773 7.626 -8.398 1.00 50.28 422 PHE A CA 1
ATOM 3154 C C . PHE A 1 422 ? -13.810 6.988 -7.397 1.00 50.28 422 PHE A C 1
ATOM 3156 O O . PHE A 1 422 ? -12.919 6.220 -7.768 1.00 50.28 422 PHE A O 1
ATOM 3163 N N . CYS A 1 423 ? -14.016 7.284 -6.114 1.00 49.69 423 CYS A N 1
ATOM 3164 C CA . CYS A 1 423 ? -13.142 6.847 -5.044 1.00 49.69 423 CYS A CA 1
ATOM 3165 C C . CYS A 1 423 ? -13.892 6.693 -3.716 1.00 49.69 423 CYS A C 1
ATOM 3167 O O . CYS A 1 423 ? -14.960 7.275 -3.537 1.00 49.69 423 CYS A O 1
ATOM 3169 N N . GLY A 1 424 ? -13.326 5.886 -2.812 1.00 50.28 424 GLY A N 1
ATOM 3170 C CA . GLY A 1 424 ? -13.936 5.443 -1.556 1.00 50.28 424 GLY A CA 1
ATOM 3171 C C . GLY A 1 424 ? -14.705 6.549 -0.837 1.00 50.28 424 GLY A C 1
ATOM 3172 O O . GLY A 1 424 ? -14.163 7.611 -0.526 1.00 50.28 424 GLY A O 1
ATOM 3173 N N . VAL A 1 425 ? -15.990 6.296 -0.596 1.00 51.53 425 VAL A N 1
ATOM 3174 C CA . VAL A 1 425 ? -16.821 7.173 0.224 1.00 51.53 425 VAL A CA 1
ATOM 3175 C C . VAL A 1 425 ? -16.312 7.067 1.653 1.00 51.53 425 VAL A C 1
ATOM 3177 O O . VAL A 1 425 ? -16.308 5.980 2.233 1.00 51.53 425 VAL A O 1
ATOM 3180 N N . ILE A 1 426 ? -15.864 8.185 2.217 1.00 55.12 426 ILE A N 1
ATOM 3181 C CA . ILE A 1 426 ? -15.419 8.216 3.606 1.00 55.12 426 ILE A CA 1
ATOM 3182 C C . ILE A 1 426 ? -16.560 8.731 4.470 1.00 55.12 426 ILE A C 1
ATOM 3184 O O . ILE A 1 426 ? -17.241 9.703 4.177 1.00 55.12 426 ILE A O 1
ATOM 3188 N N . TRP A 1 427 ? -16.797 8.032 5.555 1.00 59.62 427 TRP A N 1
ATOM 3189 C CA . TRP A 1 427 ? -17.886 8.268 6.473 1.00 59.62 427 TRP A CA 1
ATOM 3190 C C . TRP A 1 427 ? -17.417 9.270 7.510 1.00 59.62 427 TRP A C 1
ATOM 3192 O O . TRP A 1 427 ? -16.321 9.118 8.038 1.00 59.62 427 TRP A O 1
ATOM 3202 N N . LEU A 1 428 ? -18.237 10.257 7.845 1.00 45.62 428 LEU A N 1
ATOM 3203 C CA . LEU A 1 428 ? -18.107 11.046 9.062 1.00 45.62 428 LEU A CA 1
ATOM 3204 C C . LEU A 1 428 ? -19.085 10.506 10.099 1.00 45.62 428 LEU A C 1
ATOM 3206 O O . LEU A 1 428 ? -20.299 10.534 9.906 1.00 45.62 428 LEU A O 1
ATOM 3210 N N . LEU A 1 429 ? -18.558 10.110 11.255 1.00 46.12 429 LEU A N 1
ATOM 3211 C CA . LEU A 1 429 ? -19.350 10.035 12.476 1.00 46.12 429 LEU A CA 1
ATOM 3212 C C . LEU A 1 429 ? -19.245 11.383 13.167 1.00 46.12 429 LEU A C 1
ATOM 3214 O O . LEU A 1 429 ? -18.308 11.679 13.913 1.00 46.12 429 LEU A O 1
ATOM 3218 N N . ARG A 1 430 ? -20.207 12.259 12.879 1.00 39.12 430 ARG A N 1
ATOM 3219 C CA . ARG A 1 430 ? -20.228 13.594 13.464 1.00 39.12 430 ARG A CA 1
ATOM 3220 C C . ARG A 1 430 ? -20.801 13.540 14.880 1.00 39.12 430 ARG A C 1
ATOM 3222 O O . ARG A 1 430 ? -21.966 13.836 15.106 1.00 39.12 430 ARG A O 1
ATOM 3229 N N . ALA A 1 431 ? -19.951 13.228 15.855 1.00 34.28 431 ALA A N 1
ATOM 3230 C CA . ALA A 1 431 ? -20.245 13.402 17.276 1.00 34.28 431 ALA A CA 1
ATOM 3231 C C . ALA A 1 431 ? -19.215 14.339 17.932 1.00 34.28 431 ALA A C 1
ATOM 3233 O O . ALA A 1 431 ? -18.376 13.862 18.701 1.00 34.28 431 ALA A O 1
ATOM 3234 N N . VAL A 1 432 ? -19.277 15.636 17.562 1.00 31.23 432 VAL A N 1
ATOM 3235 C CA . VAL A 1 432 ? -18.909 16.900 18.277 1.00 31.23 432 VAL A CA 1
ATOM 3236 C C . VAL A 1 432 ? -18.636 18.025 17.230 1.00 31.23 432 VAL A C 1
ATOM 3238 O O . VAL A 1 432 ? -18.186 17.716 16.124 1.00 31.23 432 VAL A O 1
ATOM 3241 N N . PRO A 1 433 ? -18.962 19.318 17.486 1.00 27.66 433 PRO A N 1
ATOM 3242 C CA . PRO A 1 433 ? -18.944 20.386 16.476 1.00 27.66 433 PRO A CA 1
ATOM 3243 C C . PRO A 1 433 ? -17.538 20.761 15.985 1.00 27.66 433 PRO A C 1
ATOM 3245 O O . PRO A 1 433 ? -16.537 20.494 16.644 1.00 27.66 433 PRO A O 1
ATOM 3248 N N . LYS A 1 434 ? -17.490 21.435 14.824 1.00 30.50 434 LYS A N 1
ATOM 3249 C CA . LYS A 1 434 ? -16.294 22.050 14.216 1.00 30.50 434 LYS A CA 1
ATOM 3250 C C . LYS A 1 434 ? -15.411 22.699 15.293 1.00 30.50 434 LYS A C 1
ATOM 3252 O O . LYS A 1 434 ? -15.859 23.681 15.873 1.00 30.50 434 LYS A O 1
ATOM 3257 N N . CYS A 1 435 ? -14.201 22.173 15.515 1.00 28.05 435 CYS A N 1
ATOM 3258 C CA . CYS A 1 435 ? -12.946 22.895 15.816 1.00 28.05 435 CYS A CA 1
ATOM 3259 C C . CYS A 1 435 ? -11.924 21.989 16.539 1.00 28.05 435 CYS A C 1
ATOM 3261 O O . CYS A 1 435 ? -11.696 22.128 17.739 1.00 28.05 435 CYS A O 1
ATOM 3263 N N . ILE A 1 436 ? -11.199 21.136 15.806 1.00 34.25 436 ILE A N 1
ATOM 3264 C CA . ILE A 1 436 ? -9.903 20.620 16.285 1.00 34.25 436 ILE A CA 1
ATOM 3265 C C . ILE A 1 436 ? -8.854 21.694 15.978 1.00 34.25 436 ILE A C 1
ATOM 3267 O O . ILE A 1 436 ? -8.117 21.603 15.004 1.00 34.25 436 ILE A O 1
ATOM 3271 N N . ARG A 1 437 ? -8.856 22.790 16.747 1.00 29.56 437 ARG A N 1
ATOM 3272 C CA . ARG A 1 437 ? -7.716 23.731 16.776 1.00 29.56 437 ARG A CA 1
ATOM 3273 C C . ARG A 1 437 ? -7.626 24.641 18.004 1.00 29.56 437 ARG A C 1
ATOM 3275 O O . ARG A 1 437 ? -6.607 25.301 18.146 1.00 29.56 437 ARG A O 1
ATOM 3282 N N . LYS A 1 438 ? -8.610 24.662 18.917 1.00 28.45 438 LYS A N 1
ATOM 3283 C CA . LYS A 1 438 ? -8.574 25.571 20.087 1.00 28.45 438 LYS A CA 1
ATOM 3284 C C . LYS A 1 438 ? -8.333 24.921 21.456 1.00 28.45 438 LYS A C 1
ATOM 3286 O O . LYS A 1 438 ? -7.883 25.601 22.368 1.00 28.45 438 LYS A O 1
ATOM 3291 N N . ALA A 1 439 ? -8.494 23.607 21.598 1.00 27.28 439 ALA A N 1
ATOM 3292 C CA . ALA A 1 439 ? -8.433 22.951 22.912 1.00 27.28 439 ALA A CA 1
ATOM 3293 C C . ALA A 1 439 ? -7.020 22.789 23.525 1.00 27.28 439 ALA A C 1
ATOM 3295 O O . ALA A 1 439 ? -6.889 22.210 24.598 1.00 27.28 439 ALA A O 1
ATOM 3296 N N . ARG A 1 440 ? -5.950 23.294 22.886 1.00 30.88 440 ARG A N 1
ATOM 3297 C CA . ARG A 1 440 ? -4.574 23.206 23.421 1.00 30.88 440 ARG A CA 1
ATOM 3298 C C . ARG A 1 440 ? -4.030 24.520 24.000 1.00 30.88 440 ARG A C 1
ATOM 3300 O O . ARG A 1 440 ? -2.913 24.518 24.499 1.00 30.88 440 ARG A O 1
ATOM 3307 N N . MET A 1 441 ? -4.805 25.612 23.977 1.00 28.64 441 MET A N 1
ATOM 3308 C CA . MET A 1 441 ? -4.421 26.888 24.612 1.00 28.64 441 MET A CA 1
ATOM 3309 C C . MET A 1 441 ? -5.229 27.259 25.864 1.00 28.64 441 MET A C 1
ATOM 3311 O O . MET A 1 441 ? -4.813 28.158 26.582 1.00 28.64 441 MET A O 1
ATOM 3315 N N . GLU A 1 442 ? -6.327 26.568 26.182 1.00 27.27 442 GLU A N 1
ATOM 3316 C CA . GLU A 1 442 ? -7.197 26.962 27.309 1.00 27.27 442 GLU A CA 1
ATOM 3317 C C . GLU A 1 442 ? -7.018 26.109 28.583 1.00 27.27 442 GLU A C 1
ATOM 3319 O O . GLU A 1 442 ? -7.551 26.463 29.624 1.00 27.27 442 GLU A O 1
ATOM 3324 N N . ASN A 1 443 ? -6.171 25.070 28.573 1.00 26.89 443 ASN A N 1
ATOM 3325 C CA . ASN A 1 443 ? -5.881 24.243 29.763 1.00 26.89 443 ASN A CA 1
ATOM 3326 C C . ASN A 1 443 ? -4.544 24.566 30.465 1.00 26.89 443 ASN A C 1
ATOM 3328 O O . ASN A 1 443 ? -3.996 23.736 31.185 1.00 26.89 443 ASN A O 1
ATOM 3332 N N . LEU A 1 444 ? -4.017 25.780 30.273 1.00 29.86 444 LEU A N 1
ATOM 3333 C CA . LEU A 1 444 ? -2.889 26.327 31.049 1.00 29.86 444 LEU A CA 1
ATOM 3334 C C . LEU A 1 444 ? -3.285 27.543 31.905 1.00 29.86 444 LEU A C 1
ATOM 3336 O O . LEU A 1 444 ? -2.419 28.205 32.468 1.00 29.86 444 LEU A O 1
ATOM 3340 N N . ALA A 1 445 ? -4.582 27.823 32.040 1.00 27.97 445 ALA A N 1
ATOM 3341 C CA . ALA A 1 445 ? -5.083 28.937 32.836 1.00 27.97 445 ALA A CA 1
ATOM 3342 C C . ALA A 1 445 ? -6.324 28.533 33.645 1.00 27.97 445 ALA A C 1
ATOM 3344 O O . ALA A 1 445 ? -7.421 29.019 33.406 1.00 27.97 445 ALA A O 1
ATOM 3345 N N . SER A 1 446 ? -6.152 27.640 34.621 1.00 26.09 446 SER A N 1
ATOM 3346 C CA . SER A 1 446 ? -7.101 27.522 35.736 1.00 26.09 446 SER A CA 1
ATOM 3347 C C . SER A 1 446 ? -6.435 26.878 36.955 1.00 26.09 446 SER A C 1
ATOM 3349 O O . SER A 1 446 ? -6.658 25.711 37.272 1.00 26.09 446 SER A O 1
ATOM 3351 N N . SER A 1 447 ? -5.598 27.651 37.641 1.00 26.41 447 SER A N 1
ATOM 3352 C CA . SER A 1 447 ? -5.283 27.423 39.053 1.00 26.41 447 SER A CA 1
ATOM 3353 C C . SER A 1 447 ? -4.901 28.752 39.702 1.00 26.41 447 SER A C 1
ATOM 3355 O O . SER A 1 447 ? -3.741 29.159 39.649 1.00 26.41 447 SER A O 1
ATOM 3357 N N . ASN A 1 448 ? -5.906 29.449 40.228 1.00 24.91 448 ASN A N 1
ATOM 3358 C CA . ASN A 1 448 ? -5.942 30.057 41.563 1.00 24.91 448 ASN A CA 1
ATOM 3359 C C . ASN A 1 448 ? -6.844 31.290 41.588 1.00 24.91 448 ASN A C 1
ATOM 3361 O O . ASN A 1 448 ? -6.805 32.150 40.711 1.00 24.91 448 ASN A O 1
ATOM 3365 N N . GLU A 1 449 ? -7.670 31.296 42.623 1.00 25.50 449 GLU A N 1
ATOM 3366 C CA . GLU A 1 449 ? -8.598 32.338 43.016 1.00 25.50 449 GLU A CA 1
ATOM 3367 C C . GLU A 1 449 ? -7.886 33.631 43.452 1.00 25.50 449 GLU A C 1
ATOM 3369 O O . GLU A 1 449 ? -6.718 33.637 43.842 1.00 25.50 449 GLU A O 1
ATOM 3374 N N . ASP A 1 450 ? -8.697 34.688 43.436 1.00 24.00 450 ASP A N 1
ATOM 3375 C CA . ASP A 1 450 ? -8.648 35.881 44.277 1.00 24.00 450 ASP A CA 1
ATOM 3376 C C . ASP A 1 450 ? -7.693 37.046 43.951 1.00 24.00 450 ASP A C 1
ATOM 3378 O O . ASP A 1 450 ? -6.568 37.167 44.429 1.00 24.00 450 ASP A O 1
ATOM 3382 N N . SER A 1 451 ? -8.340 38.061 43.360 1.00 22.47 451 SER A N 1
ATOM 3383 C CA . SER A 1 451 ? -8.517 39.399 43.953 1.00 22.47 451 SER A CA 1
ATOM 3384 C C . SER A 1 451 ? -7.669 40.573 43.416 1.00 22.47 451 SER A C 1
ATOM 3386 O O . SER A 1 451 ? -6.460 40.500 43.251 1.00 22.47 451 SER A O 1
ATOM 3388 N N . VAL A 1 452 ? -8.381 41.705 43.258 1.00 24.28 452 VAL A N 1
ATOM 3389 C CA . VAL A 1 452 ? -7.921 43.109 43.364 1.00 24.28 452 VAL A CA 1
ATOM 3390 C C . VAL A 1 452 ? -7.393 43.835 42.096 1.00 24.28 452 VAL A C 1
ATOM 3392 O O . VAL A 1 452 ? -6.242 43.725 41.706 1.00 24.28 452 VAL A O 1
ATOM 3395 N N . PHE A 1 453 ? -8.275 44.710 41.576 1.00 22.62 453 PHE A N 1
ATOM 3396 C CA . PHE A 1 453 ? -8.065 46.076 41.035 1.00 22.62 453 PHE A CA 1
ATOM 3397 C C . PHE A 1 453 ? -7.304 46.352 39.708 1.00 22.62 453 PHE A C 1
ATOM 3399 O O . PHE A 1 453 ? -6.088 46.299 39.627 1.00 22.62 453 PHE A O 1
ATOM 3406 N N . ASN A 1 454 ? -8.086 46.871 38.743 1.00 22.00 454 ASN A N 1
ATOM 3407 C CA . ASN A 1 454 ? -8.014 48.209 38.110 1.00 22.00 454 ASN A CA 1
ATOM 3408 C C . ASN A 1 454 ? -6.767 48.724 37.332 1.00 22.00 454 ASN A C 1
ATOM 3410 O O . ASN A 1 454 ? -5.684 48.863 37.880 1.00 22.00 454 ASN A O 1
ATOM 3414 N N . HIS A 1 455 ? -7.091 49.277 36.141 1.00 23.88 455 HIS A N 1
ATOM 3415 C CA . HIS A 1 455 ? -6.510 50.423 35.392 1.00 23.88 455 HIS A CA 1
ATOM 3416 C C . HIS A 1 455 ? -5.647 50.182 34.115 1.00 23.88 455 HIS A C 1
ATOM 3418 O O . HIS A 1 455 ? -4.622 49.517 34.126 1.00 23.88 455 HIS A O 1
ATOM 3424 N N . PHE A 1 456 ? -6.145 50.805 33.028 1.00 19.58 456 PHE A N 1
ATOM 3425 C CA . PHE A 1 456 ? -5.648 51.147 31.666 1.00 19.58 456 PHE A CA 1
ATOM 3426 C C . PHE A 1 456 ? -4.212 51.753 31.560 1.00 19.58 456 PHE A C 1
ATOM 3428 O O . PHE A 1 456 ? -3.653 52.047 32.614 1.00 19.58 456 PHE A O 1
ATOM 3435 N N . PRO A 1 457 ? -3.683 52.208 30.377 1.00 29.23 457 PRO A N 1
ATOM 3436 C CA . PRO A 1 457 ? -3.809 51.833 28.937 1.00 29.23 457 PRO A CA 1
ATOM 3437 C C . PRO A 1 457 ? -2.447 51.816 28.141 1.00 29.23 457 PRO A C 1
ATOM 3439 O O . PRO A 1 457 ? -1.388 52.021 28.715 1.00 29.23 457 PRO A O 1
ATOM 3442 N N . HIS A 1 458 ? -2.520 51.581 26.810 1.00 23.83 458 HIS A N 1
ATOM 3443 C CA . HIS A 1 458 ? -1.648 52.002 25.669 1.00 23.83 458 HIS A CA 1
ATOM 3444 C C . HIS A 1 458 ? -0.274 52.688 25.929 1.00 23.83 458 HIS A C 1
ATOM 3446 O O . HIS A 1 458 ? -0.248 53.699 26.617 1.00 23.83 458 HIS A O 1
ATOM 3452 N N . ASP A 1 459 ? 0.826 52.269 25.261 1.00 22.03 459 ASP A N 1
ATOM 3453 C CA . ASP A 1 459 ? 1.370 52.891 24.017 1.00 22.03 459 ASP A CA 1
ATOM 3454 C C . ASP A 1 459 ? 2.766 52.360 23.546 1.00 22.03 459 ASP A C 1
ATOM 3456 O O . ASP A 1 459 ? 3.593 51.913 24.336 1.00 22.03 459 ASP A O 1
ATOM 3460 N N . SER A 1 460 ? 2.986 52.454 22.224 1.00 21.88 460 SER A N 1
ATOM 3461 C CA . SER A 1 460 ? 4.212 52.746 21.431 1.00 21.88 460 SER A CA 1
ATOM 3462 C C . SER A 1 460 ? 5.614 52.080 21.622 1.00 21.88 460 SER A C 1
ATOM 3464 O O . SER A 1 460 ? 6.327 52.313 22.589 1.00 21.88 460 SER A O 1
ATOM 3466 N N . THR A 1 461 ? 6.051 51.405 20.540 1.00 22.66 461 THR A N 1
ATOM 3467 C CA . THR A 1 461 ? 7.332 51.473 19.763 1.00 22.66 461 THR A CA 1
ATOM 3468 C C . THR A 1 461 ? 8.758 51.408 20.361 1.00 22.66 461 THR A C 1
ATOM 3470 O O . THR A 1 461 ? 9.155 52.232 21.169 1.00 22.66 461 THR A O 1
ATOM 3473 N N . MET A 1 462 ? 9.566 50.577 19.666 1.00 22.86 462 MET A N 1
ATOM 3474 C CA . MET A 1 462 ? 11.004 50.667 19.303 1.00 22.86 462 MET A CA 1
ATOM 3475 C C . MET A 1 462 ? 12.103 50.731 20.381 1.00 22.86 462 MET A C 1
ATOM 3477 O O . MET A 1 462 ? 12.140 51.620 21.217 1.00 22.86 462 MET A O 1
ATOM 3481 N N . GLY A 1 463 ? 13.137 49.894 20.196 1.00 21.28 463 GLY A N 1
ATOM 3482 C CA . GLY A 1 463 ? 14.487 50.192 20.686 1.00 21.28 463 GLY A CA 1
ATOM 3483 C C . GLY A 1 463 ? 15.291 48.975 21.130 1.00 21.28 463 GLY A C 1
ATOM 3484 O O . GLY A 1 463 ? 15.181 48.518 22.259 1.00 21.28 463 GLY A O 1
ATOM 3485 N N . SER A 1 464 ? 16.159 48.484 20.249 1.00 28.58 464 SER A N 1
ATOM 3486 C CA . SER A 1 464 ? 17.344 47.701 20.608 1.00 28.58 464 SER A CA 1
ATOM 3487 C C . SER A 1 464 ? 18.251 48.482 21.567 1.00 28.58 464 SER A C 1
ATOM 3489 O O . SER A 1 464 ? 18.513 49.642 21.269 1.00 28.58 464 SER A O 1
ATOM 3491 N N . ILE A 1 465 ? 18.793 47.850 22.620 1.00 22.45 465 ILE A N 1
ATOM 3492 C CA . ILE A 1 465 ? 20.085 48.171 23.276 1.00 22.45 465 ILE A CA 1
ATOM 3493 C C . ILE A 1 465 ? 20.477 47.008 24.228 1.00 22.45 465 ILE A C 1
ATOM 3495 O O . ILE A 1 465 ? 19.609 46.254 24.665 1.00 22.45 465 ILE A O 1
ATOM 3499 N N . PRO A 1 466 ? 21.783 46.787 24.472 1.00 27.92 466 PRO A N 1
ATOM 3500 C CA . PRO A 1 466 ? 22.398 45.494 24.759 1.00 27.92 466 PRO A CA 1
ATOM 3501 C C . PRO A 1 466 ? 22.633 45.263 26.257 1.00 27.92 466 PRO A C 1
ATOM 3503 O O . PRO A 1 466 ? 22.706 46.213 27.031 1.00 27.92 466 PRO A O 1
ATOM 3506 N N . CYS A 1 467 ? 22.844 44.012 26.677 1.00 20.56 467 CYS A N 1
ATOM 3507 C CA . CYS A 1 467 ? 23.320 43.720 28.031 1.00 20.56 467 CYS A CA 1
ATOM 3508 C C . CYS A 1 467 ? 24.440 42.679 28.034 1.00 20.56 467 CYS A C 1
ATOM 3510 O O . CYS A 1 467 ? 24.305 41.548 27.572 1.00 20.56 467 CYS A O 1
ATOM 3512 N N . GLN A 1 468 ? 25.570 43.146 28.557 1.00 21.45 468 GLN A N 1
ATOM 3513 C CA . GLN A 1 468 ? 26.818 42.452 28.804 1.00 21.45 468 GLN A CA 1
ATOM 3514 C C . GLN A 1 468 ? 26.628 41.301 29.801 1.00 21.45 468 GLN A C 1
ATOM 3516 O O . GLN A 1 468 ? 26.042 41.470 30.868 1.00 21.45 468 GLN A O 1
ATOM 3521 N N . MET A 1 469 ? 27.214 40.148 29.481 1.00 22.61 469 MET A N 1
ATOM 3522 C CA . MET A 1 469 ? 27.455 39.063 30.428 1.00 22.61 469 MET A CA 1
ATOM 3523 C C . MET A 1 469 ? 28.478 39.511 31.480 1.00 22.61 469 MET A C 1
ATOM 3525 O O . MET A 1 469 ? 29.660 39.677 31.177 1.00 22.61 469 MET A O 1
ATOM 3529 N N . LYS A 1 470 ? 28.046 39.613 32.737 1.00 20.59 470 LYS A N 1
ATOM 3530 C CA . LYS A 1 470 ? 28.914 39.415 33.899 1.00 20.59 470 LYS A CA 1
ATOM 3531 C C . LYS A 1 470 ? 28.241 38.451 34.871 1.00 20.59 470 LYS A C 1
ATOM 3533 O O . LYS A 1 470 ? 27.199 38.753 35.430 1.00 20.59 470 LYS A O 1
ATOM 3538 N N . SER A 1 471 ? 28.907 37.305 35.015 1.00 24.80 471 SER A N 1
ATOM 3539 C CA . SER A 1 471 ? 28.990 36.423 36.184 1.00 24.80 471 SER A CA 1
ATOM 3540 C C . SER A 1 471 ? 27.710 35.927 36.875 1.00 24.80 471 SER A C 1
ATOM 3542 O O . SER A 1 471 ? 26.912 36.685 37.412 1.00 24.80 471 SER A O 1
ATOM 3544 N N . SER A 1 472 ? 27.698 34.596 37.022 1.00 25.14 472 SER A N 1
ATOM 3545 C CA . SER A 1 472 ? 27.061 33.790 38.078 1.00 25.14 472 SER A CA 1
ATOM 3546 C C . SER A 1 472 ? 25.537 33.651 38.083 1.00 25.14 472 SER A C 1
ATOM 3548 O O . SER A 1 472 ? 24.865 34.328 38.841 1.00 25.14 472 SER A O 1
ATOM 3550 N N . PHE A 1 473 ? 25.035 32.633 37.367 1.00 21.53 473 PHE A N 1
ATOM 3551 C CA . PHE A 1 473 ? 23.836 31.862 37.737 1.00 21.53 473 PHE A CA 1
ATOM 3552 C C . PHE A 1 473 ? 24.004 30.395 37.281 1.00 21.53 473 PHE A C 1
ATOM 3554 O O . PHE A 1 473 ? 23.965 30.094 36.091 1.00 21.53 473 PHE A O 1
ATOM 3561 N N . LYS A 1 474 ? 24.227 29.465 38.224 1.00 27.97 474 LYS A N 1
ATOM 3562 C CA . LYS A 1 474 ? 24.150 28.003 38.013 1.00 27.97 474 LYS A CA 1
ATOM 3563 C C . LYS A 1 474 ? 22.870 27.487 38.672 1.00 27.97 474 LYS A C 1
ATOM 3565 O O . LYS A 1 474 ? 22.888 27.032 39.807 1.00 27.97 474 LYS A O 1
ATOM 3570 N N . SER A 1 475 ? 21.763 27.642 37.962 1.00 30.55 475 SER A N 1
ATOM 3571 C CA . SER A 1 475 ? 20.561 26.793 37.960 1.00 30.55 475 SER A CA 1
ATOM 3572 C C . SER A 1 475 ? 19.409 27.633 37.417 1.00 30.55 475 SER A C 1
ATOM 3574 O O . SER A 1 475 ? 18.990 28.603 38.034 1.00 30.55 475 SER A O 1
ATOM 3576 N N . CYS A 1 476 ? 18.932 27.285 36.225 1.00 21.25 476 CYS A N 1
ATOM 3577 C CA . CYS A 1 476 ? 17.570 27.580 35.799 1.00 21.25 476 CYS A CA 1
ATOM 3578 C C . CYS A 1 476 ? 17.204 26.661 34.635 1.00 21.25 476 CYS A C 1
ATOM 3580 O O . CYS A 1 476 ? 17.816 26.692 33.570 1.00 21.25 476 CYS A O 1
ATOM 3582 N N . SER A 1 477 ? 16.205 25.822 34.902 1.00 30.95 477 SER A N 1
ATOM 3583 C CA . SER A 1 477 ? 14.953 25.793 34.145 1.00 30.95 477 SER A CA 1
ATOM 3584 C C . SER A 1 477 ? 14.905 26.742 32.943 1.00 30.95 477 SER A C 1
ATOM 3586 O O . SER A 1 477 ? 14.782 27.955 33.098 1.00 30.95 477 SER A O 1
ATOM 3588 N N . GLY A 1 478 ? 14.930 26.160 31.751 1.00 21.30 478 GLY A N 1
ATOM 3589 C CA . GLY A 1 478 ? 14.606 26.824 30.499 1.00 21.30 478 GLY A CA 1
ATOM 3590 C C . GLY A 1 478 ? 14.083 25.774 29.534 1.00 21.30 478 GLY A C 1
ATOM 3591 O O . GLY A 1 478 ? 14.840 24.925 29.069 1.00 21.30 478 GLY A O 1
ATOM 3592 N N . PHE A 1 479 ? 12.774 25.795 29.290 1.00 24.94 479 PHE A N 1
ATOM 3593 C CA . PHE A 1 479 ? 12.137 25.048 28.212 1.00 24.94 479 PHE A CA 1
ATOM 3594 C C . PHE A 1 479 ? 12.822 25.414 26.889 1.00 24.94 479 PHE A C 1
ATOM 3596 O O . PHE A 1 479 ? 12.793 26.570 26.475 1.00 24.94 479 PHE A O 1
ATOM 3603 N N . ILE A 1 480 ? 13.407 24.426 26.216 1.00 21.62 480 ILE A N 1
ATOM 3604 C CA . ILE A 1 480 ? 13.742 24.513 24.796 1.00 21.62 480 ILE A CA 1
ATOM 3605 C C . ILE A 1 480 ? 12.930 23.414 24.114 1.00 21.62 480 ILE A C 1
ATOM 3607 O O . ILE A 1 480 ? 13.053 22.240 24.459 1.00 21.62 480 ILE A O 1
ATOM 3611 N N . GLN A 1 481 ? 12.052 23.813 23.193 1.00 24.19 481 GLN A N 1
ATOM 3612 C CA . GLN A 1 481 ? 11.309 22.914 22.312 1.00 24.19 481 GLN A CA 1
ATOM 3613 C C . GLN A 1 481 ? 12.289 22.082 21.479 1.00 24.19 481 GLN A C 1
ATOM 3615 O O . GLN A 1 481 ? 13.072 22.635 20.712 1.00 24.19 481 GLN A O 1
ATOM 3620 N N . TRP A 1 482 ? 12.203 20.759 21.606 1.00 21.95 482 TRP A N 1
ATOM 3621 C CA . TRP A 1 482 ? 12.874 19.804 20.729 1.00 21.95 482 TRP A CA 1
ATOM 3622 C C . TRP A 1 482 ? 11.844 18.795 20.224 1.00 21.95 482 TRP A C 1
ATOM 3624 O O . TRP A 1 482 ? 11.169 18.127 21.008 1.00 21.95 482 TRP A O 1
ATOM 3634 N N . ASN A 1 483 ? 11.705 18.726 18.900 1.00 24.11 483 ASN A N 1
ATOM 3635 C CA . ASN A 1 483 ? 10.866 17.753 18.215 1.00 24.11 483 ASN A CA 1
ATOM 3636 C C . ASN A 1 483 ? 11.473 16.345 18.353 1.00 24.11 483 ASN A C 1
ATOM 3638 O O . ASN A 1 483 ? 12.664 16.154 18.124 1.00 24.11 483 ASN A O 1
ATOM 3642 N N . ALA A 1 484 ? 10.612 15.388 18.706 1.00 24.19 484 ALA A N 1
ATOM 3643 C CA . ALA A 1 484 ? 10.789 13.937 18.613 1.00 24.19 484 ALA A CA 1
ATOM 3644 C C . ALA A 1 484 ? 12.004 13.299 19.325 1.00 24.19 484 ALA A C 1
ATOM 3646 O O . ALA A 1 484 ? 12.882 12.761 18.666 1.00 24.19 484 ALA A O 1
ATOM 3647 N N . PHE A 1 485 ? 11.979 13.209 20.663 1.00 23.33 485 PHE A N 1
ATOM 3648 C CA . PHE A 1 485 ? 12.663 12.126 21.393 1.00 23.33 485 PHE A CA 1
ATOM 3649 C C . PHE A 1 485 ? 11.877 11.719 22.649 1.00 23.33 485 PHE A C 1
ATOM 3651 O O . PHE A 1 485 ? 11.635 12.542 23.529 1.00 23.33 485 PHE A O 1
ATOM 3658 N N . PHE A 1 486 ? 11.519 10.435 22.763 1.00 23.34 486 PHE A N 1
ATOM 3659 C CA . PHE A 1 486 ? 11.198 9.816 24.052 1.00 23.34 486 PHE A CA 1
ATOM 3660 C C . PHE A 1 486 ? 12.509 9.311 24.670 1.00 23.34 486 PHE A C 1
ATOM 3662 O O . PHE A 1 486 ? 13.179 8.452 24.102 1.00 23.34 486 PHE A O 1
ATOM 3669 N N . CYS A 1 487 ? 12.893 9.880 25.813 1.00 25.50 487 CYS A N 1
ATOM 3670 C CA . CYS A 1 487 ? 14.002 9.404 26.637 1.00 25.50 487 CYS A CA 1
ATOM 3671 C C . CYS A 1 487 ? 13.439 8.461 27.706 1.00 25.50 487 CYS A C 1
ATOM 3673 O O . CYS A 1 487 ? 12.627 8.877 28.530 1.00 25.50 487 CYS A O 1
ATOM 3675 N N . ASP A 1 488 ? 13.866 7.200 27.692 1.00 24.50 488 ASP A N 1
ATOM 3676 C CA . ASP A 1 488 ? 13.185 6.126 28.425 1.00 24.50 488 ASP A CA 1
ATOM 3677 C C . ASP A 1 488 ? 13.691 5.894 29.865 1.00 24.50 488 ASP A C 1
ATOM 3679 O O . ASP A 1 488 ? 13.261 4.949 30.525 1.00 24.50 488 ASP A O 1
ATOM 3683 N N . ARG A 1 489 ? 14.616 6.721 30.389 1.00 26.86 489 ARG A N 1
ATOM 3684 C CA . ARG A 1 489 ? 14.990 6.727 31.823 1.00 26.86 489 ARG A CA 1
ATOM 3685 C C . ARG A 1 489 ? 15.990 7.834 32.184 1.00 26.86 489 ARG A C 1
ATOM 3687 O O . ARG A 1 489 ? 17.132 7.807 31.736 1.00 26.86 489 ARG A O 1
ATOM 3694 N N . PHE A 1 490 ? 15.615 8.720 33.108 1.00 26.23 490 PHE A N 1
ATOM 3695 C CA . PHE A 1 490 ? 16.564 9.484 33.927 1.00 26.23 490 PHE A CA 1
ATOM 3696 C C . PHE A 1 490 ? 16.830 8.691 35.217 1.00 26.23 490 PHE A C 1
ATOM 3698 O O . PHE A 1 490 ? 15.929 8.515 36.035 1.00 26.23 490 PHE A O 1
ATOM 3705 N N . ARG A 1 491 ? 18.062 8.216 35.428 1.00 26.34 491 ARG A N 1
ATOM 3706 C CA . ARG A 1 491 ? 18.557 7.874 36.772 1.00 26.34 491 ARG A CA 1
ATOM 3707 C C . ARG A 1 491 ? 19.794 8.711 37.052 1.00 26.34 491 ARG A C 1
ATOM 3709 O O . ARG A 1 491 ? 20.862 8.446 36.512 1.00 26.34 491 ARG A O 1
ATOM 3716 N N . ALA A 1 492 ? 19.631 9.720 37.898 1.00 24.80 492 ALA A N 1
ATOM 3717 C CA . ALA A 1 492 ? 20.740 10.411 38.532 1.00 24.80 492 ALA A CA 1
ATOM 3718 C C . ALA A 1 492 ? 21.165 9.600 39.765 1.00 24.80 492 ALA A C 1
ATOM 3720 O O . ALA A 1 492 ? 20.721 9.873 40.874 1.00 24.80 492 ALA A O 1
ATOM 3721 N N . GLU A 1 493 ? 21.998 8.578 39.582 1.00 24.56 493 GLU A N 1
ATOM 3722 C CA . GLU A 1 493 ? 22.758 8.019 40.703 1.00 24.56 493 GLU A CA 1
ATOM 3723 C C . GLU A 1 493 ? 24.103 8.754 40.756 1.00 24.56 493 GLU A C 1
ATOM 3725 O O . GLU A 1 493 ? 24.950 8.620 39.876 1.00 24.56 493 GLU A O 1
ATOM 3730 N N . SER A 1 494 ? 24.258 9.607 41.775 1.00 28.27 494 SER A N 1
ATOM 3731 C CA . SER A 1 494 ? 25.504 10.295 42.151 1.00 28.27 494 SER A CA 1
ATOM 3732 C C . SER A 1 494 ? 26.206 11.095 41.036 1.00 28.27 494 SER A C 1
ATOM 3734 O O . SER A 1 494 ? 27.289 10.756 40.578 1.00 28.27 494 SER A O 1
ATOM 3736 N N . GLY A 1 495 ? 25.587 12.205 40.628 1.00 29.94 495 GLY A N 1
ATOM 3737 C CA . GLY A 1 495 ? 26.259 13.446 40.214 1.00 29.94 495 GLY A CA 1
ATOM 3738 C C . GLY A 1 495 ? 27.550 13.385 39.385 1.00 29.94 495 GLY A C 1
ATOM 3739 O O . GLY A 1 495 ? 28.494 14.067 39.781 1.00 29.94 495 GLY A O 1
ATOM 3740 N N . ARG A 1 496 ? 27.603 12.653 38.253 1.00 29.84 496 ARG A N 1
ATOM 3741 C CA . ARG A 1 496 ? 28.642 12.865 37.208 1.00 29.84 496 ARG A CA 1
ATOM 3742 C C . ARG A 1 496 ? 28.438 12.248 35.808 1.00 29.84 496 ARG A C 1
ATOM 3744 O O . ARG A 1 496 ? 29.384 12.256 35.037 1.00 29.84 496 ARG A O 1
ATOM 3751 N N . TYR A 1 497 ? 27.251 11.773 35.412 1.00 27.38 497 TYR A N 1
ATOM 3752 C CA . TYR A 1 497 ? 27.066 11.205 34.060 1.00 27.38 497 TYR A CA 1
ATOM 3753 C C . TYR A 1 497 ? 25.701 11.561 33.447 1.00 27.38 497 TYR A C 1
ATOM 3755 O O . TYR A 1 497 ? 24.660 11.233 34.013 1.00 27.38 497 TYR A O 1
ATOM 3763 N N . LEU A 1 498 ? 25.696 12.203 32.270 1.00 29.55 498 LEU A N 1
ATOM 3764 C CA . LEU A 1 498 ? 24.515 12.339 31.405 1.00 29.55 498 LEU A CA 1
ATOM 3765 C C . LEU A 1 498 ? 24.506 11.163 30.419 1.00 29.55 498 LEU A C 1
ATOM 3767 O O . LEU A 1 498 ? 25.221 11.183 29.423 1.00 29.55 498 LEU A O 1
ATOM 3771 N N . LYS A 1 499 ? 23.721 10.120 30.704 1.00 30.81 499 LYS A N 1
ATOM 3772 C CA . LYS A 1 499 ? 23.533 8.967 29.809 1.00 30.81 499 LYS A CA 1
ATOM 3773 C C . LYS A 1 499 ? 22.206 9.133 29.063 1.00 30.81 499 LYS A C 1
ATOM 3775 O O . LYS A 1 499 ? 21.157 9.094 29.696 1.00 30.81 499 LYS A O 1
ATOM 3780 N N . THR A 1 500 ? 22.242 9.332 27.744 1.00 35.78 500 THR A N 1
ATOM 3781 C CA . THR A 1 500 ? 21.036 9.419 26.897 1.00 35.78 500 THR A CA 1
ATOM 3782 C C . THR A 1 500 ? 20.863 8.149 26.061 1.00 35.78 500 THR A C 1
ATOM 3784 O O . THR A 1 500 ? 21.841 7.599 25.563 1.00 35.78 500 THR A O 1
ATOM 3787 N N . THR A 1 501 ? 19.626 7.664 25.930 1.00 30.34 501 THR A N 1
ATOM 3788 C CA . THR A 1 501 ? 19.246 6.549 25.044 1.00 30.34 501 THR A CA 1
ATOM 3789 C C . THR A 1 501 ? 18.391 7.140 23.926 1.00 30.34 501 THR A C 1
ATOM 3791 O O . THR A 1 501 ? 17.352 7.723 24.218 1.00 30.34 501 THR A O 1
ATOM 3794 N N . LEU A 1 502 ? 18.828 7.032 22.668 1.00 35.59 502 LEU A N 1
ATOM 3795 C CA . LEU A 1 502 ? 18.103 7.561 21.505 1.00 35.59 502 LEU A CA 1
ATOM 3796 C C . LEU A 1 502 ? 17.553 6.398 20.672 1.00 35.59 502 LEU A C 1
ATOM 3798 O O . LEU A 1 502 ? 18.265 5.427 20.424 1.00 35.59 502 LEU A O 1
ATOM 3802 N N . SER A 1 503 ? 16.302 6.504 20.226 1.00 28.81 503 SER A N 1
ATOM 3803 C CA . SER A 1 503 ? 15.668 5.608 19.252 1.00 28.81 503 SER A CA 1
ATOM 3804 C C . SER A 1 503 ? 14.973 6.436 18.167 1.00 28.81 503 SER A C 1
ATOM 3806 O O . SER A 1 503 ? 14.297 7.400 18.514 1.00 28.81 503 SER A O 1
ATOM 3808 N N . CYS A 1 504 ? 15.094 6.002 16.903 1.00 28.69 504 CYS A N 1
ATOM 3809 C CA . CYS A 1 504 ? 14.684 6.655 15.637 1.00 28.69 504 CYS A CA 1
ATOM 3810 C C . CYS A 1 504 ? 15.624 7.799 15.180 1.00 28.69 504 CYS A C 1
ATOM 3812 O O . CYS A 1 504 ? 16.263 8.434 16.005 1.00 28.69 504 CYS A O 1
ATOM 3814 N N . GLY A 1 505 ? 15.857 8.084 13.896 1.00 31.42 505 GLY A N 1
ATOM 3815 C CA . GLY A 1 505 ? 15.148 7.711 12.671 1.00 31.42 505 GLY A CA 1
ATOM 3816 C C . GLY A 1 505 ? 14.893 8.925 11.762 1.00 31.42 505 GLY A C 1
ATOM 3817 O O . GLY A 1 505 ? 13.800 9.025 11.234 1.00 31.42 505 GLY A O 1
ATOM 3818 N N . THR A 1 506 ? 15.827 9.885 11.660 1.00 28.80 506 THR A N 1
ATOM 3819 C CA . THR A 1 506 ? 16.014 10.932 10.615 1.00 28.80 506 THR A CA 1
ATOM 3820 C C . THR A 1 506 ? 17.180 11.849 11.049 1.00 28.80 506 THR A C 1
ATOM 3822 O O . THR A 1 506 ? 17.637 11.747 12.186 1.00 28.80 506 THR A O 1
ATOM 3825 N N . TYR A 1 507 ? 17.739 12.653 10.130 1.00 31.66 507 TYR A N 1
ATOM 3826 C CA . TYR A 1 507 ? 18.978 13.443 10.278 1.00 31.66 507 TYR A CA 1
ATOM 3827 C C . TYR A 1 507 ? 19.190 14.076 11.669 1.00 31.66 507 TYR A C 1
ATOM 3829 O O . TYR A 1 507 ? 18.443 14.949 12.100 1.00 31.66 507 TYR A O 1
ATOM 3837 N N . LEU A 1 508 ? 20.265 13.663 12.345 1.00 34.31 508 LEU A N 1
ATOM 3838 C CA . LEU A 1 508 ? 20.693 14.188 13.641 1.00 34.31 508 LEU A CA 1
ATOM 3839 C C . LEU A 1 508 ? 21.702 15.333 13.445 1.00 34.31 508 LEU A C 1
ATOM 3841 O O . LEU A 1 508 ? 22.908 15.095 13.372 1.00 34.31 508 LEU A O 1
ATOM 3845 N N . GLU A 1 509 ? 21.241 16.586 13.427 1.00 36.44 509 GLU A N 1
ATOM 3846 C CA . GLU A 1 509 ? 22.089 17.712 13.844 1.00 36.44 509 GLU A CA 1
ATOM 3847 C C . GLU A 1 509 ? 22.057 17.802 15.377 1.00 36.44 509 GLU A C 1
ATOM 3849 O O . GLU A 1 509 ? 21.331 18.595 15.972 1.00 36.44 509 GLU A O 1
ATOM 3854 N N . MET A 1 510 ? 22.819 16.938 16.055 1.00 45.62 510 MET A N 1
ATOM 3855 C CA . MET A 1 510 ? 22.941 17.018 17.513 1.00 45.62 510 MET A CA 1
ATOM 3856 C C . MET A 1 510 ? 23.836 18.193 17.901 1.00 45.62 510 MET A C 1
ATOM 3858 O O . MET A 1 510 ? 25.032 18.205 17.595 1.00 45.62 510 MET A O 1
ATOM 3862 N N . ASN A 1 511 ? 23.279 19.152 18.638 1.00 46.03 511 ASN A N 1
ATOM 3863 C CA . ASN A 1 511 ? 24.071 20.101 19.409 1.00 46.03 511 ASN A CA 1
ATOM 3864 C C . ASN A 1 511 ? 24.424 19.456 20.761 1.00 46.03 511 ASN A C 1
ATOM 3866 O O . ASN A 1 511 ? 23.602 19.434 21.672 1.00 46.03 511 ASN A O 1
ATOM 3870 N N . VAL A 1 512 ? 25.626 18.881 20.869 1.00 52.69 512 VAL A N 1
ATOM 3871 C CA . VAL A 1 512 ? 26.116 18.173 22.074 1.00 52.69 512 VAL A CA 1
ATOM 3872 C C . VAL A 1 512 ? 27.058 19.026 22.931 1.00 52.69 512 VAL A C 1
ATOM 3874 O O . VAL A 1 512 ? 27.879 18.490 23.677 1.00 52.69 512 VAL A O 1
ATOM 3877 N N . ASN A 1 513 ? 26.977 20.355 22.824 1.00 50.84 513 ASN A N 1
ATOM 3878 C CA . ASN A 1 513 ? 27.811 21.253 23.622 1.00 50.84 513 ASN A CA 1
ATOM 3879 C C . ASN A 1 513 ? 27.625 20.965 25.124 1.00 50.84 513 ASN A C 1
ATOM 3881 O O . ASN A 1 513 ? 26.529 21.119 25.660 1.00 50.84 513 ASN A O 1
ATOM 3885 N N . GLY A 1 514 ? 28.704 20.549 25.797 1.00 55.22 514 GLY A N 1
ATOM 3886 C CA . GLY A 1 514 ? 28.707 20.205 27.223 1.00 55.22 514 GLY A CA 1
ATOM 3887 C C . GLY A 1 514 ? 28.442 18.731 27.559 1.00 55.22 514 GLY A C 1
ATOM 3888 O O . GLY A 1 514 ? 28.405 18.393 28.739 1.00 55.22 514 GLY A O 1
ATOM 3889 N N . LEU A 1 515 ? 28.273 17.846 26.570 1.00 58.00 515 LEU A N 1
ATOM 3890 C CA . LEU A 1 515 ? 28.136 16.407 26.809 1.00 58.00 515 LEU A CA 1
ATOM 3891 C C . LEU A 1 515 ? 29.519 15.761 27.006 1.00 58.00 515 LEU A C 1
ATOM 3893 O O . LEU A 1 515 ? 30.396 15.917 26.160 1.00 58.00 515 LEU A O 1
ATOM 3897 N N . GLU A 1 516 ? 29.704 15.014 28.098 1.00 66.88 516 GLU A N 1
ATOM 3898 C CA . GLU A 1 516 ? 30.982 14.357 28.428 1.00 66.88 516 GLU A CA 1
ATOM 3899 C C . GLU A 1 516 ? 31.051 12.887 27.978 1.00 66.88 516 GLU A C 1
ATOM 3901 O O . GLU A 1 516 ? 32.145 12.342 27.843 1.00 66.88 516 GLU A O 1
ATOM 3906 N N . SER A 1 517 ? 29.918 12.220 27.735 1.00 66.62 517 SER A N 1
ATOM 3907 C CA . SER A 1 517 ? 29.878 10.797 27.369 1.00 66.62 517 SER A CA 1
ATOM 3908 C C . SER A 1 517 ? 28.695 10.465 26.457 1.00 66.62 517 SER A C 1
ATOM 3910 O O . SER A 1 517 ? 27.584 10.943 26.686 1.00 66.62 517 SER A O 1
ATOM 3912 N N . ILE A 1 518 ? 28.919 9.617 25.450 1.00 68.88 518 ILE A N 1
ATOM 3913 C CA . ILE A 1 518 ? 27.878 9.001 24.612 1.00 68.88 518 ILE A CA 1
ATOM 3914 C C . ILE A 1 518 ? 28.008 7.485 24.732 1.00 68.88 518 ILE A C 1
ATOM 3916 O O . ILE A 1 518 ? 29.076 6.938 24.477 1.00 68.88 518 ILE A O 1
ATOM 3920 N N . CYS A 1 519 ? 26.922 6.794 25.082 1.00 60.62 519 CYS A N 1
ATOM 3921 C CA . CYS A 1 519 ? 26.911 5.339 25.216 1.00 60.62 519 CYS A CA 1
ATOM 3922 C C . CYS A 1 519 ? 25.573 4.758 24.744 1.00 60.62 519 CYS A C 1
ATOM 3924 O O . CYS A 1 519 ? 24.543 5.011 25.373 1.00 60.62 519 CYS A O 1
ATOM 3926 N N . PHE A 1 520 ? 25.591 3.939 23.688 1.00 58.28 520 PHE A N 1
ATOM 3927 C CA . PHE A 1 520 ? 24.449 3.105 23.302 1.00 58.28 520 PHE A CA 1
ATOM 3928 C C . PHE A 1 520 ? 24.655 1.676 23.819 1.00 58.28 520 PHE A C 1
ATOM 3930 O O . PHE A 1 520 ? 25.620 1.018 23.432 1.00 58.28 520 PHE A O 1
ATOM 3937 N N . PRO A 1 521 ? 23.790 1.163 24.711 1.00 44.09 521 PRO A N 1
ATOM 3938 C CA . PRO A 1 521 ? 23.943 -0.191 25.221 1.00 44.09 521 PRO A CA 1
ATOM 3939 C C . PRO A 1 521 ? 23.627 -1.243 24.146 1.00 44.09 521 PRO A C 1
ATOM 3941 O O . PRO A 1 521 ? 22.683 -1.113 23.364 1.00 44.09 521 PRO A O 1
ATOM 3944 N N . HIS A 1 522 ? 24.414 -2.322 24.156 1.00 42.88 522 HIS A N 1
ATOM 3945 C CA . HIS A 1 522 ? 24.250 -3.504 23.313 1.00 42.88 522 HIS A CA 1
ATOM 3946 C C . HIS A 1 522 ? 22.794 -4.020 23.288 1.00 42.88 522 HIS A C 1
ATOM 3948 O O . HIS A 1 522 ? 22.184 -4.192 24.341 1.00 42.88 522 HIS A O 1
ATOM 3954 N N . ARG A 1 523 ? 22.309 -4.375 22.082 1.00 36.53 523 ARG A N 1
ATOM 3955 C CA . ARG A 1 523 ? 20.994 -4.979 21.728 1.00 36.53 523 ARG A CA 1
ATOM 3956 C C . ARG A 1 523 ? 19.846 -4.055 21.304 1.00 36.53 523 ARG A C 1
ATOM 3958 O O . ARG A 1 523 ? 18.755 -4.567 21.076 1.00 36.53 523 ARG A O 1
ATOM 3965 N N . ASN A 1 524 ? 20.081 -2.770 21.060 1.00 39.47 524 ASN A N 1
ATOM 3966 C CA . ASN A 1 524 ? 19.104 -1.943 20.346 1.00 39.47 524 ASN A CA 1
ATOM 3967 C C . ASN A 1 524 ? 19.615 -1.635 18.935 1.00 39.47 524 ASN A C 1
ATOM 3969 O O . ASN A 1 524 ? 20.636 -0.973 18.776 1.00 39.47 524 ASN A O 1
ATOM 3973 N N . TYR A 1 525 ? 18.904 -2.111 17.906 1.00 38.50 525 TYR A N 1
ATOM 3974 C CA . TYR A 1 525 ? 19.064 -1.629 16.531 1.00 38.50 525 TYR A CA 1
ATOM 3975 C C . TYR A 1 525 ? 18.546 -0.185 16.470 1.00 38.50 525 TYR A C 1
ATOM 3977 O O . TYR A 1 525 ? 17.421 0.075 16.050 1.00 38.50 525 TYR A O 1
ATOM 3985 N N . VAL A 1 526 ? 19.341 0.766 16.957 1.00 38.47 526 VAL A N 1
ATOM 3986 C CA . VAL A 1 526 ? 19.059 2.187 16.767 1.00 38.47 526 VAL A CA 1
ATOM 3987 C C . VAL A 1 526 ? 19.470 2.523 15.340 1.00 38.47 526 VAL A C 1
ATOM 3989 O O . VAL A 1 526 ? 20.642 2.426 14.991 1.00 38.47 526 VAL A O 1
ATOM 3992 N N . SER A 1 527 ? 18.506 2.893 14.498 1.00 38.81 527 SER A N 1
ATOM 3993 C CA . SER A 1 527 ? 18.772 3.417 13.156 1.00 38.81 527 SER A CA 1
ATOM 3994 C C . SER A 1 527 ? 19.384 4.818 13.264 1.00 38.81 527 SER A C 1
ATOM 3996 O O . SER A 1 527 ? 18.686 5.818 13.104 1.00 38.81 527 SER A O 1
ATOM 3998 N N . LEU A 1 528 ? 20.676 4.895 13.576 1.00 42.78 528 LEU A N 1
ATOM 3999 C CA . LEU A 1 528 ? 21.458 6.122 13.446 1.00 42.78 528 LEU A CA 1
ATOM 4000 C C . LEU A 1 528 ? 21.736 6.409 11.952 1.00 42.78 528 LEU A C 1
ATOM 4002 O O . LEU A 1 528 ? 21.670 5.482 11.139 1.00 42.78 528 LEU A O 1
ATOM 4006 N N . PRO A 1 529 ? 22.013 7.668 11.553 1.00 49.62 529 PRO A N 1
ATOM 4007 C CA . PRO A 1 529 ? 22.402 7.981 10.177 1.00 49.62 529 PRO A CA 1
ATOM 4008 C C . PRO A 1 529 ? 23.559 7.088 9.721 1.00 49.62 529 PRO A C 1
ATOM 4010 O O . PRO A 1 529 ? 24.442 6.782 10.505 1.00 49.62 529 PRO A O 1
ATOM 4013 N N . ASN A 1 530 ? 23.583 6.691 8.448 1.00 54.47 530 ASN A N 1
ATOM 4014 C CA . ASN A 1 530 ? 24.567 5.763 7.867 1.00 54.47 530 ASN A CA 1
ATOM 4015 C C . ASN A 1 530 ? 26.040 6.256 7.907 1.00 54.47 530 ASN A C 1
ATOM 4017 O O . ASN A 1 530 ? 26.871 5.683 7.220 1.00 54.47 530 ASN A O 1
ATOM 4021 N N . SER A 1 531 ? 26.377 7.312 8.655 1.00 62.06 531 SER A N 1
ATOM 4022 C CA . SER A 1 531 ? 27.727 7.847 8.865 1.00 62.06 531 SER A CA 1
ATOM 4023 C C . SER A 1 531 ? 27.757 8.802 10.069 1.00 62.06 531 SER A C 1
ATOM 4025 O O . SER A 1 531 ? 26.712 9.217 10.576 1.00 62.06 531 SER A O 1
ATOM 4027 N N . PHE A 1 532 ? 28.952 9.217 10.503 1.00 67.00 532 PHE A N 1
ATOM 4028 C CA . PHE A 1 532 ? 29.096 10.333 11.448 1.00 67.00 532 PHE A CA 1
ATOM 4029 C C . PHE A 1 532 ? 28.488 11.637 10.871 1.00 67.00 532 PHE A C 1
ATOM 4031 O O . PHE A 1 532 ? 28.575 11.855 9.658 1.00 67.00 532 PHE A O 1
ATOM 4038 N N . PRO A 1 533 ? 27.877 12.511 11.699 1.00 64.50 533 PRO A N 1
ATOM 4039 C CA . PRO A 1 533 ? 27.278 13.765 11.236 1.00 64.50 533 PRO A CA 1
ATOM 4040 C C . PRO A 1 533 ? 28.338 14.814 10.863 1.00 64.50 533 PRO A C 1
ATOM 4042 O O . PRO A 1 533 ? 29.433 14.836 11.422 1.00 64.50 533 PRO A O 1
ATOM 4045 N N . ALA A 1 534 ? 27.993 15.755 9.977 1.00 64.38 534 ALA A N 1
ATOM 4046 C CA . ALA A 1 534 ? 28.898 16.834 9.547 1.00 64.38 534 ALA A CA 1
ATOM 4047 C C . ALA A 1 534 ? 29.364 17.746 10.703 1.00 64.38 534 ALA A C 1
ATOM 4049 O O . ALA A 1 534 ? 30.414 18.379 10.623 1.00 64.38 534 ALA A O 1
ATOM 4050 N N . THR A 1 535 ? 28.604 17.785 11.799 1.00 65.75 535 THR A N 1
ATOM 4051 C CA . THR A 1 535 ? 28.898 18.552 13.016 1.00 65.75 535 THR A CA 1
ATOM 4052 C C . THR A 1 535 ? 29.770 17.807 14.030 1.00 65.75 535 THR A C 1
ATOM 4054 O O . THR A 1 535 ? 29.993 18.326 15.122 1.00 65.75 535 THR A O 1
ATOM 4057 N N . PHE A 1 536 ? 30.294 16.620 13.696 1.00 70.56 536 PHE A N 1
ATOM 4058 C CA . PHE A 1 536 ? 31.126 15.800 14.589 1.00 70.56 536 PHE A CA 1
ATOM 4059 C C . PHE A 1 536 ? 32.357 16.545 15.137 1.00 70.56 536 PHE A C 1
ATOM 4061 O O . PHE A 1 536 ? 32.784 16.318 16.264 1.00 70.56 536 PHE A O 1
ATOM 4068 N N . ASN A 1 537 ? 32.888 17.508 14.379 1.00 71.06 537 ASN A N 1
ATOM 4069 C CA . ASN A 1 537 ? 33.984 18.382 14.808 1.00 71.06 537 ASN A CA 1
ATOM 4070 C C . ASN A 1 537 ? 33.632 19.318 15.984 1.00 71.06 537 ASN A C 1
ATOM 4072 O O . ASN A 1 537 ? 34.535 19.890 16.587 1.00 71.06 537 ASN A O 1
ATOM 4076 N N . LYS A 1 538 ? 32.345 19.504 16.302 1.00 71.88 538 LYS A N 1
ATOM 4077 C CA . LYS A 1 538 ? 31.877 20.394 17.377 1.00 71.88 538 LYS A CA 1
ATOM 4078 C C . LYS A 1 538 ? 31.762 19.697 18.735 1.00 71.88 538 LYS A C 1
ATOM 4080 O O . LYS A 1 538 ? 31.460 20.352 19.723 1.00 71.88 538 LYS A O 1
ATOM 4085 N N . TRP A 1 539 ? 31.993 18.386 18.817 1.00 76.75 539 TRP A N 1
ATOM 4086 C CA . TRP A 1 539 ? 31.722 17.587 20.018 1.00 76.75 539 TRP A CA 1
ATOM 4087 C C . TRP A 1 539 ? 32.864 17.634 21.057 1.00 76.75 539 TRP A C 1
ATOM 4089 O O . TRP A 1 539 ? 33.206 16.637 21.687 1.00 76.75 539 TRP A O 1
ATOM 4099 N N . THR A 1 540 ? 33.482 18.802 21.243 1.00 79.19 540 THR A N 1
ATOM 4100 C CA . THR A 1 540 ? 34.779 18.976 21.926 1.00 79.19 540 THR A CA 1
ATOM 4101 C C . THR A 1 540 ? 34.769 18.670 23.429 1.00 79.19 540 THR A C 1
ATOM 4103 O O . THR A 1 540 ? 35.833 18.479 24.019 1.00 79.19 540 THR A O 1
ATOM 4106 N N . SER A 1 541 ? 33.595 18.601 24.065 1.00 77.38 541 SER A N 1
ATOM 4107 C CA . SER A 1 541 ? 33.441 18.263 25.490 1.00 77.38 541 SER A CA 1
ATOM 4108 C C . SER A 1 541 ? 33.482 16.757 25.788 1.00 77.38 541 SER A C 1
ATOM 4110 O O . SER A 1 541 ? 33.553 16.382 26.956 1.00 77.38 541 SER A O 1
ATOM 4112 N N . LEU A 1 542 ? 33.443 15.891 24.767 1.00 79.69 542 LEU A N 1
ATOM 4113 C CA . LEU A 1 542 ? 33.340 14.445 24.964 1.00 79.69 542 LEU A CA 1
ATOM 4114 C C . LEU A 1 542 ? 34.629 13.821 25.501 1.00 79.69 542 LEU A C 1
ATOM 4116 O O . LEU A 1 542 ? 35.722 14.065 24.997 1.00 79.69 542 LEU A O 1
ATOM 4120 N N . THR A 1 543 ? 34.453 12.932 26.475 1.00 82.75 543 THR A N 1
ATOM 4121 C CA . THR A 1 543 ? 35.496 12.106 27.095 1.00 82.75 543 THR A CA 1
ATOM 4122 C C . THR A 1 543 ? 35.331 10.620 26.786 1.00 82.75 543 THR A C 1
ATOM 4124 O O . THR A 1 543 ? 36.309 9.881 26.820 1.00 82.75 543 THR A O 1
ATOM 4127 N N . SER A 1 544 ? 34.129 10.157 26.435 1.00 80.38 544 SER A N 1
ATOM 4128 C CA . SER A 1 544 ? 33.885 8.756 26.059 1.00 80.38 544 SER A CA 1
ATOM 4129 C C . SER A 1 544 ? 32.809 8.622 24.980 1.00 80.38 544 SER A C 1
ATOM 4131 O O . SER A 1 544 ? 31.771 9.282 25.036 1.00 80.38 544 SER A O 1
ATOM 4133 N N . ILE A 1 545 ? 33.060 7.761 23.990 1.00 84.44 545 ILE A N 1
ATOM 4134 C CA . ILE A 1 545 ? 32.142 7.431 22.893 1.00 84.44 545 ILE A CA 1
ATOM 4135 C C . ILE A 1 545 ? 32.056 5.910 22.770 1.00 84.44 545 ILE A C 1
ATOM 4137 O O . ILE A 1 545 ? 33.019 5.272 22.352 1.00 84.44 545 ILE A O 1
ATOM 4141 N N . HIS A 1 546 ? 30.898 5.328 23.085 1.00 77.62 546 HIS A N 1
ATOM 4142 C CA . HIS A 1 546 ? 30.610 3.900 22.923 1.00 77.62 546 HIS A CA 1
ATOM 4143 C C . HIS A 1 546 ? 29.406 3.705 21.988 1.00 77.62 546 HIS A C 1
ATOM 4145 O O . HIS A 1 546 ? 28.256 3.909 22.383 1.00 77.62 546 HIS A O 1
ATOM 4151 N N . LEU A 1 547 ? 29.673 3.313 20.740 1.00 73.19 547 LEU A N 1
ATOM 4152 C CA . LEU A 1 547 ? 28.687 3.127 19.663 1.00 73.19 547 LEU A CA 1
ATOM 4153 C C . LEU A 1 547 ? 28.688 1.689 19.115 1.00 73.19 547 LEU A C 1
ATOM 4155 O O . LEU A 1 547 ? 28.355 1.461 17.947 1.00 73.19 547 LEU A O 1
ATOM 4159 N N . SER A 1 548 ? 29.078 0.706 19.923 1.00 71.88 548 SER A N 1
ATOM 4160 C CA . SER A 1 548 ? 29.207 -0.675 19.463 1.00 71.88 548 SER A CA 1
ATOM 4161 C C . SER A 1 548 ? 27.879 -1.244 18.939 1.00 71.88 548 SER A C 1
ATOM 4163 O O . SER A 1 548 ? 26.812 -1.048 19.518 1.00 71.88 548 SER A O 1
ATOM 4165 N N . ASN A 1 549 ? 27.936 -1.974 17.820 1.00 64.75 549 ASN A N 1
ATOM 4166 C CA . ASN A 1 549 ? 26.781 -2.647 17.208 1.00 64.75 549 ASN A CA 1
ATOM 4167 C C . ASN A 1 549 ? 25.600 -1.712 16.836 1.00 64.75 549 ASN A C 1
ATOM 4169 O O . ASN A 1 549 ? 24.451 -2.154 16.801 1.00 64.75 549 ASN A O 1
ATOM 4173 N N . SER A 1 550 ? 25.877 -0.435 16.534 1.00 57.12 550 SER A N 1
ATOM 4174 C CA . SER A 1 550 ? 24.848 0.585 16.245 1.00 57.12 550 SER A CA 1
ATOM 4175 C C . SER A 1 550 ? 24.390 0.641 14.777 1.00 57.12 550 SER A C 1
ATOM 4177 O O . SER A 1 550 ? 23.718 1.584 14.376 1.00 57.12 550 SER A O 1
ATOM 4179 N N . GLY A 1 551 ? 24.783 -0.323 13.934 1.00 57.66 551 GLY A N 1
ATOM 4180 C CA . GLY A 1 551 ? 24.360 -0.399 12.523 1.00 57.66 551 GLY A CA 1
ATOM 4181 C C . GLY A 1 551 ? 24.920 0.688 11.592 1.00 57.66 551 GLY A C 1
ATOM 4182 O O . GLY A 1 551 ? 24.636 0.657 10.395 1.00 57.66 551 GLY A O 1
ATOM 4183 N N . LEU A 1 552 ? 25.727 1.600 12.130 1.00 59.12 552 LEU A N 1
ATOM 4184 C CA . LEU A 1 552 ? 26.392 2.682 11.418 1.00 59.12 552 LEU A CA 1
ATOM 4185 C C . LEU A 1 552 ? 27.399 2.158 10.369 1.00 59.12 552 LEU A C 1
ATOM 4187 O O . LEU A 1 552 ? 28.038 1.115 10.571 1.00 59.12 552 LEU A O 1
ATOM 4191 N N . VAL A 1 553 ? 27.540 2.892 9.258 1.00 62.50 553 VAL A N 1
ATOM 4192 C CA . VAL A 1 553 ? 28.458 2.574 8.148 1.00 62.50 553 VAL A CA 1
ATOM 4193 C C . VAL A 1 553 ? 29.345 3.782 7.777 1.00 62.50 553 VAL A C 1
ATOM 4195 O O . VAL A 1 553 ? 29.241 4.841 8.399 1.00 62.50 553 VAL A O 1
ATOM 4198 N N . GLY A 1 554 ? 30.260 3.633 6.815 1.00 69.94 554 GLY A N 1
ATOM 4199 C CA . GLY A 1 554 ? 31.159 4.709 6.361 1.00 69.94 554 GLY A CA 1
ATOM 4200 C C . GLY A 1 554 ? 32.446 4.858 7.185 1.00 69.94 554 GLY A C 1
ATOM 4201 O O . GLY A 1 554 ? 32.668 4.102 8.121 1.00 69.94 554 GLY A O 1
ATOM 4202 N N . ALA A 1 555 ? 33.310 5.817 6.821 1.00 75.50 555 ALA A N 1
ATOM 4203 C CA . ALA A 1 555 ? 34.652 5.996 7.396 1.00 75.50 555 ALA A CA 1
ATOM 4204 C C . ALA A 1 555 ? 34.652 6.694 8.773 1.00 75.50 555 ALA A C 1
ATOM 4206 O O . ALA A 1 555 ? 33.774 7.506 9.073 1.00 75.50 555 ALA A O 1
ATOM 4207 N N . ILE A 1 556 ? 35.700 6.467 9.577 1.00 80.62 556 ILE A N 1
ATOM 4208 C CA . ILE A 1 556 ? 36.010 7.359 10.706 1.00 80.62 556 ILE A CA 1
ATOM 4209 C C . ILE A 1 556 ? 36.425 8.719 10.115 1.00 80.62 556 ILE A C 1
ATOM 4211 O O . ILE A 1 556 ? 37.380 8.768 9.336 1.00 80.62 556 ILE A O 1
ATOM 4215 N N . PRO A 1 557 ? 35.745 9.830 10.443 1.00 80.75 557 PRO A N 1
ATOM 4216 C CA . PRO A 1 557 ? 36.062 11.120 9.853 1.00 80.75 557 PRO A CA 1
ATOM 4217 C C . PRO A 1 557 ? 37.391 11.650 10.402 1.00 80.75 557 PRO A C 1
ATOM 4219 O O . PRO A 1 557 ? 37.644 11.607 11.606 1.00 80.75 557 PRO A O 1
ATOM 4222 N N . GLY A 1 558 ? 38.216 12.243 9.534 1.00 81.12 558 GLY A N 1
ATOM 4223 C CA . GLY A 1 558 ? 39.480 12.876 9.940 1.00 81.12 558 GLY A CA 1
ATOM 4224 C C . GLY A 1 558 ? 39.304 14.032 10.937 1.00 81.12 558 GLY A C 1
ATOM 4225 O O . GLY A 1 558 ? 40.236 14.405 11.645 1.00 81.12 558 GLY A O 1
ATOM 4226 N N . SER A 1 559 ? 38.086 14.573 11.049 1.00 81.81 559 SER A N 1
ATOM 4227 C CA . SER A 1 559 ? 37.714 15.572 12.053 1.00 81.81 559 SER A CA 1
ATOM 4228 C C . SER A 1 559 ? 37.673 15.032 13.487 1.00 81.81 559 SER A C 1
ATOM 4230 O O . SER A 1 559 ? 37.517 15.826 14.413 1.00 81.81 559 SER A O 1
ATOM 4232 N N . ILE A 1 560 ? 37.857 13.723 13.699 1.00 85.69 560 ILE A N 1
ATOM 4233 C CA . ILE A 1 560 ? 37.966 13.135 15.040 1.00 85.69 560 ILE A CA 1
ATOM 4234 C C . ILE A 1 560 ? 39.075 13.783 15.874 1.00 85.69 560 ILE A C 1
ATOM 4236 O O . ILE A 1 560 ? 38.915 13.912 17.082 1.00 85.69 560 ILE A O 1
ATOM 4240 N N . LYS A 1 561 ? 40.131 14.305 15.233 1.00 84.75 561 LYS A N 1
ATOM 4241 C CA . LYS A 1 561 ? 41.223 15.039 15.893 1.00 84.75 561 LYS A CA 1
ATOM 4242 C C . LYS A 1 561 ? 40.774 16.217 16.760 1.00 84.75 561 LYS A C 1
ATOM 4244 O O . LYS A 1 561 ? 41.506 16.612 17.655 1.00 84.75 561 LYS A O 1
ATOM 4249 N N . HIS A 1 562 ? 39.588 16.783 16.515 1.00 86.19 562 HIS A N 1
ATOM 4250 C CA . HIS A 1 562 ? 39.053 17.908 17.290 1.00 86.19 562 HIS A CA 1
ATOM 4251 C C . HIS A 1 562 ? 38.502 17.495 18.667 1.00 86.19 562 HIS A C 1
ATOM 4253 O O . HIS A 1 562 ? 38.194 18.353 19.496 1.00 86.19 562 HIS A O 1
ATOM 4259 N N . LEU A 1 563 ? 38.382 16.193 18.942 1.00 86.31 563 LEU A N 1
ATOM 4260 C CA . LEU A 1 563 ? 37.881 15.651 20.207 1.00 86.31 563 LEU A CA 1
ATOM 4261 C C . LEU A 1 563 ? 39.015 15.482 21.225 1.00 86.31 563 LEU A C 1
ATOM 4263 O O . LEU A 1 563 ? 39.267 14.392 21.727 1.00 86.31 563 LEU A O 1
ATOM 4267 N N . HIS A 1 564 ? 39.714 16.574 21.534 1.00 85.44 564 HIS A N 1
ATOM 4268 C CA . HIS A 1 564 ? 40.941 16.549 22.341 1.00 85.44 564 HIS A CA 1
ATOM 4269 C C . HIS A 1 564 ? 40.763 15.966 23.753 1.00 85.44 564 HIS A C 1
ATOM 4271 O O . HIS A 1 564 ? 41.728 15.477 24.327 1.00 85.44 564 HIS A O 1
ATOM 4277 N N . ASN A 1 565 ? 39.545 15.991 24.305 1.00 84.62 565 ASN A N 1
ATOM 4278 C CA . ASN A 1 565 ? 39.230 15.464 25.638 1.00 84.62 565 ASN A CA 1
ATOM 4279 C C . ASN A 1 565 ? 38.883 13.964 25.652 1.00 84.62 565 ASN A C 1
ATOM 4281 O O . ASN A 1 565 ? 38.630 13.411 26.726 1.00 84.62 565 ASN A O 1
ATOM 4285 N N . LEU A 1 566 ? 38.845 13.310 24.486 1.00 89.38 566 LEU A N 1
ATOM 4286 C CA . LEU A 1 566 ? 38.377 11.937 24.347 1.00 89.38 566 LEU A CA 1
ATOM 4287 C C . LEU A 1 566 ? 39.374 10.944 24.960 1.00 89.38 566 LEU A C 1
ATOM 4289 O O . LEU A 1 566 ? 40.532 10.888 24.556 1.00 89.38 566 LEU A O 1
ATOM 4293 N N . LYS A 1 567 ? 38.890 10.135 25.905 1.00 89.50 567 LYS A N 1
ATOM 4294 C CA . LYS A 1 567 ? 39.630 9.078 26.608 1.00 89.50 567 LYS A CA 1
ATOM 4295 C C . LYS A 1 567 ? 39.249 7.679 26.149 1.00 89.50 567 LYS A C 1
ATOM 4297 O O . LYS A 1 567 ? 40.099 6.797 26.111 1.00 89.50 567 LYS A O 1
ATOM 4302 N N . GLU A 1 568 ? 37.992 7.462 25.777 1.00 87.44 568 GLU A N 1
ATOM 4303 C CA . GLU A 1 568 ? 37.512 6.143 25.358 1.00 87.44 568 GLU A CA 1
ATOM 4304 C C . GLU A 1 568 ? 36.762 6.212 24.028 1.00 87.44 568 GLU A C 1
ATOM 4306 O O . GLU A 1 568 ? 35.807 6.979 23.886 1.00 87.44 568 GLU A O 1
ATOM 4311 N N . LEU A 1 569 ? 37.162 5.370 23.072 1.00 89.00 569 LEU A N 1
ATOM 4312 C CA . LEU A 1 569 ? 36.510 5.215 21.776 1.00 89.00 569 LEU A CA 1
ATOM 4313 C C . LEU A 1 569 ? 36.214 3.736 21.499 1.00 89.00 569 LEU A C 1
ATOM 4315 O O . LEU A 1 569 ? 37.113 2.950 21.206 1.00 89.00 569 LEU A O 1
ATOM 4319 N N . GLU A 1 570 ? 34.939 3.366 21.559 1.00 83.62 570 GLU A N 1
ATOM 4320 C CA . GLU A 1 570 ? 34.434 2.015 21.313 1.00 83.62 570 GLU A CA 1
ATOM 4321 C C . GLU A 1 570 ? 33.456 2.028 20.136 1.00 83.62 570 GLU A C 1
ATOM 4323 O O . GLU A 1 570 ? 32.323 2.497 20.248 1.00 83.62 570 GLU A O 1
ATOM 4328 N N . LEU A 1 571 ? 33.907 1.511 18.994 1.00 81.25 571 LEU A N 1
ATOM 4329 C CA . LEU A 1 571 ? 33.155 1.430 17.741 1.00 81.25 571 LEU A CA 1
ATOM 4330 C C . LEU A 1 571 ? 33.077 -0.013 17.222 1.00 81.25 571 LEU A C 1
ATOM 4332 O O . LEU A 1 571 ? 32.898 -0.221 16.026 1.00 81.25 571 LEU A O 1
ATOM 4336 N N . SER A 1 572 ? 33.232 -1.032 18.070 1.00 81.12 572 SER A N 1
ATOM 4337 C CA . SER A 1 572 ? 33.189 -2.423 17.612 1.00 81.12 572 SER A CA 1
ATOM 4338 C C . SER A 1 572 ? 31.881 -2.741 16.870 1.00 81.12 572 SER A C 1
ATOM 4340 O O . SER A 1 572 ? 30.786 -2.372 17.295 1.00 81.12 572 SER A O 1
ATOM 4342 N N . HIS A 1 573 ? 31.991 -3.485 15.771 1.00 75.00 573 HIS A N 1
ATOM 4343 C CA . HIS A 1 573 ? 30.912 -3.902 14.875 1.00 75.00 573 HIS A CA 1
ATOM 4344 C C . HIS A 1 573 ? 30.252 -2.763 14.079 1.00 75.00 573 HIS A C 1
ATOM 4346 O O . HIS A 1 573 ? 29.118 -2.904 13.618 1.00 75.00 573 HIS A O 1
ATOM 4352 N N . TYR A 1 574 ? 30.970 -1.659 13.869 1.00 73.44 574 TYR A N 1
ATOM 4353 C CA . TYR A 1 574 ? 30.691 -0.706 12.790 1.00 73.44 574 TYR A CA 1
ATOM 4354 C C . TYR A 1 574 ? 30.989 -1.335 11.418 1.00 73.44 574 TYR A C 1
ATOM 4356 O O . TYR A 1 574 ? 31.874 -2.179 11.324 1.00 73.44 574 TYR A O 1
ATOM 4364 N N . ARG A 1 575 ? 30.329 -0.930 10.326 1.00 70.69 575 ARG A N 1
ATOM 4365 C CA . ARG A 1 575 ? 30.747 -1.364 8.972 1.00 70.69 575 ARG A CA 1
ATOM 4366 C C . ARG A 1 575 ? 31.492 -0.245 8.255 1.00 70.69 575 ARG A C 1
ATOM 4368 O O . ARG A 1 575 ? 30.880 0.579 7.590 1.00 70.69 575 ARG A O 1
ATOM 4375 N N . PHE A 1 576 ? 32.816 -0.240 8.370 1.00 70.62 576 PHE A N 1
ATOM 4376 C CA . PHE A 1 576 ? 33.670 0.755 7.715 1.00 70.62 576 PHE A CA 1
ATOM 4377 C C . PHE A 1 576 ? 33.912 0.482 6.216 1.00 70.62 576 PHE A C 1
ATOM 4379 O O . PHE A 1 576 ? 34.735 1.153 5.613 1.00 70.62 576 PHE A O 1
ATOM 4386 N N . ASP A 1 577 ? 33.233 -0.501 5.606 1.00 66.06 577 ASP A N 1
ATOM 4387 C CA . ASP A 1 577 ? 33.246 -0.797 4.159 1.00 66.06 577 ASP A CA 1
ATOM 4388 C C . ASP A 1 577 ? 34.636 -0.785 3.489 1.00 66.06 577 ASP A C 1
ATOM 4390 O O . ASP A 1 577 ? 34.807 -0.311 2.369 1.00 66.06 577 ASP A O 1
ATOM 4394 N N . GLY A 1 578 ? 35.650 -1.331 4.165 1.00 65.19 578 GLY A N 1
ATOM 4395 C CA . GLY A 1 578 ? 37.000 -1.405 3.615 1.00 65.19 578 GLY A CA 1
ATOM 4396 C C . GLY A 1 578 ? 37.748 -0.073 3.588 1.00 65.19 578 GLY A C 1
ATOM 4397 O O . GLY A 1 578 ? 38.582 0.128 2.712 1.00 65.19 578 GLY A O 1
ATOM 4398 N N . THR A 1 579 ? 37.480 0.838 4.525 1.00 75.06 579 THR A N 1
ATOM 4399 C CA . THR A 1 579 ? 38.299 2.043 4.718 1.00 75.06 579 THR A CA 1
ATOM 4400 C C . THR A 1 579 ? 39.476 1.788 5.658 1.00 75.06 579 THR A C 1
ATOM 4402 O O . THR A 1 579 ? 39.435 0.893 6.509 1.00 75.06 579 THR A O 1
ATOM 4405 N N . GLU A 1 580 ? 40.509 2.620 5.538 1.00 80.19 580 GLU A N 1
ATOM 4406 C CA . GLU A 1 580 ? 41.648 2.633 6.458 1.00 80.19 580 GLU A CA 1
ATOM 4407 C C . GLU A 1 580 ? 41.331 3.367 7.766 1.00 80.19 580 GLU A C 1
ATOM 4409 O O . GLU A 1 580 ? 40.384 4.155 7.856 1.00 80.19 580 GLU A O 1
ATOM 4414 N N . ILE A 1 581 ? 42.135 3.106 8.800 1.00 84.38 581 ILE A N 1
ATOM 4415 C CA . ILE A 1 581 ? 42.088 3.870 10.049 1.00 84.38 581 ILE A CA 1
ATOM 4416 C C . ILE A 1 581 ? 42.772 5.224 9.797 1.00 84.38 581 ILE A C 1
ATOM 4418 O O . ILE A 1 581 ? 43.953 5.236 9.445 1.00 84.38 581 ILE A O 1
ATOM 4422 N N . PRO A 1 582 ? 42.090 6.371 9.971 1.00 85.31 582 PRO A N 1
ATOM 4423 C CA . PRO A 1 582 ? 42.695 7.663 9.679 1.00 85.31 582 PRO A CA 1
ATOM 4424 C C . PRO A 1 582 ? 43.818 7.980 10.675 1.00 85.31 582 PRO A C 1
ATOM 4426 O O . PRO A 1 582 ? 43.650 7.842 11.890 1.00 85.31 582 PRO A O 1
ATOM 4429 N N . ALA A 1 583 ? 44.944 8.489 10.164 1.00 85.31 583 ALA A N 1
ATOM 4430 C CA . ALA A 1 583 ? 46.102 8.882 10.975 1.00 85.31 583 ALA A CA 1
ATOM 4431 C C . ALA A 1 583 ? 45.756 9.906 12.074 1.00 85.31 583 ALA A C 1
ATOM 4433 O O . ALA A 1 583 ? 46.397 9.930 13.121 1.00 85.31 583 ALA A O 1
ATOM 4434 N N . SER A 1 584 ? 44.689 10.687 11.876 1.00 87.62 584 SER A N 1
ATOM 4435 C CA . SER A 1 584 ? 44.165 11.671 12.827 1.00 87.62 584 SER A CA 1
ATOM 4436 C C . SER A 1 584 ? 43.736 11.088 14.179 1.00 87.62 584 SER A C 1
ATOM 4438 O O . SER A 1 584 ? 43.581 11.840 15.134 1.00 87.62 584 SER A O 1
ATOM 4440 N N . ILE A 1 585 ? 43.530 9.769 14.297 1.00 88.38 585 ILE A N 1
ATOM 4441 C CA . ILE A 1 585 ? 43.293 9.123 15.602 1.00 88.38 585 ILE A CA 1
ATOM 4442 C C . ILE A 1 585 ? 44.517 9.252 16.516 1.00 88.38 585 ILE A C 1
ATOM 4444 O O . ILE A 1 585 ? 44.350 9.398 17.723 1.00 88.38 585 ILE A O 1
ATOM 4448 N N . MET A 1 586 ? 45.730 9.269 15.952 1.00 86.81 586 MET A N 1
ATOM 4449 C CA . MET A 1 586 ? 46.967 9.441 16.723 1.00 86.81 586 MET A CA 1
ATOM 4450 C C . MET A 1 586 ? 47.091 10.847 17.337 1.00 86.81 586 MET A C 1
ATOM 4452 O O . MET A 1 586 ? 47.903 11.056 18.231 1.00 86.81 586 MET A O 1
ATOM 4456 N N . GLU A 1 587 ? 46.283 11.813 16.883 1.00 88.44 587 GLU A N 1
ATOM 4457 C CA . GLU A 1 587 ? 46.246 13.182 17.418 1.00 88.44 587 GLU A CA 1
ATOM 4458 C C . GLU A 1 587 ? 45.381 13.302 18.693 1.00 88.44 587 GLU A C 1
ATOM 4460 O O . GLU A 1 587 ? 45.316 14.366 19.313 1.00 88.44 587 GLU A O 1
ATOM 4465 N N . LEU A 1 588 ? 44.720 12.218 19.117 1.00 89.88 588 LEU A N 1
ATOM 4466 C CA . LEU A 1 588 ? 43.928 12.161 20.346 1.00 89.88 588 LEU A CA 1
ATOM 4467 C C . LEU A 1 588 ? 44.833 11.920 21.562 1.00 89.88 588 LEU A C 1
ATOM 4469 O O . LEU A 1 588 ? 44.935 10.812 22.081 1.00 89.88 588 LEU A O 1
ATOM 4473 N N . VAL A 1 589 ? 45.478 12.987 22.034 1.00 85.56 589 VAL A N 1
ATOM 4474 C CA . VAL A 1 589 ? 46.508 12.958 23.095 1.00 85.56 589 VAL A CA 1
ATOM 4475 C C . VAL A 1 589 ? 46.052 12.412 24.455 1.00 85.56 589 VAL A C 1
ATOM 4477 O O . VAL A 1 589 ? 46.885 12.118 25.310 1.00 85.56 589 VAL A O 1
ATOM 4480 N N . HIS A 1 590 ? 44.744 12.308 24.688 1.00 89.25 590 HIS A N 1
ATOM 4481 C CA . HIS A 1 590 ? 44.167 11.804 25.937 1.00 89.25 590 HIS A CA 1
ATOM 4482 C C . HIS A 1 590 ? 43.487 10.443 25.785 1.00 89.25 590 HIS A C 1
ATOM 4484 O O . HIS A 1 590 ? 42.891 9.967 26.752 1.00 89.25 590 HIS A O 1
ATOM 4490 N N . LEU A 1 591 ? 43.576 9.814 24.608 1.00 92.12 591 LEU A N 1
ATOM 4491 C CA . LEU A 1 591 ? 42.942 8.527 24.363 1.00 92.12 591 LEU A CA 1
ATOM 4492 C C . LEU A 1 591 ? 43.639 7.429 25.171 1.00 92.12 591 LEU A C 1
ATOM 4494 O O . LEU A 1 591 ? 44.852 7.269 25.123 1.00 92.12 591 LEU A O 1
ATOM 4498 N N . GLU A 1 592 ? 42.851 6.655 25.906 1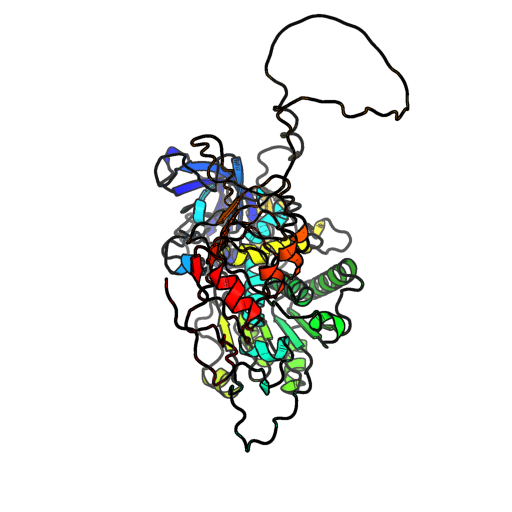.00 89.94 592 GLU A N 1
ATOM 4499 C CA . GLU A 1 592 ? 43.312 5.543 26.734 1.00 89.94 592 GLU A CA 1
ATOM 4500 C C . GLU A 1 592 ? 42.765 4.199 26.235 1.00 89.94 592 GLU A C 1
ATOM 4502 O O . GLU A 1 592 ? 43.426 3.173 26.393 1.00 89.94 592 GLU A O 1
ATOM 4507 N N . VAL A 1 593 ? 41.563 4.191 25.643 1.00 86.19 593 VAL A N 1
ATOM 4508 C CA . VAL A 1 593 ? 40.873 2.976 25.189 1.00 86.19 593 VAL A CA 1
ATOM 4509 C C . VAL A 1 593 ? 40.429 3.112 23.732 1.00 86.19 593 VAL A C 1
ATOM 4511 O O . VAL A 1 593 ? 39.678 4.032 23.408 1.00 86.19 593 VAL A O 1
ATOM 4514 N N . LEU A 1 594 ? 40.837 2.170 22.872 1.00 89.25 594 LEU A N 1
ATOM 4515 C CA . LEU A 1 594 ? 40.454 2.118 21.453 1.00 89.25 594 LEU A CA 1
ATOM 4516 C C . LEU A 1 594 ? 39.954 0.732 21.030 1.00 89.25 594 LEU A C 1
ATOM 4518 O O . LEU A 1 594 ? 40.732 -0.203 20.864 1.00 89.25 594 LEU A O 1
ATOM 4522 N N . MET A 1 595 ? 38.662 0.600 20.759 1.00 85.81 595 MET A N 1
ATOM 4523 C CA . MET A 1 595 ? 38.046 -0.683 20.426 1.00 85.81 595 MET A CA 1
ATOM 4524 C C . MET A 1 595 ? 37.345 -0.605 19.064 1.00 85.81 595 MET A C 1
ATOM 4526 O O . MET A 1 595 ? 36.360 0.108 18.895 1.00 85.81 595 MET A O 1
ATOM 4530 N N . LEU A 1 596 ? 37.869 -1.334 18.078 1.00 82.81 596 LEU A N 1
ATOM 4531 C CA . LEU A 1 596 ? 37.437 -1.348 16.674 1.00 82.81 596 LEU A CA 1
ATOM 4532 C C . LEU A 1 596 ? 37.238 -2.791 16.165 1.00 82.81 596 LEU A C 1
ATOM 4534 O O . LEU A 1 596 ? 37.606 -3.136 15.039 1.00 82.81 596 LEU A O 1
ATOM 4538 N N . ASN A 1 597 ? 36.689 -3.680 16.993 1.00 81.38 597 ASN A N 1
ATOM 4539 C CA . ASN A 1 597 ? 36.541 -5.093 16.631 1.00 81.38 597 ASN A CA 1
ATOM 4540 C C . ASN A 1 597 ? 35.451 -5.314 15.586 1.00 81.38 597 ASN A C 1
ATOM 4542 O O . ASN A 1 597 ? 34.393 -4.710 15.664 1.00 81.38 597 ASN A O 1
ATOM 4546 N N . GLY A 1 598 ? 35.641 -6.240 14.639 1.00 74.06 598 GLY A N 1
ATOM 4547 C CA . GLY A 1 598 ? 34.572 -6.606 13.693 1.00 74.06 598 GLY A CA 1
ATOM 4548 C C . GLY A 1 598 ? 34.148 -5.487 12.739 1.00 74.06 598 GLY A C 1
ATOM 4549 O O . GLY A 1 598 ? 33.016 -5.500 12.262 1.00 74.06 598 GLY A O 1
ATOM 4550 N N . CYS A 1 599 ? 35.067 -4.559 12.475 1.00 72.06 599 CYS A N 1
ATOM 4551 C CA . CYS A 1 599 ? 34.816 -3.288 11.809 1.00 72.06 599 CYS A CA 1
ATOM 4552 C C . CYS A 1 599 ? 34.944 -3.307 10.268 1.00 72.06 599 CYS A C 1
ATOM 4554 O O . CYS A 1 599 ? 34.497 -2.381 9.596 1.00 72.06 599 CYS A O 1
ATOM 4556 N N . GLY A 1 600 ? 35.539 -4.357 9.685 1.00 73.38 600 GLY A N 1
ATOM 4557 C CA . GLY A 1 600 ? 35.733 -4.456 8.229 1.00 73.38 600 GLY A CA 1
ATOM 4558 C C . GLY A 1 600 ? 36.763 -3.465 7.669 1.00 73.38 600 GLY A C 1
ATOM 4559 O O . GLY A 1 600 ? 36.698 -3.119 6.495 1.00 73.38 600 GLY A O 1
ATOM 4560 N N . LEU A 1 601 ? 37.683 -2.999 8.516 1.00 75.62 601 LEU A N 1
ATOM 4561 C CA . LEU A 1 601 ? 38.764 -2.072 8.170 1.00 75.62 601 LEU A CA 1
ATOM 4562 C C . LEU A 1 601 ? 39.836 -2.781 7.325 1.00 75.62 601 LEU A C 1
ATOM 4564 O O . LEU A 1 601 ? 40.096 -3.975 7.520 1.00 75.62 601 LEU A O 1
ATOM 4568 N N . VAL A 1 602 ? 40.481 -2.048 6.419 1.00 72.69 602 VAL A N 1
ATOM 4569 C CA . VAL A 1 602 ? 41.621 -2.524 5.608 1.00 72.69 602 VAL A CA 1
ATOM 4570 C C . VAL A 1 602 ? 42.793 -1.550 5.723 1.00 72.69 602 VAL A C 1
ATOM 4572 O O . VAL A 1 602 ? 42.647 -0.487 6.315 1.00 72.69 602 VAL A O 1
ATOM 4575 N N . GLY A 1 603 ? 43.953 -1.908 5.180 1.00 73.56 603 GLY A N 1
ATOM 4576 C CA . GLY A 1 603 ? 45.112 -1.016 5.103 1.00 73.56 603 GLY A CA 1
ATOM 4577 C C . GLY A 1 603 ? 46.288 -1.472 5.960 1.00 73.56 603 GLY A C 1
ATOM 4578 O O . GLY A 1 603 ? 46.190 -2.409 6.762 1.00 73.56 603 GLY A O 1
ATOM 4579 N N . ALA A 1 604 ? 47.432 -0.829 5.748 1.00 71.06 604 ALA A N 1
ATOM 4580 C CA . ALA A 1 604 ? 48.660 -1.116 6.473 1.00 71.06 604 ALA A CA 1
ATOM 4581 C C . ALA A 1 604 ? 48.816 -0.169 7.673 1.00 71.06 604 ALA A C 1
ATOM 4583 O O . ALA A 1 604 ? 48.691 1.046 7.541 1.00 71.06 604 ALA A O 1
ATOM 4584 N N . LEU A 1 605 ? 49.107 -0.717 8.853 1.00 75.12 605 LEU A N 1
ATOM 4585 C CA . LEU A 1 605 ? 49.513 0.077 10.009 1.00 75.12 605 LEU A CA 1
ATOM 4586 C C . LEU A 1 605 ? 51.013 0.340 9.907 1.00 75.12 605 LEU A C 1
ATOM 4588 O O . LEU A 1 605 ? 51.824 -0.584 10.025 1.00 75.12 605 LEU A O 1
ATOM 4592 N N . GLY A 1 606 ? 51.367 1.605 9.695 1.00 75.00 606 GLY A N 1
ATOM 4593 C CA . GLY A 1 606 ? 52.751 2.059 9.746 1.00 75.00 606 GLY A CA 1
ATOM 4594 C C . GLY A 1 606 ? 53.319 2.039 11.170 1.00 75.00 606 GLY A C 1
ATOM 4595 O O . GLY A 1 606 ? 52.587 1.990 12.162 1.00 75.00 606 GLY A O 1
ATOM 4596 N N . VAL A 1 607 ? 54.646 2.146 11.274 1.00 75.19 607 VAL A N 1
ATOM 4597 C CA . VAL A 1 607 ? 55.396 2.093 12.546 1.00 75.19 607 VAL A CA 1
ATOM 4598 C C . VAL A 1 607 ? 54.898 3.119 13.575 1.00 75.19 607 VAL A C 1
ATOM 4600 O O . VAL A 1 607 ? 54.781 2.796 14.753 1.00 75.19 607 VAL A O 1
ATOM 4603 N N . ALA A 1 608 ? 54.548 4.330 13.135 1.00 78.12 608 ALA A N 1
ATOM 4604 C CA . ALA A 1 608 ? 54.023 5.377 14.014 1.00 78.12 608 ALA A CA 1
ATOM 4605 C C . ALA A 1 608 ? 52.681 4.990 14.663 1.00 78.12 608 ALA A C 1
ATOM 4607 O O . ALA A 1 608 ? 52.448 5.283 15.833 1.00 78.12 608 ALA A O 1
ATOM 4608 N N . PHE A 1 609 ? 51.818 4.280 13.931 1.00 83.00 609 PHE A N 1
ATOM 4609 C CA . PHE A 1 609 ? 50.530 3.831 14.456 1.00 83.00 609 PHE A CA 1
ATOM 4610 C C . PHE A 1 609 ? 50.704 2.678 15.451 1.00 83.00 609 PHE A C 1
ATOM 4612 O O . PHE A 1 609 ? 50.014 2.628 16.463 1.00 83.00 609 PHE A O 1
ATOM 4619 N N . ALA A 1 610 ? 51.663 1.780 15.206 1.00 76.88 610 ALA A N 1
ATOM 4620 C CA . ALA A 1 610 ? 52.014 0.729 16.160 1.00 76.88 610 ALA A CA 1
ATOM 4621 C C . ALA A 1 610 ? 52.532 1.315 17.486 1.00 76.88 610 ALA A C 1
ATOM 4623 O O . ALA A 1 610 ? 52.056 0.927 18.548 1.00 76.88 610 ALA A O 1
ATOM 4624 N N . GLN A 1 611 ? 53.422 2.311 17.420 1.00 79.12 611 GLN A N 1
ATOM 4625 C CA . GLN A 1 611 ? 53.906 3.039 18.599 1.00 79.12 611 GLN A CA 1
ATOM 4626 C C . GLN A 1 611 ? 52.775 3.757 19.339 1.00 79.12 611 GLN A C 1
ATOM 4628 O O . GLN A 1 611 ? 52.737 3.749 20.564 1.00 79.12 611 GLN A O 1
ATOM 4633 N N . PHE A 1 612 ? 51.822 4.344 18.611 1.00 84.94 612 PHE A N 1
ATOM 4634 C CA . PHE A 1 612 ? 50.636 4.943 19.218 1.00 84.94 612 PHE A CA 1
ATOM 4635 C C . PHE A 1 612 ? 49.801 3.913 19.997 1.00 84.94 612 PHE A C 1
ATOM 4637 O O . PHE A 1 612 ? 49.401 4.193 21.124 1.00 84.94 612 PHE A O 1
ATOM 4644 N N . LEU A 1 613 ? 49.575 2.709 19.459 1.00 81.69 613 LEU A N 1
ATOM 4645 C CA . LEU A 1 613 ? 48.809 1.665 20.156 1.00 81.69 613 LEU A CA 1
ATOM 4646 C C . LEU A 1 613 ? 49.456 1.236 21.482 1.00 81.69 613 LEU A C 1
ATOM 4648 O O . LEU A 1 613 ? 48.738 0.925 22.428 1.00 81.69 613 LEU A O 1
ATOM 4652 N N . GLU A 1 614 ? 50.787 1.269 21.578 1.00 80.31 614 GLU A N 1
ATOM 4653 C CA . GLU A 1 614 ? 51.529 0.982 22.817 1.00 80.31 614 GLU A CA 1
ATOM 4654 C C . GLU A 1 614 ? 51.301 2.037 23.913 1.00 80.31 614 GLU A C 1
ATOM 4656 O O . GLU A 1 614 ? 51.489 1.749 25.093 1.00 80.31 614 GLU A O 1
ATOM 4661 N N . THR A 1 615 ? 50.860 3.246 23.547 1.00 82.38 615 THR A N 1
ATOM 4662 C CA . THR A 1 615 ? 50.520 4.301 24.518 1.00 82.38 615 THR A CA 1
ATOM 4663 C C . THR A 1 615 ? 49.141 4.115 25.159 1.00 82.38 615 THR A C 1
ATOM 4665 O O . THR A 1 615 ? 48.853 4.725 26.190 1.00 82.38 615 THR A O 1
ATOM 4668 N N . LEU A 1 616 ? 48.285 3.268 24.576 1.00 83.06 616 LEU A N 1
ATOM 4669 C CA . LEU A 1 616 ? 46.915 3.054 25.036 1.00 83.06 616 LEU A CA 1
ATOM 4670 C C . LEU A 1 616 ? 46.870 2.047 26.192 1.00 83.06 616 LEU A C 1
ATOM 4672 O O . LEU A 1 616 ? 47.576 1.042 26.200 1.00 83.06 616 LEU A O 1
ATOM 4676 N N . LYS A 1 617 ? 45.964 2.264 27.152 1.00 84.88 617 LYS A N 1
ATOM 4677 C CA . LYS A 1 617 ? 45.716 1.314 28.252 1.00 84.88 617 LYS A CA 1
ATOM 4678 C C . LYS A 1 617 ? 45.034 0.037 27.767 1.00 84.88 617 LYS A C 1
ATOM 4680 O O . LYS A 1 617 ? 45.194 -1.013 28.386 1.00 84.88 617 LYS A O 1
ATOM 4685 N N . ARG A 1 618 ? 44.214 0.136 26.718 1.00 80.56 618 ARG A N 1
ATOM 4686 C CA . ARG A 1 618 ? 43.506 -0.996 26.110 1.00 80.56 618 ARG A CA 1
ATOM 4687 C C . ARG A 1 618 ? 43.214 -0.710 24.646 1.00 80.56 618 ARG A C 1
ATOM 4689 O O . ARG A 1 618 ? 42.667 0.344 24.326 1.00 80.56 618 ARG A O 1
ATOM 4696 N N . TYR A 1 619 ? 43.484 -1.669 23.767 1.00 83.50 619 TYR A N 1
ATOM 4697 C CA . TYR A 1 619 ? 43.038 -1.573 22.383 1.00 83.50 619 TYR A CA 1
ATOM 4698 C C . TYR A 1 619 ? 42.647 -2.927 21.795 1.00 83.50 619 TYR A C 1
ATOM 4700 O O . TYR A 1 619 ? 43.126 -3.971 22.224 1.00 83.50 619 TYR A O 1
ATOM 4708 N N . SER A 1 620 ? 41.767 -2.919 20.795 1.00 80.19 620 SER A N 1
ATOM 4709 C CA . SER A 1 620 ? 41.382 -4.136 20.083 1.00 80.19 620 SER A CA 1
ATOM 4710 C C . SER A 1 620 ? 40.945 -3.821 18.656 1.00 80.19 620 SER A C 1
ATOM 4712 O O . SER A 1 620 ? 40.051 -3.006 18.447 1.00 80.19 620 SER A O 1
ATOM 4714 N N . LEU A 1 621 ? 41.573 -4.463 17.667 1.00 72.81 621 LEU A N 1
ATOM 4715 C CA . LEU A 1 621 ? 41.397 -4.161 16.235 1.00 72.81 621 LEU A CA 1
ATOM 4716 C C . LEU A 1 621 ? 40.915 -5.375 15.404 1.00 72.81 621 LEU A C 1
ATOM 4718 O O . LEU A 1 621 ? 40.890 -5.313 14.174 1.00 72.81 621 LEU A O 1
ATOM 4722 N N . LEU A 1 622 ? 40.556 -6.503 16.038 1.00 66.19 622 LEU A N 1
ATOM 4723 C CA . LEU A 1 622 ? 40.489 -7.823 15.384 1.00 66.19 622 LEU A CA 1
ATOM 4724 C C . LEU A 1 622 ? 39.079 -8.434 15.296 1.00 66.19 622 LEU A C 1
ATOM 4726 O O . LEU A 1 622 ? 38.349 -8.493 16.280 1.00 66.19 622 LEU A O 1
ATOM 4730 N N . ASN A 1 623 ? 38.737 -8.957 14.107 1.00 55.81 623 ASN A N 1
ATOM 4731 C CA . ASN A 1 623 ? 37.858 -10.117 13.837 1.00 55.81 623 ASN A CA 1
ATOM 4732 C C . ASN A 1 623 ? 37.960 -10.483 12.330 1.00 55.81 623 ASN A C 1
ATOM 4734 O O . ASN A 1 623 ? 38.386 -9.646 11.536 1.00 55.81 623 ASN A O 1
ATOM 4738 N N . GLY A 1 624 ? 37.518 -11.677 11.908 1.00 52.84 624 GLY A N 1
ATOM 4739 C CA . GLY A 1 624 ? 37.674 -12.281 10.567 1.00 52.84 624 GLY A CA 1
ATOM 4740 C C . GLY A 1 624 ? 37.075 -11.546 9.351 1.00 52.84 624 GLY A C 1
ATOM 4741 O O . GLY A 1 624 ? 36.975 -12.139 8.282 1.00 52.84 624 GLY A O 1
ATOM 4742 N N . ARG A 1 625 ? 36.676 -10.273 9.490 1.00 55.34 625 ARG A N 1
ATOM 4743 C CA . ARG A 1 625 ? 36.270 -9.376 8.391 1.00 55.34 625 ARG A CA 1
ATOM 4744 C C . ARG A 1 625 ? 37.264 -8.240 8.104 1.00 55.34 625 ARG A C 1
ATOM 4746 O O . ARG A 1 625 ? 37.200 -7.688 7.013 1.00 55.34 625 ARG A O 1
ATOM 4753 N N . SER A 1 626 ? 38.153 -7.879 9.035 1.00 63.31 626 SER A N 1
ATOM 4754 C CA . SER A 1 626 ? 39.147 -6.807 8.833 1.00 63.31 626 SER A CA 1
ATOM 4755 C C . SER A 1 626 ? 40.437 -7.365 8.210 1.00 63.31 626 SER A C 1
ATOM 4757 O O . SER A 1 626 ? 40.905 -8.425 8.628 1.00 63.31 626 SER A O 1
ATOM 4759 N N . ARG A 1 627 ? 41.030 -6.665 7.233 1.00 63.47 627 ARG A N 1
ATOM 4760 C CA . ARG A 1 627 ? 42.301 -7.034 6.568 1.00 63.47 627 ARG A CA 1
ATOM 4761 C C . ARG A 1 627 ? 43.372 -5.973 6.838 1.00 63.47 627 ARG A C 1
ATOM 4763 O O . ARG A 1 627 ? 43.705 -5.187 5.956 1.00 63.47 627 ARG A O 1
ATOM 4770 N N . ILE A 1 628 ? 43.868 -5.942 8.073 1.00 66.19 628 ILE A N 1
ATOM 4771 C CA . ILE A 1 628 ? 44.894 -4.994 8.524 1.00 66.19 628 ILE A CA 1
ATOM 4772 C C . ILE A 1 628 ? 46.241 -5.718 8.652 1.00 66.19 628 ILE A C 1
ATOM 4774 O O . ILE A 1 628 ? 46.309 -6.798 9.244 1.00 66.19 628 ILE A O 1
ATOM 4778 N N . TYR A 1 629 ? 47.314 -5.120 8.130 1.00 62.25 629 TYR A N 1
ATOM 4779 C CA . TYR A 1 629 ? 48.675 -5.674 8.178 1.00 62.25 629 TYR A CA 1
ATOM 4780 C C . TYR A 1 629 ? 49.640 -4.679 8.834 1.00 62.25 629 TYR A C 1
ATOM 4782 O O . TYR A 1 629 ? 49.482 -3.479 8.645 1.00 62.25 629 TYR A O 1
ATOM 4790 N N . MET A 1 630 ? 50.638 -5.143 9.597 1.00 58.34 630 MET A N 1
ATOM 4791 C CA . MET A 1 630 ? 51.706 -4.267 10.105 1.00 58.34 630 MET A CA 1
ATOM 4792 C C . MET A 1 630 ? 52.872 -4.202 9.115 1.00 58.34 630 MET A C 1
ATOM 4794 O O . MET A 1 630 ? 53.360 -5.244 8.666 1.00 58.34 630 MET A O 1
ATOM 4798 N N . GLU A 1 631 ? 53.356 -2.995 8.823 1.00 52.72 631 GLU A N 1
ATOM 4799 C CA . GLU A 1 631 ? 54.627 -2.813 8.121 1.00 52.72 631 GLU A CA 1
ATOM 4800 C C . GLU A 1 631 ? 55.788 -3.095 9.080 1.00 52.72 631 GLU A C 1
ATOM 4802 O O . GLU A 1 631 ? 56.034 -2.351 10.028 1.00 52.72 631 GLU A O 1
ATOM 4807 N N . SER A 1 632 ? 56.524 -4.181 8.840 1.00 43.28 632 SER A N 1
ATOM 4808 C CA . SER A 1 632 ? 57.789 -4.465 9.522 1.00 43.28 632 SER A CA 1
ATOM 4809 C C . SER A 1 632 ? 58.934 -4.391 8.510 1.00 43.28 632 SER A C 1
ATOM 4811 O O . SER A 1 632 ? 58.759 -4.762 7.348 1.00 43.28 632 SER A O 1
ATOM 4813 N N . ARG A 1 633 ? 60.126 -3.947 8.943 1.00 43.06 633 ARG A N 1
ATOM 4814 C CA . ARG A 1 633 ? 61.335 -3.847 8.094 1.00 43.06 633 ARG A CA 1
ATOM 4815 C C . ARG A 1 633 ? 61.807 -5.189 7.496 1.00 43.06 633 ARG A C 1
ATOM 4817 O O . ARG A 1 633 ? 62.728 -5.187 6.688 1.00 43.06 633 ARG A O 1
ATOM 4824 N N . SER A 1 634 ? 61.171 -6.314 7.827 1.00 41.59 634 SER A N 1
ATOM 4825 C CA . SER A 1 634 ? 61.328 -7.584 7.116 1.00 41.59 634 SER A CA 1
ATOM 4826 C C . SER A 1 634 ? 60.102 -8.484 7.339 1.00 41.59 634 SER A C 1
ATOM 4828 O O . SER A 1 634 ? 59.923 -9.033 8.424 1.00 41.59 634 SER A O 1
ATOM 4830 N N . ALA A 1 635 ? 59.303 -8.663 6.284 1.00 36.00 635 ALA A N 1
ATOM 4831 C CA . ALA A 1 635 ? 58.109 -9.513 6.176 1.00 36.00 635 ALA A CA 1
ATOM 4832 C C . ALA A 1 635 ? 56.845 -9.089 6.962 1.00 36.00 635 ALA A C 1
ATOM 4834 O O . ALA A 1 635 ? 56.872 -8.715 8.138 1.00 36.00 635 ALA A O 1
ATOM 4835 N N . THR A 1 636 ? 55.713 -9.207 6.260 1.00 40.47 636 THR A N 1
ATOM 4836 C CA . THR A 1 636 ? 54.331 -8.996 6.702 1.00 40.47 636 THR A CA 1
ATOM 4837 C C . THR A 1 636 ? 53.909 -10.100 7.675 1.00 40.47 636 THR A C 1
ATOM 4839 O O . THR A 1 636 ? 53.794 -11.265 7.298 1.00 40.47 636 THR A O 1
ATOM 4842 N N . ARG A 1 637 ? 53.639 -9.747 8.936 1.00 38.28 637 ARG A N 1
ATOM 4843 C CA . ARG A 1 637 ? 52.980 -10.628 9.916 1.00 38.28 637 ARG A CA 1
ATOM 4844 C C . ARG A 1 637 ? 51.567 -10.120 10.197 1.00 38.28 637 ARG A C 1
ATOM 4846 O O . ARG A 1 637 ? 51.360 -8.922 10.378 1.00 38.28 637 ARG A O 1
ATOM 4853 N N . SER A 1 638 ? 50.597 -11.033 10.258 1.00 41.78 638 SER A N 1
ATOM 4854 C CA . SER A 1 638 ? 49.257 -10.742 10.777 1.00 41.78 638 SER A CA 1
ATOM 4855 C C . SER A 1 638 ? 49.361 -10.333 12.245 1.00 41.78 638 SER A C 1
ATOM 4857 O O . SER A 1 638 ? 49.977 -11.049 13.039 1.00 41.78 638 SER A O 1
ATOM 4859 N N . VAL A 1 639 ? 48.755 -9.207 12.612 1.00 47.31 639 VAL A N 1
ATOM 4860 C CA . VAL A 1 639 ? 48.733 -8.725 13.996 1.00 47.31 639 VAL A CA 1
ATOM 4861 C C . VAL A 1 639 ? 47.819 -9.637 14.815 1.00 47.31 639 VAL A C 1
ATOM 4863 O O . VAL A 1 639 ? 46.606 -9.489 14.788 1.00 47.31 639 VAL A O 1
ATOM 4866 N N . ASN A 1 640 ? 48.391 -10.605 15.529 1.00 44.47 640 ASN A N 1
ATOM 4867 C CA . ASN A 1 640 ? 47.706 -11.317 16.604 1.00 44.47 640 ASN A CA 1
ATOM 4868 C C . ASN A 1 640 ? 48.272 -10.801 17.924 1.00 44.47 640 ASN A C 1
ATOM 4870 O O . ASN A 1 640 ? 49.323 -11.262 18.360 1.00 44.47 640 ASN A O 1
ATOM 4874 N N . ALA A 1 641 ? 47.578 -9.866 18.563 1.00 38.91 641 ALA A N 1
ATOM 4875 C CA . ALA A 1 641 ? 47.820 -9.569 19.967 1.00 38.91 641 ALA A CA 1
ATOM 4876 C C . ALA A 1 641 ? 46.500 -9.216 20.660 1.00 38.91 641 ALA A C 1
ATOM 4878 O O . ALA A 1 641 ? 45.857 -8.220 20.342 1.00 38.91 641 ALA A O 1
ATOM 4879 N N . ARG A 1 642 ? 46.104 -10.104 21.580 1.00 37.00 642 ARG A N 1
ATOM 4880 C CA . ARG A 1 642 ? 45.268 -9.811 22.747 1.00 37.00 642 ARG A CA 1
ATOM 4881 C C . ARG A 1 642 ? 46.215 -9.388 23.867 1.00 37.00 642 ARG A C 1
ATOM 4883 O O . ARG A 1 642 ? 47.109 -10.190 24.132 1.00 37.00 642 ARG A O 1
ATOM 4890 N N . ILE A 1 643 ? 45.962 -8.249 24.520 1.00 35.75 643 ILE A N 1
ATOM 4891 C CA . ILE A 1 643 ? 45.773 -8.091 25.981 1.00 35.75 643 ILE A CA 1
ATOM 4892 C C . ILE A 1 643 ? 44.799 -6.930 26.188 1.00 35.75 643 ILE A C 1
ATOM 4894 O O . ILE A 1 643 ? 45.051 -5.853 25.608 1.00 35.75 643 ILE A O 1
#

InterPro domains:
  IPR011032 GroES-like superfamily [SSF50129] (1-176)
  IPR013154 Alcohol dehydrogenase-like, N-terminal [PF08240] (27-135)
  IPR032675 Leucine-rich repeat domain superfamily [G3DSA:3.80.10.10] (448-626)
  IPR036291 NAD(P)-binding domain superfamily [SSF51735] (294-379)

Radius of gyration: 29.78 Å; chains: 1; bounding box: 90×76×75 Å

Organism: NCBI:txid246404

Foldseek 3Di:
DWFWFAQDALFIDTDDDDDDDLVNDDAQKWKFQFFKFWDDPVLNCPNNCVPPDDGRQAGAGQFTKGFTQHHHHNVNDPDDQPHDHGFTKTFAQKAFQCPDPCNVVLNRVPHPPIDGDRHNVAHHDRGRMGMGHNCSRTIDGCVVFLAPDVQLVSCLNAQLLLLLVLLCQQCVDLLCLCLLQLDFPCRRPPHDPDPPPDDDRDPRDPNFAQEEEQADLALNSVSNLLSNQVCLLCCCDPPNNHPDNCSQVPHAYEYEYEDQDVVSLVLSVVSLVLCCVLCPPSGRPHYHYHYDYLVRLLVVLVPDDLSNAHLEYRQAAQDLSSVVSRLSRHHQSHEYRYEHNHSDPDRNDDPVSCVVRVYHYHYDGRSSSSCVVVSSVSSNSVCSASVDALCPDPSSRHQHPEEEESNCVSVQSVCVVVVVTRHIHMYGPPDDDDDPPPPPPPVVPDDDDDDDDDDDDDDDDDDDDDDDDDDDDDDDDDDDDDPDFDFPDDDPDDPDADETEGADDDDDPDPQVQHAEYAHDPDDQRPDPQEDDPCCLVNQNYAEYACAPNAHEAADDLSVLSNLNHAYDHHAQYAHPAAAHDPSVLSNPNHAYEEHENHLYEDEDEPSNVVSVVNHVYYDRDDPRYHYWYDDPDDIDDDDDDD

Secondary structure (DSSP, 8-state):
-EEEEEEETTEEEEEE-PPP-GGGPPTT-EEEEEEEEE--TTHHHHHTTSS---TTT-B--S-EEEEEEEE--TTSS-S--S--TT-EEEE-SB---S-SHHHHTT-GGG-TT--BTTBTTB--SSBSEEEETTHHHH-EEGGGS--S-HHHHHGGGTHHHHHHHHHHHHHTSHHHHHHHHT--GGGSTTS-SS--TTPPPPPPPP---EEEEEE--SHHHHHHHHHHHHHHH-TTSTTT--SS-HHHHT--EEEEEE-SSHHHHHHHHHHHHHHHHHHGGGS-TTEEEEEE-HHHHHHHHHHS-GGGSEEEEEE-S--HHHHHHHHHHEEEEEEEEE-S----SS-S--HHHHHHHT-EEEE----HHHHHHHHHHHHHHTHHHHT-BGGG-TT---SB--EEEGGGHHHHHHHHHTT--SS-PEEE---S-S-TTSTTTSTTS-------------------------S------------S---------SSS---------S------TT--EEEPPTT------SS--TTGGG-TT-SEEE-TT---BSPPPGGGGG-TT--EEE-TT-B-TTPPPPGGGGG-TT--EEE-TT---EEEE-HHHHHHHHTSSEEE--STT-EEEE--SS--EE-----

Sequence (643 aa):
MKAVVLAEPFRVEVRNVATPTAEDLAPGEAIVKVALAGLCGSDLHVYRGSEPVPPGVVTMGHEFVGTVVAYRDINGKDTSSTIRIGSIVVAPFTTSCLRCVACHRGFTSRCEKSQLFGSVSLSGGQAEFVTVPNAEGTLLCVDTLHVESLHSALLCADILPTGFYAVLQALTHNNLYGVLRAVSLENSIWSPQRALNEVSPVPALEVPVLTIAVVGLGPVGTCALVSLLDVLLNPTAAPLRLSNNSLVETRRIRILMIDGVKERRDAAVGIVDCIRKTAGPAFFKNAEFLAMDIDEARAWSVAQSDNNRADAVVEAVGANEAVLLAYGLLRSFGVLSSVGVHTAPTFPLTGDDFYNKNVALSFGRCPVRGILPLVLETLGRRQDIFAKISSQESDGIGLIDRIVDVSEATEMYKLFNDLNVFCGVIWLLRAVPKCIRKARMENLASSNEDSVFNHFPHDSTMGSIPCQMKSSFKSCSGFIQWNAFFCDRFRAESGRYLKTTLSCGTYLEMNVNGLESICFPHRNYVSLPNSFPATFNKWTSLTSIHLSNSGLVGAIPGSIKHLHNLKELELSHYRFDGTEIPASIMELVHLEVLMLNGCGLVGALGVAFAQFLETLKRYSLLNGRSRIYMESRSATRSVNARI

pLDDT: mean 75.58, std 23.43, range [19.58, 98.75]